Protein AF-0000000067284532 (afdb_homodimer)

Solvent-accessible surface area (backbone atoms only — not comparable to full-atom values): 20092 Å² total; per-residue (Å²): 133,85,70,76,64,64,65,84,29,33,32,39,36,42,32,35,55,21,28,23,66,76,71,58,60,70,61,64,70,35,58,37,80,70,16,49,66,47,40,47,51,48,52,52,41,38,56,75,56,64,34,56,43,36,36,36,34,51,47,27,51,83,86,54,79,48,49,70,41,53,63,52,26,73,40,56,83,64,36,32,68,83,43,77,43,32,40,61,20,76,88,73,46,84,55,93,92,47,46,78,47,71,27,60,53,59,25,62,62,54,90,41,65,48,63,63,51,40,59,72,65,56,44,51,31,39,36,36,31,24,36,31,27,54,43,26,44,38,46,27,51,50,52,39,34,72,70,51,31,46,60,34,32,27,52,63,28,36,22,13,61,38,71,68,50,26,52,46,29,53,51,51,48,30,43,47,25,61,76,14,64,40,42,56,65,50,52,48,54,34,41,54,64,78,103,132,84,70,77,63,65,65,84,30,32,32,40,36,42,31,36,55,21,29,23,66,76,71,57,60,72,62,63,69,36,58,36,80,70,17,51,66,47,42,47,51,48,52,52,42,38,57,74,56,64,35,55,43,35,37,36,34,51,46,28,52,83,84,54,78,49,48,70,39,52,61,52,27,73,40,56,82,64,36,30,68,83,41,76,43,31,41,62,21,77,88,72,46,84,55,93,92,47,46,76,47,71,27,60,54,58,25,62,60,54,90,43,63,46,62,62,51,40,59,73,64,57,44,52,32,40,36,36,33,24,36,32,26,54,43,26,44,38,45,28,51,50,54,39,35,73,70,52,31,46,59,33,33,27,53,63,28,36,22,11,61,36,69,67,49,27,51,48,28,53,52,52,48,30,42,48,25,61,76,15,65,40,41,55,66,50,51,47,54,34,40,54,65,77,103

InterPro domains:
  IPR000868 Isochorismatase-like domain [PF00857] (10-181)
  IPR036380 Isochorismatase-like superfamily [G3DSA:3.40.50.850] (3-193)
  IPR036380 Isochorismatase-like superfamily [SSF52499] (3-189)
  IPR050272 Isochorismatase-like hydrolase [PTHR43540] (6-190)

Secondary structure (DSSP, 8-state):
------GGGEEEEEE--BHHHHH--SS--BSHHHHHHHHHHHHHHHHHTT--EEEEEE-B-TT-TT-TTTTSSS--S--BTT-GGGSBPGGG---TT-EEEEESSSSTTTTSSHHHHHHHHT--EEEEEEE-IIIIIHHHHHHHHHTT-EEEEEEEEEEBSSHHHHHHHHHHHHHHSTT-EE-HHHHHHHHHTT-/------GGGEEEEEE--BHHHHH--SS--BSHHHHHHHHHHHHHHHHHTT--EEEEEE-B-TT-TT-TTTTSSS--S--BTT-GGGSBPGGG---TT-EEEEESSSSTTTTSSHHHHHHHHT--EEEEEEE-IIIIIHHHHHHHHHTT-EEEEEEEEEEBSSHHHHHHHHHHHHHHSTT-EE-HHHHHHHHHTT-

Sequence (390 aa):
MKFNLDLKRTALISIDFQTYVFTGGSLAIVGAAEVLPKAKQVLVAARQAKLPIIHTQEVHRKQMVDFGRELDGAEQIHCLETWPGTEIYKELAPIEGEFVIVKRRYSCFFSTDLEILLRGLKVDTLVFMGTMTNVCVHYTAVDAHQRDYYFHVIADCCAGSDWEAHCSALKAMEYLQAGACISHTDFLKATMFSVMKFNLDLKRTALISIDFQTYVFTGGSLAIVGAAEVLPKAKQVLVAARQAKLPIIHTQEVHRKQMVDFGRELDGAEQIHCLETWPGTEIYKELAPIEGEFVIVKRRYSCFFSTDLEILLRGLKVDTLVFMGTMTNVCVHYTAVDAHQRDYYFHVIADCCAGSDWEAHCSALKAMEYLQAGACISHTDFLKATMFSV

pLDDT: mean 96.99, std 7.27, range [40.44, 99.0]

Organism: NCBI:txid741277

Nearest PDB structures (foldseek):
  8bkd-assembly3_E  TM=8.401E-01  e=5.106E-15  Escherichia coli K-12
  8bll-assembly7_L  TM=8.777E-01  e=3.839E-14  Escherichia coli K-12
  1j2r-assembly1_A  TM=8.052E-01  e=1.243E-14  Escherichia coli
  3uao-assembly1_A  TM=8.680E-01  e=4.120E-13  Bordetella bronchiseptica
  3txy-assembly1_A-2  TM=8.298E-01  e=5.223E-13  Burkholderia thailandensis E264

Foldseek 3Di:
DADADPQLFEAEEAEAQFQCQQVNDQFAKPLSVQQVVLLLLLLVLNVVLVHAYEYEFEEAEPVNPLQVCVCVDDGDDDLYVPDNRRHNHPSNDDDPPHHYWYDSAQASPPPTCVVVVSVVSNHQEYEYAYPALLTNVLVNLVVSVVVRGHYAYQLSNHMHSDDVSSVVSVVVSCVSPPRRYDHSVSSSVNSVVVD/DADADPQLFEAEEAEAQFQCQQVNDQFAKPLSVQQVVLLLVLLVLNVVLVHAYEYEFEEAEPVNPLQVCVCVDDGDDDLYVPDNRRHNHPSNDDDPPHHYWYDHAQASPPPTCVVVVSVVSNHQEYEYAYPALLTNVLVNLVVSVVVRGHYAYQLSNHMHSDDVSSVVSVVVSCVSPPRRYDHSVSSSVNSVVVD

Radius of gyration: 21.04 Å; Cα contacts (8 Å, |Δi|>4): 827; chains: 2; bounding box: 48×59×44 Å

Structure (mmCIF, N/CA/C/O backbone):
data_AF-0000000067284532-model_v1
#
loop_
_entity.id
_entity.type
_entity.pdbx_description
1 polymer 'Isochorismatase hydrolase'
#
loop_
_atom_site.group_PDB
_atom_site.id
_atom_site.type_symbol
_atom_site.label_atom_id
_atom_site.label_alt_id
_atom_site.label_comp_id
_atom_site.label_asym_id
_atom_site.label_entity_id
_atom_site.label_seq_id
_atom_site.pdbx_PDB_ins_code
_atom_site.Cartn_x
_atom_site.Cartn_y
_atom_site.Cartn_z
_atom_site.occupancy
_atom_site.B_iso_or_equiv
_atom_site.auth_seq_id
_atom_site.auth_comp_id
_atom_site.auth_asym_id
_atom_site.auth_atom_id
_atom_site.pdbx_PDB_model_num
ATOM 1 N N . MET A 1 1 ? 19.719 -7.219 -19.359 1 51.22 1 MET A N 1
ATOM 2 C CA . MET A 1 1 ? 20.234 -8.117 -18.328 1 51.22 1 MET A CA 1
ATOM 3 C C . MET A 1 1 ? 19.281 -9.266 -18.078 1 51.22 1 MET A C 1
ATOM 5 O O . MET A 1 1 ? 18.062 -9.094 -18.141 1 51.22 1 MET A O 1
ATOM 9 N N . LYS A 1 2 ? 19.922 -10.516 -18.031 1 69.12 2 LYS A N 1
ATOM 10 C CA . LYS A 1 2 ? 19.109 -11.727 -17.938 1 69.12 2 LYS A CA 1
ATOM 11 C C . LYS A 1 2 ? 18.453 -11.852 -16.562 1 69.12 2 LYS A C 1
ATOM 13 O O . LYS A 1 2 ? 19.125 -11.711 -15.539 1 69.12 2 LYS A O 1
ATOM 18 N N . PHE A 1 3 ? 17.125 -11.914 -16.484 1 90.31 3 PHE A N 1
ATOM 19 C CA . PHE A 1 3 ? 16.406 -12.156 -15.242 1 90.31 3 PHE A CA 1
ATOM 20 C C . PHE A 1 3 ? 16.766 -13.523 -14.672 1 90.31 3 PHE A C 1
ATOM 22 O O . PHE A 1 3 ? 16.703 -14.531 -15.375 1 90.31 3 PHE A O 1
ATOM 29 N N . ASN A 1 4 ? 17.312 -13.43 -13.477 1 90.5 4 ASN A N 1
ATOM 30 C CA . ASN A 1 4 ? 17.703 -14.656 -12.789 1 90.5 4 ASN A CA 1
ATOM 31 C C . ASN A 1 4 ? 17.062 -14.75 -11.406 1 90.5 4 ASN A C 1
ATOM 33 O O . ASN A 1 4 ? 16.844 -13.734 -10.75 1 90.5 4 ASN A O 1
ATOM 37 N N . LEU A 1 5 ? 16.766 -16.031 -10.969 1 94.5 5 LEU A N 1
ATOM 38 C CA . LEU A 1 5 ? 16.172 -16.297 -9.672 1 94.5 5 LEU A CA 1
ATOM 39 C C . LEU A 1 5 ? 16.984 -17.344 -8.906 1 94.5 5 LEU A C 1
ATOM 41 O O . LEU A 1 5 ? 17.406 -18.359 -9.469 1 94.5 5 LEU A O 1
ATOM 45 N N . ASP A 1 6 ? 17.344 -17.016 -7.66 1 95.81 6 ASP A N 1
ATOM 46 C CA . ASP A 1 6 ? 17.812 -18.078 -6.77 1 95.81 6 ASP A CA 1
ATOM 47 C C . ASP A 1 6 ? 16.656 -18.969 -6.316 1 95.81 6 ASP A C 1
ATOM 49 O O . ASP A 1 6 ? 15.961 -18.641 -5.355 1 95.81 6 ASP A O 1
ATOM 53 N N . LEU A 1 7 ? 16.484 -20.062 -6.902 1 96.38 7 LEU A N 1
ATOM 54 C CA . LEU A 1 7 ? 15.32 -20.922 -6.715 1 96.38 7 LEU A CA 1
ATOM 55 C C . LEU A 1 7 ? 15.258 -21.438 -5.281 1 96.38 7 LEU A C 1
ATOM 57 O O . LEU A 1 7 ? 14.172 -21.75 -4.777 1 96.38 7 LEU A O 1
ATOM 61 N N . LYS A 1 8 ? 16.359 -21.516 -4.578 1 96.31 8 LYS A N 1
ATOM 62 C CA . LYS A 1 8 ? 16.406 -22.062 -3.223 1 96.31 8 LYS A CA 1
ATOM 63 C C . LYS A 1 8 ? 15.859 -21.047 -2.217 1 96.31 8 LYS A C 1
ATOM 65 O O . LYS A 1 8 ? 15.555 -21.406 -1.077 1 96.31 8 LYS A O 1
ATOM 70 N N . ARG A 1 9 ? 15.711 -19.797 -2.672 1 98.06 9 ARG A N 1
ATOM 71 C CA . ARG A 1 9 ? 15.305 -18.734 -1.756 1 98.06 9 ARG A CA 1
ATOM 72 C C . ARG A 1 9 ? 14.086 -17.984 -2.287 1 98.06 9 ARG A C 1
ATOM 74 O O . ARG A 1 9 ? 13.852 -16.828 -1.933 1 98.06 9 ARG A O 1
ATOM 81 N N . THR A 1 10 ? 13.367 -18.625 -3.201 1 98.62 10 THR A N 1
ATOM 82 C CA . THR A 1 10 ? 12.258 -17.953 -3.869 1 98.62 10 THR A CA 1
ATOM 83 C C . THR A 1 10 ? 10.953 -18.719 -3.643 1 98.62 10 THR A C 1
ATOM 85 O O . THR A 1 10 ? 10.93 -19.938 -3.676 1 98.62 10 THR A O 1
ATOM 88 N N . ALA A 1 11 ? 9.875 -18.016 -3.361 1 98.88 11 ALA A N 1
ATOM 89 C CA . ALA A 1 11 ? 8.523 -18.578 -3.346 1 98.88 11 ALA A CA 1
ATOM 90 C C . ALA A 1 11 ? 7.633 -17.859 -4.359 1 98.88 11 ALA A C 1
ATOM 92 O O . ALA A 1 11 ? 7.812 -16.672 -4.629 1 98.88 11 ALA A O 1
ATOM 93 N N . LEU A 1 12 ? 6.734 -18.609 -4.957 1 98.94 12 LEU A N 1
ATOM 94 C CA . LEU A 1 12 ? 5.68 -18.047 -5.793 1 98.94 12 LEU A CA 1
ATOM 95 C C . LEU A 1 12 ? 4.406 -17.828 -4.984 1 98.94 12 LEU A C 1
ATOM 97 O O . LEU A 1 12 ? 3.945 -18.734 -4.285 1 98.94 12 LEU A O 1
ATOM 101 N N . ILE A 1 13 ? 3.889 -16.672 -4.992 1 99 13 ILE A N 1
ATOM 102 C CA . ILE A 1 13 ? 2.596 -16.375 -4.379 1 99 13 ILE A CA 1
ATOM 103 C C . ILE A 1 13 ? 1.562 -16.094 -5.465 1 99 13 ILE A C 1
ATOM 105 O O . ILE A 1 13 ? 1.713 -15.156 -6.25 1 99 13 ILE A O 1
ATOM 109 N N . SER A 1 14 ? 0.597 -16.938 -5.598 1 98.94 14 SER A N 1
ATOM 110 C CA . SER A 1 14 ? -0.548 -16.812 -6.496 1 98.94 14 SER A CA 1
ATOM 111 C C . SER A 1 14 ? -1.72 -16.125 -5.801 1 98.94 14 SER A C 1
ATOM 113 O O . SER A 1 14 ? -2.449 -16.75 -5.031 1 98.94 14 SER A O 1
ATOM 115 N N . ILE A 1 15 ? -1.954 -14.875 -6.137 1 98.94 15 ILE A N 1
ATOM 116 C CA . ILE A 1 15 ? -2.803 -14.016 -5.312 1 98.94 15 ILE A CA 1
ATOM 117 C C . ILE A 1 15 ? -4.234 -14.047 -5.848 1 98.94 15 ILE A C 1
ATOM 119 O O . ILE A 1 15 ? -4.52 -13.477 -6.906 1 98.94 15 ILE A O 1
ATOM 123 N N . ASP A 1 16 ? -5.121 -14.695 -5.199 1 98.88 16 ASP A N 1
ATOM 124 C CA . ASP A 1 16 ? -6.574 -14.586 -5.301 1 98.88 16 ASP A CA 1
ATOM 125 C C . ASP A 1 16 ? -7.055 -14.93 -6.711 1 98.88 16 ASP A C 1
ATOM 127 O O . ASP A 1 16 ? -7.922 -14.242 -7.258 1 98.88 16 ASP A O 1
ATOM 131 N N . PHE A 1 17 ? -6.383 -15.844 -7.355 1 98.88 17 PHE A N 1
ATOM 132 C CA . PHE A 1 17 ? -6.973 -16.375 -8.578 1 98.88 17 PHE A CA 1
ATOM 133 C C . PHE A 1 17 ? -8.227 -17.172 -8.273 1 98.88 17 PHE A C 1
ATOM 135 O O . PHE A 1 17 ? -8.219 -18.406 -8.328 1 98.88 17 PHE A O 1
ATOM 142 N N . GLN A 1 18 ? -9.25 -16.453 -7.984 1 98.81 18 GLN A N 1
ATOM 143 C CA . GLN A 1 18 ? -10.531 -17.031 -7.598 1 98.81 18 GLN A CA 1
ATOM 144 C C . GLN A 1 18 ? -11.469 -17.156 -8.797 1 98.81 18 GLN A C 1
ATOM 146 O O . GLN A 1 18 ? -11.25 -16.5 -9.82 1 98.81 18 GLN A O 1
ATOM 151 N N . THR A 1 19 ? -12.516 -17.922 -8.672 1 98.75 19 THR A N 1
ATOM 152 C CA . THR A 1 19 ? -13.391 -18.297 -9.781 1 98.75 19 THR A CA 1
ATOM 153 C C . THR A 1 19 ? -14.008 -17.047 -10.414 1 98.75 19 THR A C 1
ATOM 155 O O . THR A 1 19 ? -14.086 -16.953 -11.641 1 98.75 19 THR A O 1
ATOM 158 N N . TYR A 1 20 ? -14.453 -16.031 -9.688 1 98.31 20 TYR A N 1
ATOM 159 C CA . TYR A 1 20 ? -15.125 -14.844 -10.219 1 98.31 20 TYR A CA 1
ATOM 160 C C . TYR A 1 20 ? -14.211 -14.086 -11.172 1 98.31 20 TYR A C 1
ATOM 162 O O . TYR A 1 20 ? -14.688 -13.359 -12.055 1 98.31 20 TYR A O 1
ATOM 170 N N . VAL A 1 21 ? -12.875 -14.227 -11.031 1 98.62 21 VAL A N 1
ATOM 171 C CA . VAL A 1 21 ? -11.898 -13.531 -11.859 1 98.62 21 VAL A CA 1
ATOM 172 C C . VAL A 1 21 ? -12.039 -13.984 -13.312 1 98.62 21 VAL A C 1
ATOM 174 O O . VAL A 1 21 ? -11.891 -13.18 -14.234 1 98.62 21 VAL A O 1
ATOM 177 N N . PHE A 1 22 ? -12.398 -15.219 -13.516 1 98.31 22 PHE A N 1
ATOM 178 C CA . PHE A 1 22 ? -12.352 -15.812 -14.852 1 98.31 22 PHE A CA 1
ATOM 179 C C . PHE A 1 22 ? -13.758 -16.078 -15.367 1 98.31 22 PHE A C 1
ATOM 181 O O . PHE A 1 22 ? -13.953 -16.328 -16.562 1 98.31 22 PHE A O 1
ATOM 188 N N . THR A 1 23 ? -14.742 -16.047 -14.461 1 97.44 23 THR A N 1
ATOM 189 C CA . THR A 1 23 ? 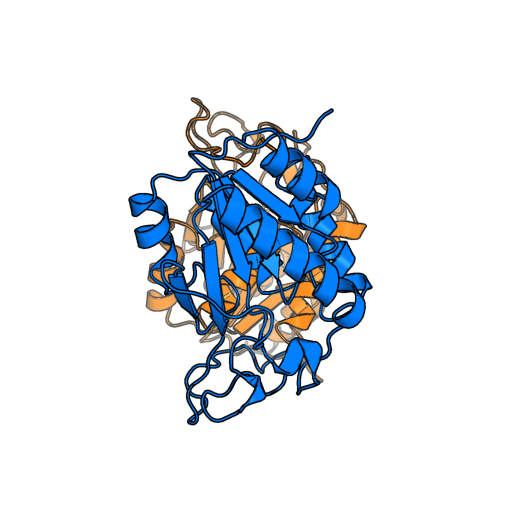-16.094 -16.406 -14.875 1 97.44 23 THR A CA 1
ATOM 190 C C . THR A 1 23 ? -17.047 -15.234 -14.695 1 97.44 23 THR A C 1
ATOM 192 O O . THR A 1 23 ? -18.203 -15.305 -15.109 1 97.44 23 THR A O 1
ATOM 195 N N . GLY A 1 24 ? -16.562 -14.172 -14.172 1 96.19 24 GLY A N 1
ATOM 196 C CA . GLY A 1 24 ? -17.406 -13.016 -13.914 1 96.19 24 GLY A CA 1
ATOM 197 C C . GLY A 1 24 ? -17.875 -12.922 -12.477 1 96.19 24 GLY A C 1
ATOM 198 O O . GLY A 1 24 ? -18.094 -13.938 -11.82 1 96.19 24 GLY A O 1
ATOM 199 N N . GLY A 1 25 ? -17.984 -11.711 -11.953 1 95.12 25 GLY A N 1
ATOM 200 C CA . GLY A 1 25 ? -18.422 -11.43 -10.602 1 95.12 25 GLY A CA 1
ATOM 201 C C . GLY A 1 25 ? -18.734 -9.961 -10.367 1 95.12 25 GLY A C 1
ATOM 202 O O . GLY A 1 25 ? -19.047 -9.234 -11.312 1 95.12 25 GLY A O 1
ATOM 203 N N . SER A 1 26 ? -18.75 -9.602 -9.141 1 94.75 26 SER A N 1
ATOM 204 C CA . SER A 1 26 ? -19.188 -8.258 -8.758 1 94.75 26 SER A CA 1
ATOM 205 C C . SER A 1 26 ? -18.094 -7.227 -9.008 1 94.75 26 SER A C 1
ATOM 207 O O . SER A 1 26 ? -18.375 -6.027 -9.086 1 94.75 26 SER A O 1
ATOM 209 N N . LEU A 1 27 ? -16.859 -7.684 -9.102 1 97.19 27 LEU A N 1
ATOM 210 C CA . LEU A 1 27 ? -15.742 -6.77 -9.312 1 97.19 27 LEU A CA 1
ATOM 211 C C . LEU A 1 27 ? -15.398 -6.668 -10.797 1 97.19 27 LEU A C 1
ATOM 213 O O . LEU A 1 27 ? -15.406 -7.668 -11.516 1 97.19 27 LEU A O 1
ATOM 217 N N . ALA A 1 28 ? -15.141 -5.469 -11.227 1 95.94 28 ALA A N 1
ATOM 218 C CA . ALA A 1 28 ? -14.633 -5.277 -12.578 1 95.94 28 ALA A CA 1
ATOM 219 C C . ALA A 1 28 ? -13.211 -5.805 -12.711 1 95.94 28 ALA A C 1
ATOM 221 O O . ALA A 1 28 ? -12.359 -5.52 -11.867 1 95.94 28 ALA A O 1
ATOM 222 N N . ILE A 1 29 ? -12.992 -6.641 -13.727 1 97.81 29 ILE A N 1
ATOM 223 C CA . ILE A 1 29 ? -11.672 -7.215 -13.953 1 97.81 29 ILE A CA 1
ATOM 224 C C . ILE A 1 29 ? -11.297 -7.086 -15.43 1 97.81 29 ILE A C 1
ATOM 226 O O . ILE A 1 29 ? -12.102 -7.406 -16.312 1 97.81 29 ILE A O 1
ATOM 230 N N . VAL A 1 30 ? -10.141 -6.652 -15.695 1 98.38 30 VAL A N 1
ATOM 231 C CA . VAL A 1 30 ? -9.617 -6.617 -17.062 1 98.38 30 VAL A CA 1
ATOM 232 C C . VAL A 1 30 ? -8.43 -7.57 -17.188 1 98.38 30 VAL A C 1
ATOM 234 O O . VAL A 1 30 ? -7.68 -7.766 -16.219 1 98.38 30 VAL A O 1
ATOM 237 N N . GLY A 1 31 ? -8.266 -8.25 -18.312 1 97.69 31 GLY A N 1
ATOM 238 C CA . GLY A 1 31 ? -7.059 -8.984 -18.656 1 97.69 31 GLY A CA 1
ATOM 239 C C . GLY A 1 31 ? -7.125 -10.445 -18.25 1 97.69 31 GLY A C 1
ATOM 240 O O . GLY A 1 31 ? -6.215 -11.219 -18.562 1 97.69 31 GLY A O 1
ATOM 241 N N . ALA A 1 32 ? -8.234 -10.891 -17.609 1 98.19 32 ALA A N 1
ATOM 242 C CA . ALA A 1 32 ? -8.312 -12.219 -17.031 1 98.19 32 ALA A CA 1
ATOM 243 C C . ALA A 1 32 ? -8.156 -13.305 -18.094 1 98.19 32 ALA A C 1
ATOM 245 O O . ALA A 1 32 ? -7.48 -14.312 -17.859 1 98.19 32 ALA A O 1
ATOM 246 N N . ALA A 1 33 ? -8.781 -13.148 -19.219 1 97.62 33 ALA A N 1
ATOM 247 C CA . ALA A 1 33 ? -8.758 -14.156 -20.281 1 97.62 33 ALA A CA 1
ATOM 248 C C . ALA A 1 33 ? -7.34 -14.391 -20.781 1 97.62 33 ALA A C 1
ATOM 250 O O . ALA A 1 33 ? -6.957 -15.531 -21.062 1 97.62 33 ALA A O 1
ATOM 251 N N . GLU A 1 34 ? -6.57 -13.359 -20.922 1 98.19 34 GLU A N 1
ATOM 252 C CA . GLU A 1 34 ? -5.203 -13.461 -21.422 1 98.19 34 GLU A CA 1
ATOM 253 C C . GLU A 1 34 ? -4.266 -13.984 -20.328 1 98.19 34 GLU A C 1
ATOM 255 O O . GLU A 1 34 ? -3.236 -14.594 -20.641 1 98.19 34 GLU A O 1
ATOM 260 N N . VAL A 1 35 ? -4.617 -13.781 -19.094 1 98.81 35 VAL A N 1
ATOM 261 C CA . VAL A 1 35 ? -3.775 -14.125 -17.953 1 98.81 35 VAL A CA 1
ATOM 262 C C . VAL A 1 35 ? -3.834 -15.625 -17.703 1 98.81 35 VAL A C 1
ATOM 264 O O . VAL A 1 35 ? -2.82 -16.25 -17.375 1 98.81 35 VAL A O 1
ATOM 267 N N . LEU A 1 36 ? -5 -16.25 -17.922 1 98.81 36 LEU A N 1
ATOM 268 C CA . LEU A 1 36 ? -5.262 -17.594 -17.469 1 98.81 36 LEU A CA 1
ATOM 269 C C . LEU A 1 36 ? -4.277 -18.594 -18.078 1 98.81 36 LEU A C 1
ATOM 271 O O . LEU A 1 36 ? -3.609 -19.328 -17.359 1 98.81 36 LEU A O 1
ATOM 275 N N . PRO A 1 37 ? -4.102 -18.562 -19.391 1 98.81 37 PRO A N 1
ATOM 276 C CA . PRO A 1 37 ? -3.172 -19.547 -19.953 1 98.81 37 PRO A CA 1
ATOM 277 C C . PRO A 1 37 ? -1.73 -19.312 -19.5 1 98.81 37 PRO A C 1
ATOM 279 O O . PRO A 1 37 ? -0.976 -20.281 -19.328 1 98.81 37 PRO A O 1
ATOM 282 N N . LYS A 1 38 ? -1.308 -18.109 -19.328 1 98.94 38 LYS A N 1
ATOM 283 C CA . LYS A 1 38 ? 0.048 -17.781 -18.891 1 98.94 38 LYS A CA 1
ATOM 284 C C . LYS A 1 38 ? 0.266 -18.188 -17.438 1 98.94 38 LYS A C 1
ATOM 286 O O . LYS A 1 38 ? 1.313 -18.75 -17.094 1 98.94 38 LYS A O 1
ATOM 291 N N . ALA A 1 39 ? -0.721 -17.953 -16.578 1 98.94 39 ALA A N 1
ATOM 292 C CA . ALA A 1 39 ? -0.65 -18.328 -15.18 1 98.94 39 ALA A CA 1
ATOM 293 C C . ALA A 1 39 ? -0.521 -19.844 -15.023 1 98.94 39 ALA A C 1
ATOM 295 O O . ALA A 1 39 ? 0.206 -20.312 -14.148 1 98.94 39 ALA A O 1
ATOM 296 N N . LYS A 1 40 ? -1.26 -20.562 -15.844 1 98.88 40 LYS A N 1
ATOM 297 C CA . LYS A 1 40 ? -1.149 -22.016 -15.828 1 98.88 40 LYS A CA 1
ATOM 298 C C . LYS A 1 40 ? 0.278 -22.453 -16.141 1 98.88 40 LYS A C 1
ATOM 300 O O . LYS A 1 40 ? 0.804 -23.359 -15.484 1 98.88 40 LYS A O 1
ATOM 305 N N . GLN A 1 41 ? 0.891 -21.812 -17.094 1 98.62 41 GLN A N 1
ATOM 306 C CA . GLN A 1 41 ? 2.271 -22.125 -17.453 1 98.62 41 GLN A CA 1
ATOM 307 C C . GLN A 1 41 ? 3.219 -21.828 -16.281 1 98.62 41 GLN A C 1
ATOM 309 O O . GLN A 1 41 ? 4.129 -22.609 -16 1 98.62 41 GLN A O 1
ATOM 314 N N . VAL A 1 42 ? 3.002 -20.734 -15.664 1 98.81 42 VAL A N 1
ATOM 315 C CA . VAL A 1 42 ? 3.848 -20.328 -14.547 1 98.81 42 VAL A CA 1
ATOM 316 C C . VAL A 1 42 ? 3.742 -21.344 -13.422 1 98.81 42 VAL A C 1
ATOM 318 O O . VAL A 1 42 ? 4.754 -21.75 -12.836 1 98.81 42 VAL A O 1
ATOM 321 N N . LEU A 1 43 ? 2.512 -21.781 -13.094 1 98.69 43 LEU A N 1
ATOM 322 C CA . LEU A 1 43 ? 2.309 -22.75 -12.023 1 98.69 43 LEU A CA 1
ATOM 323 C C . LEU A 1 43 ? 3.016 -24.062 -12.328 1 98.69 43 LEU A C 1
ATOM 325 O O . LEU A 1 43 ? 3.654 -24.656 -11.453 1 98.69 43 LEU A O 1
ATOM 329 N N . VAL A 1 44 ? 2.914 -24.5 -13.562 1 98.06 44 VAL A N 1
ATOM 330 C CA . VAL A 1 44 ? 3.568 -25.734 -13.977 1 98.06 44 VAL A CA 1
ATOM 331 C C . VAL A 1 44 ? 5.082 -25.609 -13.812 1 98.06 44 VAL A C 1
ATOM 333 O O . VAL A 1 44 ? 5.734 -26.484 -13.258 1 98.06 44 VAL A O 1
ATOM 336 N N . ALA A 1 45 ? 5.648 -24.516 -14.266 1 98.31 45 ALA A N 1
ATOM 337 C CA . ALA A 1 45 ? 7.086 -24.281 -14.18 1 98.31 45 ALA A CA 1
ATOM 338 C C . ALA A 1 45 ? 7.543 -24.219 -12.727 1 98.31 45 ALA A C 1
ATOM 340 O O . ALA A 1 45 ? 8.594 -24.766 -12.375 1 98.31 45 ALA A O 1
ATOM 341 N N . ALA A 1 46 ? 6.785 -23.547 -11.883 1 98.62 46 ALA A N 1
ATOM 342 C CA . ALA A 1 46 ? 7.125 -23.438 -10.469 1 98.62 46 ALA A CA 1
ATOM 343 C C . ALA A 1 46 ? 7.133 -24.812 -9.805 1 98.62 46 ALA A C 1
ATOM 345 O O . ALA A 1 46 ? 8.016 -25.109 -8.992 1 98.62 46 ALA A O 1
ATOM 346 N N . ARG A 1 47 ? 6.145 -25.641 -10.078 1 98 47 ARG A N 1
ATOM 347 C CA . ARG A 1 47 ? 6.059 -26.984 -9.539 1 98 47 ARG A CA 1
ATOM 348 C C . ARG A 1 47 ? 7.242 -27.844 -9.992 1 98 47 ARG A C 1
ATOM 350 O O . ARG A 1 47 ? 7.84 -28.562 -9.195 1 98 47 ARG A O 1
ATOM 357 N N . GLN A 1 48 ? 7.602 -27.688 -11.266 1 96.88 48 GLN A N 1
ATOM 358 C CA . GLN A 1 48 ? 8.734 -28.422 -11.805 1 96.88 48 GLN A CA 1
ATOM 359 C C . GLN A 1 48 ? 10.039 -28 -11.141 1 96.88 48 GLN A C 1
ATOM 361 O O . GLN A 1 48 ? 10.922 -28.812 -10.891 1 96.8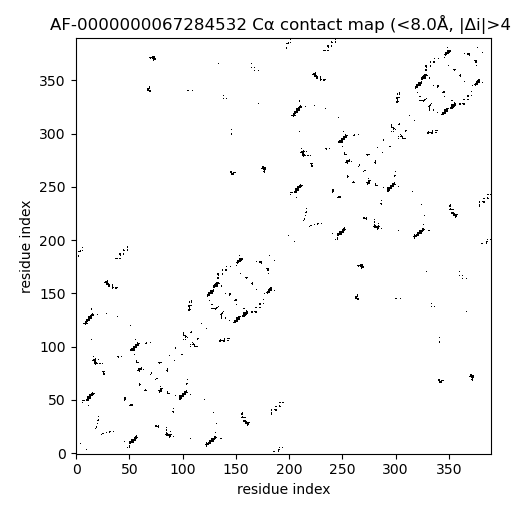8 48 GLN A O 1
ATOM 366 N N . ALA A 1 49 ? 10.141 -26.734 -10.828 1 97.31 49 ALA A N 1
ATOM 367 C CA . ALA A 1 49 ? 11.336 -26.172 -10.195 1 97.31 49 ALA A CA 1
ATOM 368 C C . ALA A 1 49 ? 11.32 -26.406 -8.688 1 97.31 49 ALA A C 1
ATOM 370 O O . ALA A 1 49 ? 12.25 -26.016 -7.984 1 97.31 49 ALA A O 1
ATOM 371 N N . LYS A 1 50 ? 10.188 -26.938 -8.164 1 97 50 LYS A N 1
ATOM 372 C CA . LYS A 1 50 ? 10.008 -27.266 -6.754 1 97 50 LYS A CA 1
ATOM 373 C C . LYS A 1 50 ? 10.039 -26.016 -5.887 1 97 50 LYS A C 1
ATOM 375 O O . LYS A 1 50 ? 10.57 -26.031 -4.773 1 97 50 LYS A O 1
ATOM 380 N N . LEU A 1 51 ? 9.594 -24.953 -6.426 1 98.38 51 LEU A N 1
ATOM 381 C CA . LEU A 1 51 ? 9.406 -23.734 -5.629 1 98.38 51 LEU A CA 1
ATOM 382 C C . LEU A 1 51 ? 8.273 -23.922 -4.629 1 98.38 51 LEU A C 1
ATOM 384 O O . LEU A 1 51 ? 7.246 -24.531 -4.953 1 98.38 51 LEU A O 1
ATOM 388 N N . PRO A 1 52 ? 8.445 -23.391 -3.395 1 98.81 52 PRO A N 1
ATOM 389 C CA . PRO A 1 52 ? 7.227 -23.25 -2.59 1 98.81 52 PRO A CA 1
ATOM 390 C C . PRO A 1 52 ? 6.164 -22.391 -3.277 1 98.81 52 PRO A C 1
ATOM 392 O O . PRO A 1 52 ? 6.48 -21.344 -3.834 1 98.81 52 PRO A O 1
ATOM 395 N N . ILE A 1 53 ? 4.969 -22.891 -3.338 1 98.94 53 ILE A N 1
ATOM 396 C CA . ILE A 1 53 ? 3.85 -22.172 -3.939 1 98.94 53 ILE A CA 1
ATOM 397 C C . ILE A 1 53 ? 2.793 -21.875 -2.875 1 98.94 53 ILE A C 1
ATOM 399 O O . ILE A 1 53 ? 2.336 -22.781 -2.178 1 98.94 53 ILE A O 1
ATOM 403 N N . ILE A 1 54 ? 2.457 -20.656 -2.717 1 99 54 ILE A N 1
ATOM 404 C CA . ILE A 1 54 ? 1.459 -20.172 -1.766 1 99 54 ILE A CA 1
ATOM 405 C C . ILE A 1 54 ? 0.3 -19.531 -2.518 1 99 54 ILE A C 1
ATOM 407 O O . ILE A 1 54 ? 0.483 -18.516 -3.197 1 99 54 ILE A O 1
ATOM 411 N N . HIS A 1 55 ? -0.842 -20.109 -2.432 1 98.94 55 HIS A N 1
ATOM 412 C CA . HIS A 1 55 ? -2.066 -19.5 -2.938 1 98.94 55 HIS A CA 1
ATOM 413 C C . HIS A 1 55 ? -2.752 -18.672 -1.86 1 98.94 55 HIS A C 1
ATOM 415 O O . HIS A 1 55 ? -2.738 -19.031 -0.683 1 98.94 55 HIS A O 1
ATOM 421 N N . THR A 1 56 ? -3.328 -17.547 -2.295 1 98.94 56 THR A N 1
ATOM 422 C CA . THR A 1 56 ? -4.156 -16.812 -1.351 1 98.94 56 THR A CA 1
ATOM 423 C C . THR A 1 56 ? -5.594 -16.719 -1.851 1 98.94 56 THR A C 1
ATOM 425 O O . THR A 1 56 ? -5.855 -16.875 -3.043 1 98.94 56 THR A O 1
ATOM 428 N N . GLN A 1 57 ? -6.43 -16.531 -0.972 1 98.5 57 GLN A N 1
ATOM 429 C CA . GLN A 1 57 ? -7.859 -16.375 -1.201 1 98.5 57 GLN A CA 1
ATOM 430 C C . GLN A 1 57 ? -8.445 -15.297 -0.298 1 98.5 57 GLN A C 1
ATOM 432 O O . GLN A 1 57 ? -8.242 -15.32 0.917 1 98.5 57 GLN A O 1
ATOM 437 N N . GLU A 1 58 ? -9.117 -14.305 -0.91 1 98.75 58 GLU A N 1
ATOM 438 C CA . GLU A 1 58 ? -9.867 -13.352 -0.098 1 98.75 58 GLU A CA 1
ATOM 439 C C . GLU A 1 58 ? -11.258 -13.891 0.225 1 98.75 58 GLU A C 1
ATOM 441 O O . GLU A 1 58 ? -11.992 -14.312 -0.672 1 98.75 58 GLU A O 1
ATOM 446 N N . VAL A 1 59 ? -11.617 -13.93 1.499 1 98.69 59 VAL A N 1
ATOM 447 C CA . VAL A 1 59 ? -12.891 -14.5 1.927 1 98.69 59 VAL A CA 1
ATOM 448 C C . VAL A 1 59 ? -13.516 -13.617 3.008 1 98.69 59 VAL A C 1
ATOM 450 O O . VAL A 1 59 ? -12.867 -13.305 4.012 1 98.69 59 VAL A O 1
ATOM 453 N N . HIS A 1 60 ? -14.711 -13.195 2.768 1 98.56 60 HIS A N 1
ATOM 454 C CA . HIS A 1 60 ? -15.477 -12.461 3.762 1 98.56 60 HIS A CA 1
ATOM 455 C C . HIS A 1 60 ? -16.609 -13.312 4.332 1 98.56 60 HIS A C 1
ATOM 457 O O . HIS A 1 60 ? -17.234 -14.086 3.602 1 98.56 60 HIS A O 1
ATOM 463 N N . ARG A 1 61 ? -16.891 -13.203 5.656 1 97.88 61 ARG A N 1
ATOM 464 C CA . ARG A 1 61 ? -17.984 -13.914 6.305 1 97.88 61 ARG A CA 1
ATOM 465 C C . ARG A 1 61 ? -19.344 -13.477 5.754 1 97.88 61 ARG A C 1
ATOM 467 O O . ARG A 1 61 ? -19.5 -12.32 5.352 1 97.88 61 ARG A O 1
ATOM 474 N N . LYS A 1 62 ? -20.219 -14.359 5.793 1 97 62 LYS A N 1
ATOM 475 C CA . LYS A 1 62 ? -21.531 -14.117 5.203 1 97 62 LYS A CA 1
ATOM 476 C C . LYS A 1 62 ? -22.234 -12.953 5.883 1 97 62 LYS A C 1
ATOM 478 O O . LYS A 1 62 ? -23.062 -12.266 5.266 1 97 62 LYS A O 1
ATOM 483 N N . GLN A 1 63 ? -21.922 -12.672 7.188 1 97.44 63 GLN A N 1
ATOM 484 C CA . GLN A 1 63 ? -22.516 -11.57 7.93 1 97.44 63 GLN A CA 1
ATOM 485 C C . GLN A 1 63 ? -21.922 -10.234 7.5 1 97.44 63 GLN A C 1
ATOM 487 O O . GLN A 1 63 ? -22.391 -9.172 7.938 1 97.44 63 GLN A O 1
ATOM 492 N N . MET A 1 64 ? -20.859 -10.227 6.715 1 96.25 64 MET A N 1
ATOM 493 C CA . MET A 1 64 ? -20.266 -9.055 6.078 1 96.25 64 MET A CA 1
ATOM 494 C C . MET A 1 64 ? -19.531 -8.195 7.102 1 96.25 64 MET A C 1
ATOM 496 O O . MET A 1 64 ? -19.188 -7.043 6.82 1 96.25 64 MET A O 1
ATOM 500 N N . VAL A 1 65 ? -19.219 -8.773 8.273 1 95.88 65 VAL A N 1
ATOM 501 C CA . VAL A 1 65 ? -18.609 -8.023 9.375 1 95.88 65 VAL A CA 1
ATOM 502 C C . VAL A 1 65 ? -17.125 -7.816 9.094 1 95.88 65 VAL A C 1
ATOM 504 O O . VAL A 1 65 ? -16.484 -6.984 9.734 1 95.88 65 VAL A O 1
ATOM 507 N N . ASP A 1 66 ? -16.578 -8.508 8.047 1 95.38 66 ASP A N 1
ATOM 508 C CA . ASP A 1 66 ? -15.141 -8.516 7.816 1 95.38 66 ASP A CA 1
ATOM 509 C C . ASP A 1 66 ? -14.758 -7.559 6.691 1 95.38 66 ASP A C 1
ATOM 511 O O . ASP A 1 66 ? -13.609 -7.547 6.242 1 95.38 66 ASP A O 1
ATOM 515 N N . PHE A 1 67 ? -15.688 -6.75 6.199 1 97.38 67 PHE A N 1
ATOM 516 C CA . PHE A 1 67 ? -15.359 -5.918 5.047 1 97.38 67 PHE A CA 1
ATOM 517 C C . PHE A 1 67 ? -14.562 -4.691 5.477 1 97.38 67 PHE A C 1
ATOM 519 O O . PHE A 1 67 ? -13.836 -4.102 4.676 1 97.38 67 PHE A O 1
ATOM 526 N N . GLY A 1 68 ? -14.844 -4.281 6.824 1 96.81 68 GLY A N 1
ATOM 527 C CA . GLY A 1 68 ? -14.25 -3.016 7.219 1 96.81 68 GLY A CA 1
ATOM 528 C C . GLY A 1 68 ? -14.641 -1.861 6.316 1 96.81 68 GLY A C 1
ATOM 529 O O . GLY A 1 68 ? -15.828 -1.575 6.145 1 96.81 68 GLY A O 1
ATOM 530 N N . ARG A 1 69 ? -13.648 -1.294 5.645 1 98 69 ARG A N 1
ATOM 531 C CA . ARG A 1 69 ? -13.891 -0.107 4.832 1 98 69 ARG A CA 1
ATOM 532 C C . ARG A 1 69 ? -13.906 -0.455 3.346 1 98 69 ARG A C 1
ATOM 534 O O . ARG A 1 69 ? -13.992 0.433 2.494 1 98 69 ARG A O 1
ATOM 541 N N . GLU A 1 70 ? -13.844 -1.689 2.975 1 98.19 70 GLU A N 1
ATOM 542 C CA . GLU A 1 70 ? -13.602 -2.098 1.594 1 98.19 70 GLU A CA 1
ATOM 543 C C . GLU A 1 70 ? -14.797 -1.761 0.707 1 98.19 70 GLU A C 1
ATOM 545 O O . GLU A 1 70 ? -14.688 -1.746 -0.521 1 98.19 70 GLU A O 1
ATOM 550 N N . LEU A 1 71 ? -15.953 -1.498 1.318 1 98.25 71 LEU A N 1
ATOM 551 C CA . LEU A 1 71 ? -17.141 -1.196 0.52 1 98.25 71 LEU A CA 1
ATOM 552 C C . LEU A 1 71 ? -17.328 0.311 0.39 1 98.25 71 LEU A C 1
ATOM 554 O O . LEU A 1 71 ? -18.328 0.764 -0.169 1 98.25 71 LEU A O 1
ATOM 558 N N . ASP A 1 72 ? -16.422 1.115 0.877 1 98.19 72 ASP A N 1
ATOM 559 C CA . ASP A 1 72 ? -16.547 2.568 0.901 1 98.19 72 ASP A CA 1
ATOM 560 C C . ASP A 1 72 ? -16.156 3.178 -0.444 1 98.19 72 ASP A C 1
ATOM 562 O O . ASP A 1 72 ? -16.391 4.363 -0.686 1 98.19 72 ASP A O 1
ATOM 566 N N . GLY A 1 73 ? -15.531 2.35 -1.289 1 98.12 73 GLY A N 1
ATOM 567 C CA . GLY A 1 73 ? -15.055 2.844 -2.568 1 98.12 73 GLY A CA 1
ATOM 568 C C . GLY A 1 73 ? -15.703 2.158 -3.756 1 98.12 73 GLY A C 1
ATOM 569 O O . GLY A 1 73 ? -16.922 2.049 -3.82 1 98.12 73 GLY A O 1
ATOM 570 N N . ALA A 1 74 ? -14.852 1.733 -4.691 1 98.12 74 ALA A N 1
ATOM 571 C CA . ALA A 1 74 ? -15.328 1.251 -5.984 1 98.12 74 ALA A CA 1
ATOM 572 C C . ALA A 1 74 ? -15.805 -0.196 -5.887 1 98.12 74 ALA A C 1
ATOM 574 O O . ALA A 1 74 ? -16.516 -0.683 -6.773 1 98.12 74 ALA A O 1
ATOM 575 N N . GLU A 1 75 ? -15.383 -0.9 -4.816 1 97.62 75 GLU A N 1
ATOM 576 C CA . GLU A 1 75 ? -15.68 -2.328 -4.742 1 97.62 75 GLU A CA 1
ATOM 577 C C . GLU A 1 75 ? -17.016 -2.578 -4.062 1 97.62 75 GLU A C 1
ATOM 579 O O . GLU A 1 75 ? -17.266 -2.074 -2.965 1 97.62 75 GLU A O 1
ATOM 584 N N . GLN A 1 76 ? -17.781 -3.377 -4.719 1 97.06 76 GLN A N 1
ATOM 585 C CA . GLN A 1 76 ? -19.031 -3.854 -4.152 1 97.06 76 GLN A CA 1
ATOM 586 C C . GLN A 1 76 ? -18.828 -5.121 -3.332 1 97.06 76 GLN A C 1
ATOM 588 O O . GLN A 1 76 ? -17.703 -5.625 -3.236 1 97.06 76 GLN A O 1
ATOM 593 N N . ILE A 1 77 ? -19.875 -5.535 -2.701 1 98 77 ILE A N 1
ATOM 594 C CA . ILE A 1 77 ? -19.797 -6.797 -1.971 1 98 77 ILE A CA 1
ATOM 595 C C . ILE A 1 77 ? -19.172 -7.867 -2.861 1 98 77 ILE A C 1
ATOM 597 O O . ILE A 1 77 ? -19.531 -8.008 -4.027 1 98 77 ILE A O 1
ATOM 601 N N . HIS A 1 78 ? -18.188 -8.555 -2.344 1 98.06 78 HIS A N 1
ATOM 602 C CA . HIS A 1 78 ? -17.438 -9.547 -3.098 1 98.06 78 HIS A CA 1
ATOM 603 C C . HIS A 1 78 ? -16.859 -10.617 -2.178 1 98.06 78 HIS A C 1
ATOM 605 O O . HIS A 1 78 ? -16.797 -10.422 -0.96 1 98.06 78 HIS A O 1
ATOM 611 N N . CYS A 1 79 ? -16.516 -11.812 -2.682 1 98.25 79 CYS A N 1
ATOM 612 C CA . CYS A 1 79 ? -15.75 -12.875 -2.033 1 98.25 79 CYS A CA 1
ATOM 613 C C . CYS A 1 79 ? -16.438 -13.344 -0.755 1 98.25 79 CYS A C 1
ATOM 615 O O . CYS A 1 79 ? -15.773 -13.633 0.242 1 98.25 79 CYS A O 1
ATOM 617 N N . LEU A 1 80 ? -17.719 -13.32 -0.747 1 98.19 80 LEU A N 1
ATOM 618 C CA . LEU A 1 80 ? -18.422 -13.93 0.381 1 98.19 80 LEU A CA 1
ATOM 619 C C . LEU A 1 80 ? -18.156 -15.43 0.442 1 98.19 80 LEU A C 1
ATOM 621 O O . LEU A 1 80 ? -18.125 -16.094 -0.591 1 98.19 80 LEU A O 1
ATOM 625 N N . GLU A 1 81 ? -17.984 -15.953 1.63 1 97.94 81 GLU A N 1
ATOM 626 C CA . GLU A 1 81 ? -17.609 -17.344 1.811 1 97.94 81 GLU A CA 1
ATOM 627 C C . GLU A 1 81 ? -18.688 -18.281 1.265 1 97.94 81 GLU A C 1
ATOM 629 O O . GLU A 1 81 ? -18.406 -19.438 0.947 1 97.94 81 GLU A O 1
ATOM 634 N N . THR A 1 82 ? -19.891 -17.812 1.013 1 97.38 82 THR A N 1
ATOM 635 C CA . THR A 1 82 ? -21 -18.625 0.545 1 97.38 82 THR A CA 1
ATOM 636 C C . THR A 1 82 ? -21.078 -18.625 -0.979 1 97.38 82 THR A C 1
ATOM 638 O O . THR A 1 82 ? -21.844 -19.375 -1.571 1 97.38 82 THR A O 1
ATOM 641 N N . TRP A 1 83 ? -20.328 -17.766 -1.68 1 97.75 83 TRP A N 1
ATOM 642 C CA . TRP A 1 83 ? -20.422 -17.609 -3.129 1 97.75 83 TRP A CA 1
ATOM 643 C C . TRP A 1 83 ? -19.484 -18.594 -3.832 1 97.75 83 TRP A C 1
ATOM 645 O O . TRP A 1 83 ? -18.312 -18.688 -3.49 1 97.75 83 TRP A O 1
ATOM 655 N N . PRO A 1 84 ? -19.953 -19.328 -4.805 1 97.19 84 PRO A N 1
ATOM 656 C CA . PRO A 1 84 ? -19.062 -20.203 -5.57 1 97.19 84 PRO A CA 1
ATOM 657 C C . PRO A 1 84 ? -17.906 -19.453 -6.207 1 97.19 84 PRO A C 1
ATOM 659 O O . PRO A 1 84 ? -16.812 -20.016 -6.355 1 97.19 84 PRO A O 1
ATOM 662 N N . GLY A 1 85 ? -18.094 -18.203 -6.547 1 98.19 85 GLY A N 1
ATOM 663 C CA . GLY A 1 85 ? -17.062 -17.375 -7.164 1 98.19 85 GLY A CA 1
ATOM 664 C C . GLY A 1 85 ? -15.875 -17.125 -6.258 1 98.19 85 GLY A C 1
ATOM 665 O O . GLY A 1 85 ? -14.82 -16.688 -6.719 1 98.19 85 GLY A O 1
ATOM 666 N N . THR A 1 86 ? -16.031 -17.406 -4.945 1 98.44 86 THR A N 1
ATOM 667 C CA . THR A 1 86 ? -15.008 -17.109 -3.945 1 98.44 86 THR A CA 1
ATOM 668 C C . THR A 1 86 ? -13.938 -18.203 -3.934 1 98.44 86 THR A C 1
ATOM 670 O O . THR A 1 86 ? -12.82 -17.984 -3.473 1 98.44 86 THR A O 1
ATOM 673 N N . GLU A 1 87 ? -14.148 -19.359 -4.457 1 98.44 87 GLU A N 1
ATOM 674 C CA . GLU A 1 87 ? -13.188 -20.453 -4.477 1 98.44 87 GLU A CA 1
ATOM 675 C C . GLU A 1 87 ? -12.039 -20.172 -5.434 1 98.44 87 GLU A C 1
ATOM 677 O O . GLU A 1 87 ? -12.219 -19.5 -6.449 1 98.44 87 GLU A O 1
ATOM 682 N N . ILE A 1 88 ? -10.883 -20.688 -5.074 1 98.81 88 ILE A N 1
ATOM 683 C CA . ILE A 1 88 ? -9.773 -20.625 -6.027 1 98.81 88 ILE A CA 1
ATOM 684 C C . ILE A 1 88 ? -10.18 -21.328 -7.324 1 98.81 88 ILE A C 1
ATOM 686 O O . ILE A 1 88 ? -10.789 -22.391 -7.297 1 98.81 88 ILE A O 1
ATOM 690 N N . TYR A 1 89 ? -9.898 -20.703 -8.438 1 98.81 89 TYR A N 1
ATOM 691 C CA . TYR A 1 89 ? -10.312 -21.219 -9.742 1 98.81 89 TYR A CA 1
ATOM 692 C C . TYR A 1 89 ? -9.742 -22.609 -9.984 1 98.81 89 TYR A C 1
ATOM 694 O O . TYR A 1 89 ? -8.547 -22.844 -9.805 1 98.81 89 TYR A O 1
ATOM 702 N N . LYS A 1 90 ? -10.508 -23.484 -10.406 1 98.56 90 LYS A N 1
ATOM 703 C CA . LYS A 1 90 ? -10.211 -24.906 -10.469 1 98.56 90 LYS A CA 1
ATOM 704 C C . LYS A 1 90 ? -8.945 -25.172 -11.281 1 98.56 90 LYS A C 1
ATOM 706 O O . LYS A 1 90 ? -8.156 -26.062 -10.945 1 98.56 90 LYS A O 1
ATOM 711 N N . GLU A 1 91 ? -8.711 -24.453 -12.344 1 98.62 91 GLU A N 1
ATOM 712 C CA . GLU A 1 91 ? -7.57 -24.703 -13.227 1 98.62 91 GLU A CA 1
ATOM 713 C C . GLU A 1 91 ? -6.273 -24.188 -12.617 1 98.62 91 GLU A C 1
ATOM 715 O O . GLU A 1 91 ? -5.184 -24.5 -13.109 1 98.62 91 GLU A O 1
ATOM 720 N N . LEU A 1 92 ? -6.367 -23.438 -11.578 1 98.88 92 LEU A N 1
ATOM 721 C CA . LEU A 1 92 ? -5.207 -22.891 -10.875 1 98.88 92 LEU A CA 1
ATOM 722 C C . LEU A 1 92 ? -5.207 -23.328 -9.414 1 98.88 92 LEU A C 1
ATOM 724 O O . LEU A 1 92 ? -4.562 -22.703 -8.578 1 98.88 92 LEU A O 1
ATOM 728 N N . ALA A 1 93 ? -5.906 -24.359 -9.117 1 98.75 93 ALA A N 1
ATOM 729 C CA . ALA A 1 93 ? -6.141 -24.812 -7.746 1 98.75 93 ALA A CA 1
ATOM 730 C C . ALA A 1 93 ? -4.859 -25.344 -7.117 1 98.75 93 ALA A C 1
ATOM 732 O O . ALA A 1 93 ? -4 -25.891 -7.812 1 98.75 93 ALA A O 1
ATOM 733 N N . PRO A 1 94 ? -4.754 -25.156 -5.812 1 98.81 94 PRO A N 1
ATOM 734 C CA . PRO A 1 94 ? -3.623 -25.781 -5.117 1 98.81 94 PRO A CA 1
ATOM 735 C C . PRO A 1 94 ? -3.615 -27.297 -5.242 1 98.81 94 PRO A C 1
ATOM 737 O O . PRO A 1 94 ? -4.68 -27.922 -5.324 1 98.81 94 PRO A O 1
ATOM 740 N N . ILE A 1 95 ? -2.473 -27.844 -5.238 1 98.5 95 ILE A N 1
ATOM 741 C CA . ILE A 1 95 ? -2.311 -29.281 -5.176 1 98.5 95 ILE A CA 1
ATOM 742 C C . ILE A 1 95 ? -1.621 -29.672 -3.867 1 98.5 95 ILE A C 1
ATOM 744 O O . ILE A 1 95 ? -1.242 -28.797 -3.078 1 98.5 95 ILE A O 1
ATOM 748 N N . GLU A 1 96 ? -1.492 -30.984 -3.6 1 97.75 96 GLU A N 1
ATOM 749 C CA . GLU A 1 96 ? -0.848 -31.469 -2.381 1 97.75 96 GLU A CA 1
ATOM 750 C C . GLU A 1 96 ? 0.544 -30.859 -2.219 1 97.75 96 GLU A C 1
ATOM 752 O O . GLU A 1 96 ? 1.31 -30.797 -3.182 1 97.75 96 GLU A O 1
ATOM 757 N N . GLY A 1 97 ? 0.824 -30.375 -1.029 1 98.06 97 GLY A N 1
ATOM 758 C CA . GLY A 1 97 ? 2.135 -29.812 -0.752 1 98.06 97 GLY A CA 1
ATOM 759 C C . GLY A 1 97 ? 2.172 -28.297 -0.882 1 98.06 97 GLY A C 1
ATOM 760 O O . GLY A 1 97 ? 3.107 -27.656 -0.405 1 98.06 97 GLY A O 1
ATOM 761 N N . GLU A 1 98 ? 1.208 -27.719 -1.534 1 98.81 98 GLU A N 1
ATOM 762 C CA . GLU A 1 98 ? 1.135 -26.281 -1.678 1 98.81 98 GLU A CA 1
ATOM 763 C C . GLU A 1 98 ? 0.345 -25.641 -0.533 1 98.81 98 GLU A C 1
ATOM 765 O O . GLU A 1 98 ? -0.406 -26.328 0.161 1 98.81 98 GLU A O 1
ATOM 770 N N . PHE A 1 99 ? 0.569 -24.406 -0.258 1 98.88 99 PHE A N 1
ATOM 771 C CA . PHE A 1 99 ? -0.026 -23.703 0.879 1 98.88 99 PHE A CA 1
ATOM 772 C C . PHE A 1 99 ? -1.179 -22.828 0.429 1 98.88 99 PHE A C 1
ATOM 774 O O . PHE A 1 99 ? -1.188 -22.328 -0.704 1 98.88 99 PHE A O 1
ATOM 781 N N . VAL A 1 100 ? -2.119 -22.641 1.29 1 98.88 100 VAL A N 1
ATOM 782 C CA . VAL A 1 100 ? -3.24 -21.734 1.057 1 98.88 100 VAL A CA 1
ATOM 783 C C . VAL A 1 100 ? -3.404 -20.797 2.25 1 98.88 100 VAL A C 1
ATOM 785 O O . VAL A 1 100 ? -3.479 -21.234 3.396 1 98.88 100 VAL A O 1
ATOM 788 N N . ILE A 1 101 ? -3.406 -19.547 2.037 1 98.81 101 ILE A N 1
ATOM 789 C CA . ILE A 1 101 ? -3.639 -18.531 3.062 1 98.81 101 ILE A CA 1
ATOM 790 C C . ILE A 1 101 ? -4.93 -17.781 2.764 1 98.81 101 ILE A C 1
ATOM 792 O O . ILE A 1 101 ? -5.098 -17.219 1.673 1 98.81 101 ILE A O 1
ATOM 796 N N . VAL A 1 102 ? -5.84 -17.75 3.689 1 98.69 102 VAL A N 1
ATOM 797 C CA . VAL A 1 102 ? -7.078 -16.969 3.584 1 98.69 102 VAL A CA 1
ATOM 798 C C . VAL A 1 102 ? -6.879 -15.594 4.203 1 98.69 102 VAL A C 1
ATOM 800 O O . VAL A 1 102 ? -6.316 -15.469 5.293 1 98.69 102 VAL A O 1
ATOM 803 N N . LYS A 1 103 ? -7.289 -14.602 3.484 1 98.56 103 LYS A N 1
ATOM 804 C CA . LYS A 1 103 ? -7.16 -13.227 3.973 1 98.56 103 LYS A CA 1
ATOM 805 C C . LYS A 1 103 ? -8.5 -12.5 3.938 1 98.56 103 LYS A C 1
ATOM 807 O O . LYS A 1 103 ? -9.422 -12.922 3.232 1 98.56 103 LYS A O 1
ATOM 812 N N . ARG A 1 104 ? -8.555 -11.328 4.668 1 97.81 104 ARG A N 1
ATOM 813 C CA . ARG A 1 104 ? -9.797 -10.57 4.789 1 97.81 104 ARG A CA 1
ATOM 814 C C . ARG A 1 104 ? -9.617 -9.141 4.297 1 97.81 104 ARG A C 1
ATOM 816 O O . ARG A 1 104 ? -10.578 -8.367 4.258 1 97.81 104 ARG A O 1
ATOM 823 N N . ARG A 1 105 ? -8.383 -8.758 3.986 1 98.19 105 ARG A N 1
ATOM 824 C CA . ARG A 1 105 ? -8.047 -7.43 3.486 1 98.19 105 ARG A CA 1
ATOM 825 C C . ARG A 1 105 ? -7.184 -7.516 2.232 1 98.19 105 ARG A C 1
ATOM 827 O O . ARG A 1 105 ? -7.031 -8.594 1.651 1 98.19 105 ARG A O 1
ATOM 834 N N . TYR A 1 106 ? -6.668 -6.402 1.744 1 98.56 106 TYR A N 1
ATOM 835 C CA . TYR A 1 106 ? -6.012 -6.305 0.446 1 98.56 106 TYR A CA 1
ATOM 836 C C . TYR A 1 106 ? -4.664 -7.016 0.46 1 98.56 106 TYR A C 1
ATOM 838 O O . TYR A 1 106 ? -4.453 -7.969 -0.292 1 98.56 106 TYR A O 1
ATOM 846 N N . SER A 1 107 ? -3.775 -6.633 1.374 1 98.88 107 SER A N 1
ATOM 847 C CA . SER A 1 107 ? -2.439 -7.215 1.439 1 98.88 107 SER A CA 1
ATOM 848 C C . SER A 1 107 ? -2.479 -8.625 2.025 1 98.88 107 SER A C 1
ATOM 850 O O . SER A 1 107 ? -3.115 -8.852 3.055 1 98.88 107 SER A O 1
ATOM 852 N N . CYS A 1 108 ? -1.742 -9.539 1.45 1 98.88 108 CYS A N 1
ATOM 853 C CA . CYS A 1 108 ? -1.675 -10.914 1.939 1 98.88 108 CYS A CA 1
ATOM 854 C C . CYS A 1 108 ? -0.946 -10.977 3.275 1 98.88 108 CYS A C 1
ATOM 856 O O . CYS A 1 108 ? -1.022 -11.984 3.979 1 98.88 108 CYS A O 1
ATOM 858 N N . PHE A 1 109 ? -0.255 -9.914 3.643 1 98.88 109 PHE A N 1
ATOM 859 C CA . PHE A 1 109 ? 0.476 -9.875 4.902 1 98.88 109 PHE A CA 1
ATOM 860 C C . PHE A 1 109 ? -0.421 -9.383 6.035 1 98.88 109 PHE A C 1
ATOM 862 O O . PHE A 1 109 ? -0.095 -9.555 7.211 1 98.88 109 PHE A O 1
ATOM 869 N N . PHE A 1 110 ? -1.526 -8.656 5.703 1 98.62 110 PHE A N 1
ATOM 870 C CA . PHE A 1 110 ? -2.324 -7.977 6.715 1 98.62 110 PHE A CA 1
ATOM 871 C C . PHE A 1 110 ? -3.152 -8.977 7.516 1 98.62 110 PHE A C 1
ATOM 873 O O . PHE A 1 110 ? -4.113 -9.547 6.996 1 98.62 110 PHE A O 1
ATOM 880 N N . SER A 1 111 ? -2.814 -9.18 8.734 1 97.62 111 SER A N 1
ATOM 881 C CA . SER A 1 111 ? -3.539 -10.016 9.68 1 97.62 111 SER A CA 1
ATOM 882 C C . SER A 1 111 ? -3.635 -11.453 9.195 1 97.62 111 SER A C 1
ATOM 884 O O . SER A 1 111 ? -4.711 -12.062 9.227 1 97.62 111 SER A O 1
ATOM 886 N N . THR A 1 112 ? -2.559 -12.078 8.594 1 98.62 112 THR A N 1
ATOM 887 C CA . THR A 1 112 ? -2.418 -13.469 8.195 1 98.62 112 THR A CA 1
ATOM 888 C C . THR A 1 112 ? -1.12 -14.062 8.734 1 98.62 112 THR A C 1
ATOM 890 O O . THR A 1 112 ? -0.318 -13.352 9.344 1 98.62 112 THR A O 1
ATOM 893 N N . ASP A 1 113 ? -0.927 -15.289 8.57 1 98.31 113 ASP A N 1
ATOM 894 C CA . ASP A 1 113 ? 0.299 -15.93 9.047 1 98.31 113 ASP A CA 1
ATOM 895 C C . ASP A 1 113 ? 1.312 -16.078 7.91 1 98.31 113 ASP A C 1
ATOM 897 O O . ASP A 1 113 ? 2.213 -16.906 7.984 1 98.31 113 ASP A O 1
ATOM 901 N N . LEU A 1 114 ? 1.199 -15.242 6.844 1 98.81 114 LEU A N 1
ATOM 902 C CA . LEU A 1 114 ? 2.084 -15.328 5.688 1 98.81 114 LEU A CA 1
ATOM 903 C C . LEU A 1 114 ? 3.543 -15.18 6.102 1 98.81 114 LEU A C 1
ATOM 905 O O . LEU A 1 114 ? 4.402 -15.938 5.656 1 98.81 114 LEU A O 1
ATOM 909 N N . GLU A 1 115 ? 3.797 -14.234 6.938 1 98 115 GLU A N 1
ATOM 910 C CA . GLU A 1 115 ? 5.184 -13.977 7.309 1 98 115 GLU A CA 1
ATOM 911 C C . GLU A 1 115 ? 5.777 -15.148 8.078 1 98 115 GLU A C 1
ATOM 913 O O . GLU A 1 115 ? 6.953 -15.477 7.914 1 98 115 GLU A O 1
ATOM 918 N N . ILE A 1 116 ? 5.008 -15.766 8.992 1 98.38 116 ILE A N 1
ATOM 919 C CA . ILE A 1 116 ? 5.457 -16.953 9.711 1 98.38 116 ILE A CA 1
ATOM 920 C C . ILE A 1 116 ? 5.832 -18.047 8.719 1 98.38 116 ILE A C 1
ATOM 922 O O . ILE A 1 116 ? 6.891 -18.672 8.836 1 98.38 116 ILE A O 1
ATOM 926 N N . LEU A 1 117 ? 4.969 -18.234 7.723 1 98.75 117 LEU A N 1
ATOM 927 C CA . LEU A 1 117 ? 5.184 -19.25 6.703 1 98.75 117 LEU A CA 1
ATOM 928 C C . LEU A 1 117 ? 6.461 -18.969 5.918 1 98.75 117 LEU A C 1
ATOM 930 O O . LEU A 1 117 ? 7.289 -19.859 5.734 1 98.75 117 LEU A O 1
ATOM 934 N N . LEU A 1 118 ? 6.68 -17.719 5.477 1 98.81 118 LEU A N 1
ATOM 935 C CA . LEU A 1 118 ? 7.82 -17.359 4.645 1 98.81 118 LEU A CA 1
ATOM 936 C C . LEU A 1 118 ? 9.125 -17.516 5.41 1 98.81 118 LEU A C 1
ATOM 938 O O . LEU A 1 118 ? 10.133 -17.953 4.848 1 98.81 118 LEU A O 1
ATOM 942 N N . ARG A 1 119 ? 9.094 -17.141 6.695 1 98.31 119 ARG A N 1
ATOM 943 C CA . ARG A 1 119 ? 10.273 -17.328 7.535 1 98.31 119 ARG A CA 1
ATOM 944 C C . ARG A 1 119 ? 10.602 -18.812 7.699 1 98.31 119 ARG A C 1
ATOM 946 O O . ARG A 1 119 ? 11.773 -19.188 7.691 1 98.31 119 ARG A O 1
ATOM 953 N N . GLY A 1 120 ? 9.562 -19.609 7.863 1 98.56 120 GLY A N 1
ATOM 954 C CA . GLY A 1 120 ? 9.758 -21.047 7.953 1 98.56 120 GLY A CA 1
ATOM 955 C C . GLY A 1 120 ? 10.344 -21.656 6.691 1 98.56 120 GLY A C 1
ATOM 956 O O . GLY A 1 120 ? 11.148 -22.578 6.754 1 98.56 120 GLY A O 1
ATOM 957 N N . LEU A 1 121 ? 9.961 -21.094 5.543 1 98.56 121 LEU A N 1
ATOM 958 C CA . LEU A 1 121 ? 10.422 -21.562 4.246 1 98.56 121 LEU A CA 1
ATOM 959 C C . LEU A 1 121 ? 11.82 -21.047 3.939 1 98.56 121 LEU A C 1
ATOM 961 O O . LEU A 1 121 ? 12.469 -21.484 2.988 1 98.56 121 LEU A O 1
ATOM 965 N N . LYS A 1 122 ? 12.273 -20.031 4.727 1 98.38 122 LYS A N 1
ATOM 966 C CA . LYS A 1 122 ? 13.609 -19.438 4.621 1 98.38 122 LYS A CA 1
ATOM 967 C C . LYS A 1 122 ? 13.828 -18.828 3.236 1 98.38 122 LYS A C 1
ATOM 969 O O . LYS A 1 122 ? 14.883 -19.031 2.627 1 98.38 122 LYS A O 1
ATOM 974 N N . VAL A 1 123 ? 12.828 -18.141 2.746 1 98.56 123 VAL A N 1
ATOM 975 C CA . VAL A 1 123 ? 12.961 -17.453 1.464 1 98.56 123 VAL A CA 1
ATOM 976 C C . VAL A 1 123 ? 13.164 -15.953 1.694 1 98.56 123 VAL A C 1
ATOM 978 O O . VAL A 1 123 ? 12.758 -15.422 2.73 1 98.56 123 VAL A O 1
ATOM 981 N N . ASP A 1 124 ? 13.773 -15.312 0.748 1 98.56 124 ASP A N 1
ATOM 982 C CA . ASP A 1 124 ? 13.969 -13.867 0.834 1 98.56 124 ASP A CA 1
ATOM 983 C C . ASP A 1 124 ? 13.5 -13.172 -0.445 1 98.56 124 ASP A C 1
ATOM 985 O O . ASP A 1 124 ? 13.586 -11.953 -0.558 1 98.56 124 ASP A O 1
ATOM 989 N N . THR A 1 125 ? 13.008 -13.922 -1.472 1 98.81 125 THR A N 1
ATOM 990 C CA . THR A 1 125 ? 12.508 -13.422 -2.746 1 98.81 125 THR A CA 1
ATOM 991 C C . THR A 1 125 ? 11.102 -13.945 -3.018 1 98.81 125 THR A C 1
ATOM 993 O O . THR A 1 125 ? 10.852 -15.148 -2.893 1 98.81 125 THR A O 1
ATOM 996 N N . LEU A 1 126 ? 10.219 -13.078 -3.311 1 98.94 126 LEU A N 1
ATOM 997 C CA . LEU A 1 126 ? 8.836 -13.438 -3.611 1 98.94 126 LEU A CA 1
ATOM 998 C C . LEU A 1 126 ? 8.477 -13.07 -5.047 1 98.94 126 LEU A C 1
ATOM 1000 O O . LEU A 1 126 ? 8.797 -11.977 -5.512 1 98.94 126 LEU A O 1
ATOM 1004 N N . VAL A 1 127 ? 7.875 -13.977 -5.77 1 98.94 127 VAL A N 1
ATOM 1005 C CA . VAL A 1 127 ? 7.324 -13.719 -7.098 1 98.94 127 VAL A CA 1
ATOM 1006 C C . VAL A 1 127 ? 5.797 -13.75 -7.035 1 98.94 127 VAL A C 1
ATOM 1008 O O . VAL A 1 127 ? 5.211 -14.695 -6.5 1 98.94 127 VAL A O 1
ATOM 1011 N N . PHE A 1 128 ? 5.223 -12.719 -7.566 1 98.94 128 PHE A N 1
ATOM 1012 C CA . PHE A 1 128 ? 3.777 -12.562 -7.461 1 98.94 128 PHE A CA 1
ATOM 1013 C C . PHE A 1 128 ? 3.117 -12.719 -8.828 1 98.94 128 PHE A C 1
ATOM 1015 O O . PHE A 1 128 ? 3.645 -12.242 -9.836 1 98.94 128 PHE A O 1
ATOM 1022 N N . MET A 1 129 ? 2.023 -13.281 -8.891 1 98.94 129 MET A N 1
ATOM 1023 C CA . MET A 1 129 ? 0.988 -13.195 -9.922 1 98.94 129 MET A CA 1
ATOM 1024 C C . MET A 1 129 ? -0.402 -13.203 -9.289 1 98.94 129 MET A C 1
ATOM 1026 O O . MET A 1 129 ? -0.573 -13.641 -8.156 1 98.94 129 MET A O 1
ATOM 1030 N N . GLY A 1 130 ? -1.367 -12.609 -10 1 98.88 130 GLY A N 1
ATOM 1031 C CA . GLY A 1 130 ? -2.686 -12.719 -9.398 1 98.88 130 GLY A CA 1
ATOM 1032 C C . GLY A 1 130 ? -3.555 -11.5 -9.625 1 98.88 130 GLY A C 1
ATOM 1033 O O . GLY A 1 130 ? -3.35 -10.758 -10.594 1 98.88 130 GLY A O 1
ATOM 1034 N N . THR A 1 131 ? -4.613 -11.422 -8.867 1 98.62 131 THR A N 1
ATOM 1035 C CA . THR A 1 131 ? -5.613 -10.367 -8.914 1 98.62 131 THR A CA 1
ATOM 1036 C C . THR A 1 131 ? -5.793 -9.727 -7.543 1 98.62 131 THR A C 1
ATOM 1038 O O . THR A 1 131 ? -5.652 -10.398 -6.52 1 98.62 131 THR A O 1
ATOM 1041 N N . MET A 1 132 ? -6.086 -8.477 -7.562 1 98.19 132 MET A N 1
ATOM 1042 C CA . MET A 1 132 ? -6.16 -7.328 -8.461 1 98.19 132 MET A CA 1
ATOM 1043 C C . MET A 1 132 ? -4.84 -6.562 -8.469 1 98.19 132 MET A C 1
ATOM 1045 O O . MET A 1 132 ? -4.438 -6 -7.453 1 98.19 132 MET A O 1
ATOM 1049 N N . THR A 1 133 ? -4.238 -6.332 -9.633 1 98.94 133 THR A N 1
ATOM 1050 C CA . THR A 1 133 ? -2.912 -5.742 -9.766 1 98.94 133 THR A CA 1
ATOM 1051 C C . THR A 1 133 ? -2.803 -4.473 -8.922 1 98.94 133 THR A C 1
ATOM 1053 O O . THR A 1 133 ? -1.829 -4.289 -8.188 1 98.94 133 THR A O 1
ATOM 1056 N N . ASN A 1 134 ? -3.826 -3.574 -9.008 1 98.88 134 ASN A N 1
ATOM 1057 C CA . ASN A 1 134 ? -3.781 -2.238 -8.422 1 98.88 134 ASN A CA 1
ATOM 1058 C C . ASN A 1 134 ? -4.223 -2.248 -6.961 1 98.88 134 ASN A C 1
ATOM 1060 O O . ASN A 1 134 ? -4.285 -1.197 -6.32 1 98.88 134 ASN A O 1
ATOM 1064 N N . VAL A 1 135 ? -4.578 -3.432 -6.391 1 98.75 135 VAL A N 1
ATOM 1065 C CA . VAL A 1 135 ? -5.031 -3.547 -5.008 1 98.75 135 VAL A CA 1
ATOM 1066 C C . VAL A 1 135 ? -4.254 -4.652 -4.301 1 98.75 135 VAL A C 1
ATOM 1068 O O . VAL A 1 135 ? -3.154 -4.422 -3.789 1 98.75 135 VAL A O 1
ATOM 1071 N N . CYS A 1 136 ? -4.746 -5.871 -4.363 1 98.88 136 CYS A N 1
ATOM 1072 C CA . CYS A 1 136 ? -4.188 -6.961 -3.568 1 98.88 136 CYS A CA 1
ATOM 1073 C C . CYS A 1 136 ? -2.746 -7.242 -3.971 1 98.88 136 CYS A C 1
ATOM 1075 O O . CYS A 1 136 ? -1.888 -7.457 -3.111 1 98.88 136 CYS A O 1
ATOM 1077 N N . VAL A 1 137 ? -2.426 -7.293 -5.277 1 98.94 137 VAL A N 1
ATOM 1078 C CA . VAL A 1 137 ? -1.062 -7.559 -5.727 1 98.94 137 VAL A CA 1
ATOM 1079 C C . VAL A 1 137 ? -0.146 -6.414 -5.305 1 98.94 137 VAL A C 1
ATOM 1081 O O . VAL A 1 137 ? 0.902 -6.641 -4.699 1 98.94 137 VAL A O 1
ATOM 1084 N N . HIS A 1 138 ? -0.587 -5.23 -5.605 1 98.94 138 HIS A N 1
ATOM 1085 C CA . HIS A 1 138 ? 0.198 -4.035 -5.32 1 98.94 138 HIS A CA 1
ATOM 1086 C C . HIS A 1 138 ? 0.494 -3.912 -3.828 1 98.94 138 HIS A C 1
ATOM 1088 O O . HIS A 1 138 ? 1.65 -3.756 -3.432 1 98.94 138 HIS A O 1
ATOM 1094 N N . TYR A 1 139 ? -0.519 -3.994 -2.992 1 98.94 139 TYR A N 1
ATOM 1095 C CA . TYR A 1 139 ? -0.343 -3.729 -1.569 1 98.94 139 TYR A CA 1
ATOM 1096 C C . TYR A 1 139 ? 0.372 -4.887 -0.883 1 98.94 139 TYR A C 1
ATOM 1098 O O . TYR A 1 139 ? 1.087 -4.688 0.102 1 98.94 139 TYR A O 1
ATOM 1106 N N . THR A 1 140 ? 0.261 -6.109 -1.426 1 98.94 140 THR A N 1
ATOM 1107 C CA . THR A 1 140 ? 1.078 -7.219 -0.948 1 98.94 140 THR A CA 1
ATOM 1108 C C . THR A 1 140 ? 2.551 -6.984 -1.274 1 98.94 140 THR A C 1
ATOM 1110 O O . THR A 1 140 ? 3.424 -7.215 -0.435 1 98.94 140 THR A O 1
ATOM 1113 N N . ALA A 1 141 ? 2.83 -6.504 -2.52 1 98.94 141 ALA A N 1
ATOM 1114 C CA . ALA A 1 141 ? 4.199 -6.234 -2.943 1 98.94 141 ALA A CA 1
ATOM 1115 C C . ALA A 1 141 ? 4.84 -5.152 -2.076 1 98.94 141 ALA A C 1
ATOM 1117 O O . ALA A 1 141 ? 6.004 -5.27 -1.685 1 98.94 141 ALA A O 1
ATOM 1118 N N . VAL A 1 142 ? 4.082 -4.172 -1.753 1 98.81 142 VAL A N 1
ATOM 1119 C CA . VAL A 1 142 ? 4.582 -3.076 -0.928 1 98.81 142 VAL A CA 1
ATOM 1120 C C . VAL A 1 142 ? 4.906 -3.59 0.473 1 98.81 142 VAL A C 1
ATOM 1122 O O . VAL A 1 142 ? 5.961 -3.27 1.03 1 98.81 142 VAL A O 1
ATOM 1125 N N . ASP A 1 143 ? 4 -4.367 1.027 1 98.88 143 ASP A N 1
ATOM 1126 C CA . ASP A 1 143 ? 4.238 -4.926 2.354 1 98.88 143 ASP A CA 1
ATOM 1127 C C . ASP A 1 143 ? 5.453 -5.852 2.346 1 98.88 143 ASP A C 1
ATOM 1129 O O . ASP A 1 143 ? 6.234 -5.871 3.301 1 98.88 143 ASP A O 1
ATOM 1133 N N . ALA A 1 144 ? 5.594 -6.645 1.293 1 98.88 144 ALA A N 1
ATOM 1134 C CA . ALA A 1 144 ? 6.777 -7.488 1.162 1 98.88 144 ALA A CA 1
ATOM 1135 C C . ALA A 1 144 ? 8.055 -6.645 1.153 1 98.88 144 ALA A C 1
ATOM 1137 O O . ALA A 1 144 ? 9.008 -6.953 1.865 1 98.88 144 ALA A O 1
ATOM 1138 N N . HIS A 1 145 ? 7.996 -5.578 0.348 1 98.88 145 HIS A N 1
ATOM 1139 C CA . HIS A 1 145 ? 9.133 -4.68 0.201 1 98.88 145 HIS A CA 1
ATOM 1140 C C . HIS A 1 145 ? 9.523 -4.051 1.536 1 98.88 145 HIS A C 1
ATOM 1142 O O . HIS A 1 145 ? 10.695 -4.023 1.898 1 98.88 145 HIS A O 1
ATOM 1148 N N . GLN A 1 146 ? 8.516 -3.625 2.307 1 98.69 146 GLN A N 1
ATOM 1149 C CA . GLN A 1 146 ? 8.766 -2.984 3.596 1 98.69 146 GLN A CA 1
ATOM 1150 C C . GLN A 1 146 ? 9.258 -3.996 4.625 1 98.69 146 GLN A C 1
ATOM 1152 O O . GLN A 1 146 ? 9.828 -3.617 5.652 1 98.69 146 GLN A O 1
ATOM 1157 N N . ARG A 1 147 ? 9.086 -5.277 4.375 1 98.5 147 ARG A N 1
ATOM 1158 C CA . ARG A 1 147 ? 9.539 -6.348 5.258 1 98.5 147 ARG A CA 1
ATOM 1159 C C . ARG A 1 147 ? 10.867 -6.918 4.785 1 98.5 147 ARG A C 1
ATOM 1161 O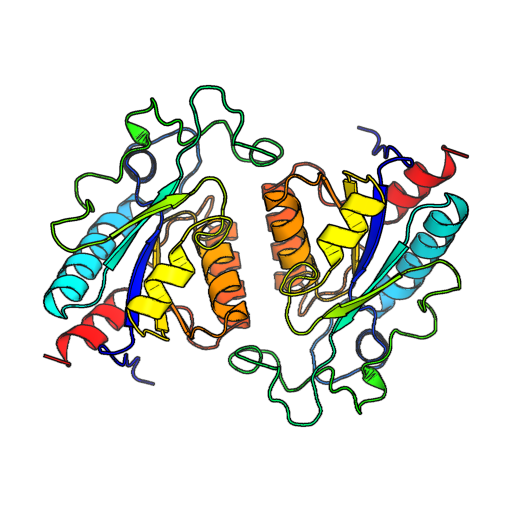 O . ARG A 1 147 ? 11.305 -7.973 5.262 1 98.5 147 ARG A O 1
ATOM 1168 N N . ASP A 1 148 ? 11.469 -6.324 3.746 1 98.19 148 ASP A N 1
ATOM 1169 C CA . ASP A 1 148 ? 12.828 -6.543 3.275 1 98.19 148 ASP A CA 1
ATOM 1170 C C . ASP A 1 148 ? 12.914 -7.773 2.375 1 98.19 148 ASP A C 1
ATOM 1172 O O . ASP A 1 148 ? 13.977 -8.375 2.223 1 98.19 148 ASP A O 1
ATOM 1176 N N . TYR A 1 149 ? 11.812 -8.211 1.807 1 98.75 149 TYR A N 1
ATOM 1177 C CA . TYR A 1 149 ? 11.852 -9.203 0.738 1 98.75 149 TYR A CA 1
ATOM 1178 C C . TYR A 1 149 ? 12.172 -8.555 -0.601 1 98.75 149 TYR A C 1
ATOM 1180 O O . TYR A 1 149 ? 11.703 -7.449 -0.891 1 98.75 149 TYR A O 1
ATOM 1188 N N . TYR A 1 150 ? 12.953 -9.234 -1.398 1 98.5 150 TYR A N 1
ATOM 1189 C CA . TYR A 1 150 ? 12.93 -8.945 -2.828 1 98.5 150 TYR A CA 1
ATOM 1190 C C . TYR A 1 150 ? 11.617 -9.406 -3.455 1 98.5 150 TYR A C 1
ATOM 1192 O O . TYR A 1 150 ? 11 -10.367 -2.992 1 98.5 150 TYR A O 1
ATOM 1200 N N . PHE A 1 151 ? 11.227 -8.656 -4.48 1 98.81 151 PHE A N 1
ATOM 1201 C CA . PHE A 1 151 ? 10 -9.164 -5.086 1 98.81 151 PHE A CA 1
ATOM 1202 C C . PHE A 1 151 ? 10.008 -8.938 -6.594 1 98.81 151 PHE A C 1
ATOM 1204 O O . PHE A 1 151 ? 10.711 -8.055 -7.09 1 98.81 151 PHE A O 1
ATOM 1211 N N . HIS A 1 152 ? 9.289 -9.781 -7.273 1 98.88 152 HIS A N 1
ATOM 1212 C CA . HIS A 1 152 ? 8.93 -9.625 -8.68 1 98.88 152 HIS A CA 1
ATOM 1213 C C . HIS A 1 152 ? 7.441 -9.859 -8.898 1 98.88 152 HIS A C 1
ATOM 1215 O O . HIS A 1 152 ? 6.82 -10.656 -8.188 1 98.88 152 HIS A O 1
ATOM 1221 N N . VAL A 1 153 ? 6.934 -9.164 -9.844 1 98.94 153 VAL A N 1
ATOM 1222 C CA . VAL A 1 153 ? 5.559 -9.367 -10.281 1 98.94 153 VAL A CA 1
ATOM 1223 C C . VAL A 1 153 ? 5.543 -9.805 -11.75 1 98.94 153 VAL A C 1
ATOM 1225 O O . VAL A 1 153 ? 6.152 -9.156 -12.602 1 98.94 153 VAL A O 1
ATOM 1228 N N . ILE A 1 154 ? 4.957 -10.938 -11.969 1 98.94 154 ILE A N 1
ATOM 1229 C CA . ILE A 1 154 ? 4.766 -11.336 -13.359 1 98.94 154 ILE A CA 1
ATOM 1230 C C . ILE A 1 154 ? 3.621 -10.523 -13.969 1 98.94 154 ILE A C 1
ATOM 1232 O O . ILE A 1 154 ? 2.463 -10.945 -13.922 1 98.94 154 ILE A O 1
ATOM 1236 N N . ALA A 1 155 ? 3.959 -9.484 -14.594 1 98.94 155 ALA A N 1
ATOM 1237 C CA . ALA A 1 155 ? 3.018 -8.438 -14.992 1 98.94 155 ALA A CA 1
ATOM 1238 C C . ALA A 1 155 ? 1.918 -9 -15.891 1 98.94 155 ALA A C 1
ATOM 1240 O O . ALA A 1 155 ? 0.747 -8.648 -15.742 1 98.94 155 ALA A O 1
ATOM 1241 N N . ASP A 1 156 ? 2.279 -9.844 -16.812 1 98.88 156 ASP A N 1
ATOM 1242 C CA . ASP A 1 156 ? 1.309 -10.359 -17.781 1 98.88 156 ASP A CA 1
ATOM 1243 C C . ASP A 1 156 ? 0.578 -11.578 -17.203 1 98.88 156 ASP A C 1
ATOM 1245 O O . ASP A 1 156 ? -0.126 -12.281 -17.938 1 98.88 156 ASP A O 1
ATOM 1249 N N . CYS A 1 157 ? 0.727 -11.859 -15.891 1 98.94 157 CYS A N 1
ATOM 1250 C CA . CYS A 1 157 ? -0.08 -12.82 -15.148 1 98.94 157 CYS A CA 1
ATOM 1251 C C . CYS A 1 157 ? -0.84 -12.133 -14.023 1 98.94 157 CYS A C 1
ATOM 1253 O O . CYS A 1 157 ? -1.111 -12.75 -12.984 1 98.94 157 CYS A O 1
ATOM 1255 N N . CYS A 1 158 ? -1.044 -10.836 -14.188 1 98.94 158 CYS A N 1
ATOM 1256 C CA . CYS A 1 158 ? -1.855 -10.07 -13.25 1 98.94 158 CYS A CA 1
ATOM 1257 C C . CYS A 1 158 ? -3.041 -9.422 -13.953 1 98.94 158 CYS A C 1
ATOM 1259 O O . CYS A 1 158 ? -2.912 -8.945 -15.086 1 98.94 158 CYS A O 1
ATOM 1261 N N . ALA A 1 159 ? -4.152 -9.484 -13.289 1 98.81 159 ALA A N 1
ATOM 1262 C CA . ALA A 1 159 ? -5.371 -8.828 -13.766 1 98.81 159 ALA A CA 1
ATOM 1263 C C . ALA A 1 159 ? -5.781 -7.691 -12.828 1 98.81 159 ALA A C 1
ATOM 1265 O O . ALA A 1 159 ? -5.66 -7.812 -11.609 1 98.81 159 ALA A O 1
ATOM 1266 N N . GLY A 1 160 ? -6.172 -6.57 -13.414 1 98.5 160 GLY A N 1
ATOM 1267 C CA . GLY A 1 160 ? -6.473 -5.387 -12.617 1 98.5 160 GLY A CA 1
ATOM 1268 C C . GLY A 1 160 ? -7.93 -4.969 -12.695 1 98.5 160 GLY A C 1
ATOM 1269 O O . GLY A 1 160 ? -8.734 -5.621 -13.367 1 98.5 160 GLY A O 1
ATOM 1270 N N . SER A 1 161 ? -8.32 -3.914 -11.977 1 98.62 161 SER A N 1
ATOM 1271 C CA . SER A 1 161 ? -9.688 -3.404 -11.977 1 98.62 161 SER A CA 1
ATOM 1272 C C . SER A 1 161 ? -10.016 -2.691 -13.281 1 98.62 161 SER A C 1
ATOM 1274 O O . SER A 1 161 ? -11.156 -2.709 -13.734 1 98.62 161 SER A O 1
ATOM 1276 N N . ASP A 1 162 ? -9.086 -2.039 -13.875 1 98.5 162 ASP A N 1
ATOM 1277 C CA . ASP A 1 162 ? -9.062 -1.444 -15.211 1 98.5 162 ASP A CA 1
ATOM 1278 C C . ASP A 1 162 ? -7.629 -1.274 -15.711 1 98.5 162 ASP A C 1
ATOM 1280 O O . ASP A 1 162 ? -6.676 -1.431 -14.945 1 98.5 162 ASP A O 1
ATOM 1284 N N . TRP A 1 163 ? -7.5 -0.98 -16.953 1 98.62 163 TRP A N 1
ATOM 1285 C CA . TRP A 1 163 ? -6.176 -1.014 -17.562 1 98.62 163 TRP A CA 1
ATOM 1286 C C . TRP A 1 163 ? -5.309 0.132 -17.047 1 98.62 163 TRP A C 1
ATOM 1288 O O . TRP A 1 163 ? -4.105 -0.035 -16.828 1 98.62 163 TRP A O 1
ATOM 1298 N N . GLU A 1 164 ? -5.84 1.305 -16.797 1 98.62 164 GLU A N 1
ATOM 1299 C CA . GLU A 1 164 ? -5.07 2.426 -16.266 1 98.62 164 GLU A CA 1
ATOM 1300 C C . GLU A 1 164 ? -4.535 2.121 -14.875 1 98.62 164 GLU A C 1
ATOM 1302 O O . GLU A 1 164 ? -3.355 2.338 -14.594 1 98.62 164 GLU A O 1
ATOM 1307 N N . ALA A 1 165 ? -5.398 1.618 -13.992 1 98.75 165 ALA A N 1
ATOM 1308 C CA . ALA A 1 165 ? -5.008 1.26 -12.625 1 98.75 165 ALA A CA 1
ATOM 1309 C C . ALA A 1 165 ? -3.971 0.14 -12.633 1 98.75 165 ALA A C 1
ATOM 1311 O O . ALA A 1 165 ? -3.016 0.167 -11.852 1 98.75 165 ALA A O 1
ATOM 1312 N N . HIS A 1 166 ? -4.199 -0.861 -13.531 1 98.81 166 HIS A N 1
ATOM 1313 C CA . HIS A 1 166 ? -3.256 -1.958 -13.703 1 98.81 166 HIS A CA 1
ATOM 1314 C C . HIS A 1 166 ? -1.862 -1.435 -14.039 1 98.81 166 HIS A C 1
ATOM 1316 O O . HIS A 1 166 ? -0.891 -1.757 -13.352 1 98.81 166 HIS A O 1
ATOM 1322 N N . CYS A 1 167 ? -1.77 -0.603 -14.992 1 98.81 167 CYS A N 1
ATOM 1323 C CA . CYS A 1 167 ? -0.49 -0.095 -15.469 1 98.81 167 CYS A CA 1
ATOM 1324 C C . CYS A 1 167 ? 0.15 0.832 -14.445 1 98.81 167 CYS A C 1
ATOM 1326 O O . CYS A 1 167 ? 1.365 0.796 -14.242 1 98.81 167 CYS A O 1
ATOM 1328 N N . SER A 1 168 ? -0.654 1.639 -13.789 1 98.88 168 SER A N 1
ATOM 1329 C CA . SER A 1 168 ? -0.153 2.549 -12.766 1 98.88 168 SER A CA 1
ATOM 1330 C C . SER A 1 168 ? 0.444 1.784 -11.586 1 98.88 168 SER A C 1
ATOM 1332 O O . SER A 1 168 ? 1.467 2.189 -11.031 1 98.88 168 SER A O 1
ATOM 1334 N N . ALA A 1 169 ? -0.215 0.697 -11.227 1 98.88 169 ALA A N 1
ATOM 1335 C CA . ALA A 1 169 ? 0.277 -0.125 -10.125 1 98.88 169 ALA A CA 1
ATOM 1336 C C . ALA A 1 169 ? 1.615 -0.769 -10.477 1 98.88 169 ALA A C 1
ATOM 1338 O O . ALA A 1 169 ? 2.52 -0.828 -9.641 1 98.88 169 ALA A O 1
ATOM 1339 N N . LEU A 1 170 ? 1.734 -1.252 -11.695 1 98.94 170 LEU A N 1
ATOM 1340 C CA . LEU A 1 170 ? 2.99 -1.846 -12.141 1 98.94 170 LEU A CA 1
ATOM 1341 C C . LEU A 1 170 ? 4.113 -0.815 -12.117 1 98.94 170 LEU A C 1
ATOM 1343 O O . LEU A 1 170 ? 5.23 -1.113 -11.688 1 98.94 170 LEU A O 1
ATOM 1347 N N . LYS A 1 171 ? 3.797 0.359 -12.555 1 98.88 171 LYS A N 1
ATOM 1348 C CA . LYS A 1 171 ? 4.785 1.433 -12.531 1 98.88 171 LYS A CA 1
ATOM 1349 C C . LYS A 1 171 ? 5.191 1.77 -11.094 1 98.88 171 LYS A C 1
ATOM 1351 O O . LYS A 1 171 ? 6.367 2.021 -10.82 1 98.88 171 LYS A O 1
ATOM 1356 N N . ALA A 1 172 ? 4.223 1.788 -10.203 1 98.88 172 ALA A N 1
ATOM 1357 C CA . ALA A 1 172 ? 4.504 2.066 -8.797 1 98.88 172 ALA A CA 1
ATOM 1358 C C . ALA A 1 172 ? 5.434 1.012 -8.211 1 98.88 172 ALA A C 1
ATOM 1360 O O . ALA A 1 172 ? 6.348 1.339 -7.449 1 98.88 172 ALA A O 1
ATOM 1361 N N . MET A 1 173 ? 5.172 -0.239 -8.555 1 98.94 173 MET A N 1
ATOM 1362 C CA . MET A 1 173 ? 6.004 -1.32 -8.031 1 98.94 173 MET A CA 1
ATOM 1363 C C . MET A 1 173 ? 7.41 -1.26 -8.617 1 98.94 173 MET A C 1
ATOM 1365 O O . MET A 1 173 ? 8.391 -1.545 -7.926 1 98.94 173 MET A O 1
ATOM 1369 N N . GLU A 1 174 ? 7.523 -0.87 -9.898 1 98.81 174 GLU A N 1
ATOM 1370 C CA . GLU A 1 174 ? 8.828 -0.649 -10.508 1 98.81 174 GLU A CA 1
ATOM 1371 C C . GLU A 1 174 ? 9.578 0.486 -9.812 1 98.81 174 GLU A C 1
ATOM 1373 O O . GLU A 1 174 ? 10.805 0.444 -9.688 1 98.81 174 GLU A O 1
ATOM 1378 N N . TYR A 1 175 ? 8.867 1.484 -9.367 1 98.75 175 TYR A N 1
ATOM 1379 C CA . TYR A 1 175 ? 9.445 2.594 -8.617 1 98.75 175 TYR A CA 1
ATOM 1380 C C . TYR A 1 175 ? 10.102 2.102 -7.336 1 98.75 175 TYR A C 1
ATOM 1382 O O . TYR A 1 175 ? 11.172 2.58 -6.949 1 98.75 175 TYR A O 1
ATOM 1390 N N . LEU A 1 176 ? 9.523 1.14 -6.711 1 98.69 176 LEU A N 1
ATOM 1391 C CA . LEU A 1 176 ? 10.016 0.637 -5.434 1 98.69 176 LEU A CA 1
ATOM 1392 C C . LEU A 1 176 ? 11.25 -0.231 -5.629 1 98.69 176 LEU A C 1
ATOM 1394 O O . LEU A 1 176 ? 12.18 -0.185 -4.82 1 98.69 176 LEU A O 1
ATOM 1398 N N . GLN A 1 177 ? 11.234 -0.988 -6.691 1 98.56 177 GLN A N 1
ATOM 1399 C CA . GLN A 1 177 ? 12.305 -1.937 -6.988 1 98.56 177 GLN A CA 1
ATOM 1400 C C . GLN A 1 177 ? 12.516 -2.074 -8.492 1 98.56 177 GLN A C 1
ATOM 1402 O O . GLN A 1 177 ? 11.648 -2.584 -9.203 1 98.56 177 GLN A O 1
ATOM 1407 N N . ALA A 1 178 ? 13.68 -1.633 -8.945 1 98.31 178 ALA A N 1
ATOM 1408 C CA . ALA A 1 178 ? 14.008 -1.775 -10.359 1 98.31 178 ALA A CA 1
ATOM 1409 C C . ALA A 1 178 ? 13.984 -3.242 -10.781 1 98.31 178 ALA A C 1
ATOM 1411 O O . ALA A 1 178 ? 14.562 -4.098 -10.109 1 98.31 178 ALA A O 1
ATOM 1412 N N . GLY A 1 179 ? 13.273 -3.543 -11.828 1 98 179 GLY A N 1
ATOM 1413 C CA . GLY A 1 179 ? 13.18 -4.918 -12.297 1 98 179 GLY A CA 1
ATOM 1414 C C . GLY A 1 179 ? 12.086 -5.711 -11.602 1 98 179 GLY A C 1
ATOM 1415 O O . GLY A 1 179 ? 12.055 -6.941 -11.703 1 98 179 GLY A O 1
ATOM 1416 N N . ALA A 1 180 ? 11.219 -4.996 -10.875 1 98.56 180 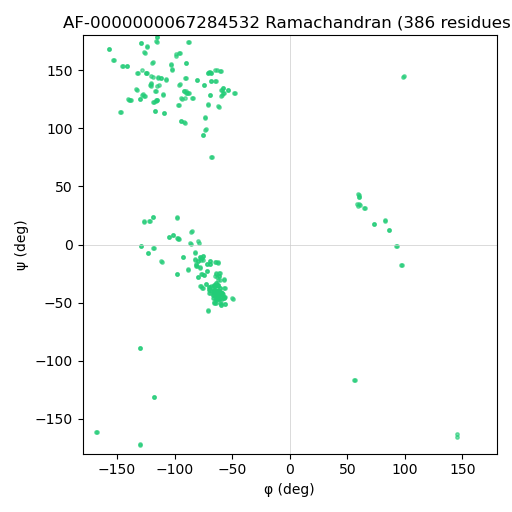ALA A N 1
ATOM 1417 C CA . ALA A 1 180 ? 10.133 -5.656 -10.156 1 98.56 180 ALA A CA 1
ATOM 1418 C C . ALA A 1 180 ? 9.18 -6.359 -11.109 1 98.56 180 ALA A C 1
ATOM 1420 O O . ALA A 1 180 ? 8.664 -7.434 -10.805 1 98.56 180 ALA A O 1
ATOM 1421 N N . CYS A 1 181 ? 8.961 -5.77 -12.281 1 98.81 181 CYS A N 1
ATOM 1422 C CA . CYS A 1 181 ? 7.98 -6.305 -13.227 1 98.81 181 CYS A CA 1
ATOM 1423 C C . CYS A 1 181 ? 8.656 -7.18 -14.273 1 98.81 181 CYS A C 1
ATOM 1425 O O . CYS A 1 181 ? 9.539 -6.715 -15 1 98.81 181 CYS A O 1
ATOM 1427 N N . ILE A 1 182 ? 8.258 -8.398 -14.312 1 98.75 182 ILE A N 1
ATOM 1428 C CA . ILE A 1 182 ? 8.781 -9.344 -15.297 1 98.75 182 ILE A CA 1
ATOM 1429 C C . ILE A 1 182 ? 7.633 -9.953 -16.094 1 98.75 182 ILE A C 1
ATOM 1431 O O . ILE A 1 182 ? 6.465 -9.734 -15.773 1 98.75 182 ILE A O 1
ATOM 1435 N N . SER A 1 183 ? 7.953 -10.672 -17.141 1 98.62 183 SER A N 1
ATOM 1436 C CA . SER A 1 183 ? 6.961 -11.398 -17.938 1 98.62 183 SER A CA 1
ATOM 1437 C C . SER A 1 183 ? 6.918 -12.875 -17.547 1 98.62 183 SER A C 1
ATOM 1439 O O . SER A 1 183 ? 7.836 -13.375 -16.891 1 98.62 183 SER A O 1
ATOM 1441 N N . HIS A 1 184 ? 5.828 -13.523 -17.938 1 98.44 184 HIS A N 1
ATOM 1442 C CA . HIS A 1 184 ? 5.77 -14.961 -17.688 1 98.44 184 HIS A CA 1
ATOM 1443 C C . HIS A 1 184 ? 6.898 -15.688 -18.406 1 98.44 184 HIS A C 1
ATOM 1445 O O . HIS A 1 184 ? 7.426 -16.688 -17.891 1 98.44 184 HIS A O 1
ATOM 1451 N N . THR A 1 185 ? 7.344 -15.164 -19.562 1 98 185 THR A N 1
ATOM 1452 C CA . THR A 1 185 ? 8.43 -15.805 -20.297 1 98 185 THR A CA 1
ATOM 1453 C C . THR A 1 185 ? 9.75 -15.664 -19.547 1 98 185 THR A C 1
ATOM 1455 O O . THR A 1 185 ? 10.57 -16.578 -19.547 1 98 185 THR A O 1
ATOM 1458 N N . ASP A 1 186 ? 9.969 -14.492 -18.938 1 97.81 186 ASP A N 1
ATOM 1459 C CA . ASP A 1 186 ? 11.141 -14.312 -18.078 1 97.81 186 ASP A CA 1
ATOM 1460 C C . ASP A 1 186 ? 11.164 -15.344 -16.953 1 97.81 186 ASP A C 1
ATOM 1462 O O . ASP A 1 186 ? 12.211 -15.945 -16.672 1 97.81 186 ASP A O 1
ATOM 1466 N N . PHE A 1 187 ? 10.062 -15.547 -16.312 1 98.44 187 PHE A N 1
ATOM 1467 C CA . PHE A 1 187 ? 9.953 -16.484 -15.211 1 98.44 187 PHE A CA 1
ATOM 1468 C C . PHE A 1 187 ? 10.219 -17.922 -15.68 1 98.44 187 PHE A C 1
ATOM 1470 O O . PHE A 1 187 ? 10.953 -18.672 -15.031 1 98.44 187 PHE A O 1
ATOM 1477 N N . LEU A 1 188 ? 9.586 -18.297 -16.828 1 97.81 188 LEU A N 1
ATOM 1478 C CA . LEU A 1 188 ? 9.758 -19.641 -17.375 1 97.81 188 LEU A CA 1
ATOM 1479 C C . LEU A 1 188 ? 11.227 -19.906 -17.688 1 97.81 188 LEU A C 1
ATOM 1481 O O . LEU A 1 188 ? 11.75 -20.984 -17.359 1 97.81 188 LEU A O 1
ATOM 1485 N N . LYS A 1 189 ? 11.883 -18.953 -18.25 1 96.38 189 LYS A N 1
ATOM 1486 C CA . LYS A 1 189 ? 13.297 -19.094 -18.562 1 96.38 189 LYS A CA 1
ATOM 1487 C C . LYS A 1 189 ? 14.148 -19.234 -17.312 1 96.38 189 LYS A C 1
ATOM 1489 O O . LYS A 1 189 ? 15.086 -20.031 -17.266 1 96.38 189 LYS A O 1
ATOM 1494 N N . ALA A 1 190 ? 13.781 -18.484 -16.312 1 96.25 190 ALA A N 1
ATOM 1495 C CA . ALA A 1 190 ? 14.555 -18.484 -15.078 1 96.25 190 ALA A CA 1
ATOM 1496 C C . ALA A 1 190 ? 14.375 -19.781 -14.305 1 96.25 190 ALA A C 1
ATOM 1498 O O . ALA A 1 190 ? 15.219 -20.141 -13.484 1 96.25 190 ALA A O 1
ATOM 1499 N N . THR A 1 191 ? 13.281 -20.484 -14.539 1 95 191 THR A N 1
ATOM 1500 C CA . THR A 1 191 ? 12.992 -21.688 -13.766 1 95 191 THR A CA 1
ATOM 1501 C C . THR A 1 191 ? 13.422 -22.938 -14.531 1 95 191 THR A C 1
ATOM 1503 O O . THR A 1 191 ? 13.453 -24.031 -13.969 1 95 191 THR A O 1
ATOM 1506 N N . MET A 1 192 ? 13.477 -22.875 -15.867 1 84.19 192 MET A N 1
ATOM 1507 C CA . MET A 1 192 ? 13.93 -24 -16.672 1 84.19 192 MET A CA 1
ATOM 1508 C C . MET A 1 192 ? 15.398 -24.328 -16.391 1 84.19 192 MET A C 1
ATOM 1510 O O . MET A 1 192 ? 15.797 -25.484 -16.391 1 84.19 192 MET A O 1
ATOM 1514 N N . PHE A 1 193 ? 16.188 -23.203 -16.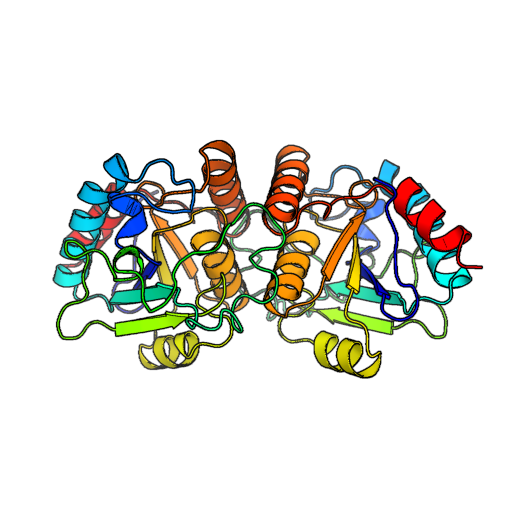469 1 61.72 193 PHE A N 1
ATOM 1515 C CA . PHE A 1 193 ? 17.609 -23.484 -16.469 1 61.72 193 PHE A CA 1
ATOM 1516 C C . PHE A 1 193 ? 18.062 -24.109 -15.156 1 61.72 193 PHE A C 1
ATOM 1518 O O . PHE A 1 193 ? 19.062 -24.812 -15.094 1 61.72 193 PHE A O 1
ATOM 1525 N N . SER A 1 194 ? 17.391 -23.844 -14.117 1 49.28 194 SER A N 1
ATOM 1526 C CA . SER A 1 194 ? 17.984 -24.344 -12.883 1 49.28 194 SER A CA 1
ATOM 1527 C C . SER A 1 194 ? 17.719 -25.844 -12.711 1 49.28 194 SER A C 1
ATOM 1529 O O . SER A 1 194 ? 18.078 -26.422 -11.695 1 49.28 194 SER A O 1
ATOM 1531 N N . VAL A 1 195 ? 17.031 -26.469 -13.703 1 40.75 195 VAL A N 1
ATOM 1532 C CA . VAL A 1 195 ? 17.016 -27.922 -13.602 1 40.75 195 VAL A CA 1
ATOM 1533 C C . VAL A 1 195 ? 18.25 -28.516 -14.281 1 40.75 195 VAL A C 1
ATOM 1535 O O . VAL A 1 195 ? 18.688 -28.016 -15.32 1 40.75 195 VAL A O 1
ATOM 1538 N N . MET B 1 1 ? -21.828 17.359 -2.959 1 51.16 1 MET B N 1
ATOM 1539 C CA . MET B 1 1 ? -22.094 17.094 -1.546 1 51.16 1 MET B CA 1
ATOM 1540 C C . MET B 1 1 ? -21.016 17.734 -0.665 1 51.16 1 MET B C 1
ATOM 1542 O O . MET B 1 1 ? -19.844 17.797 -1.046 1 51.16 1 MET B O 1
ATOM 1546 N N . LYS B 1 2 ? -21.562 18.406 0.414 1 69.56 2 LYS B N 1
ATOM 1547 C CA . LYS B 1 2 ? -20.656 19.203 1.257 1 69.56 2 LYS B CA 1
ATOM 1548 C C . LYS B 1 2 ? -19.75 18.297 2.086 1 69.56 2 LYS B C 1
ATOM 1550 O O . LYS B 1 2 ? -20.219 17.359 2.738 1 69.56 2 LYS B O 1
ATOM 1555 N N . PHE B 1 3 ? -18.391 18.391 1.925 1 90 3 PHE B N 1
ATOM 1556 C CA . PHE B 1 3 ? -17.422 17.672 2.75 1 90 3 PHE B CA 1
ATOM 1557 C C . PHE B 1 3 ? -17.547 18.094 4.211 1 90 3 PHE B C 1
ATOM 1559 O O . PHE B 1 3 ? -17.531 19.281 4.523 1 90 3 PHE B O 1
ATOM 1566 N N . ASN B 1 4 ? -17.875 17.078 5.004 1 90.62 4 ASN B N 1
ATOM 1567 C CA . ASN B 1 4 ? -18 17.312 6.438 1 90.62 4 ASN B CA 1
ATOM 1568 C C . ASN B 1 4 ? -17.109 16.391 7.246 1 90.62 4 ASN B C 1
ATOM 1570 O O . ASN B 1 4 ? -16.844 15.25 6.836 1 90.62 4 ASN B O 1
ATOM 1574 N N . LEU B 1 5 ? -16.625 16.906 8.406 1 94.5 5 LEU B N 1
ATOM 1575 C CA . LEU B 1 5 ? -15.758 16.156 9.305 1 94.5 5 LEU B CA 1
ATOM 1576 C C . LEU B 1 5 ? -16.312 16.172 10.727 1 94.5 5 LEU B C 1
ATOM 1578 O O . LEU B 1 5 ? -16.734 17.219 11.227 1 94.5 5 LEU B O 1
ATOM 1582 N N . ASP B 1 6 ? -16.422 15.008 11.336 1 95.81 6 ASP B N 1
ATOM 1583 C CA . ASP B 1 6 ? -16.609 14.969 12.789 1 95.81 6 ASP B CA 1
ATOM 1584 C C . ASP B 1 6 ? -15.32 15.312 13.523 1 95.81 6 ASP B C 1
ATOM 1586 O O . ASP B 1 6 ? -14.477 14.438 13.734 1 95.81 6 ASP B O 1
ATOM 1590 N N . LEU B 1 7 ? -15.172 16.484 13.953 1 96.5 7 LEU B N 1
ATOM 1591 C CA . LEU B 1 7 ? -13.914 17 14.492 1 96.5 7 LEU B CA 1
ATOM 1592 C C . LEU B 1 7 ? -13.523 16.25 15.766 1 96.5 7 LEU B C 1
ATOM 1594 O O . LEU B 1 7 ? -12.336 16.172 16.094 1 96.5 7 LEU B O 1
ATOM 1598 N N . LYS B 1 8 ? -14.461 15.672 16.484 1 96.38 8 LYS B N 1
ATOM 1599 C CA . LYS B 1 8 ? -14.188 14.984 17.734 1 96.38 8 LYS B CA 1
ATOM 1600 C C . LYS B 1 8 ? -13.547 13.625 17.5 1 96.38 8 LYS B C 1
ATOM 1602 O O . LYS B 1 8 ? -12.977 13.023 18.406 1 96.38 8 LYS B O 1
ATOM 1607 N N . ARG B 1 9 ? -13.602 13.172 16.234 1 98.06 9 ARG B N 1
ATOM 1608 C CA . ARG B 1 9 ? -13.117 11.828 15.922 1 98.06 9 ARG B CA 1
ATOM 1609 C C . ARG B 1 9 ? -12.102 11.859 14.789 1 98.06 9 ARG B C 1
ATOM 1611 O O . ARG B 1 9 ? -11.922 10.867 14.086 1 98.06 9 ARG B O 1
ATOM 1618 N N . THR B 1 10 ? -11.523 13.031 14.547 1 98.62 10 THR B N 1
ATOM 1619 C CA . THR B 1 10 ? -10.633 13.203 13.406 1 98.62 10 THR B CA 1
ATOM 1620 C C . THR B 1 10 ? -9.242 13.641 13.859 1 98.62 10 THR B C 1
ATOM 1622 O O . THR B 1 10 ? -9.117 14.469 14.773 1 98.62 10 THR B O 1
ATOM 1625 N N . ALA B 1 11 ? -8.203 13.078 13.312 1 98.88 11 ALA B N 1
ATOM 1626 C CA . ALA B 1 11 ? -6.828 13.547 13.477 1 98.88 11 ALA B CA 1
ATOM 1627 C C . ALA B 1 11 ? -6.219 13.938 12.1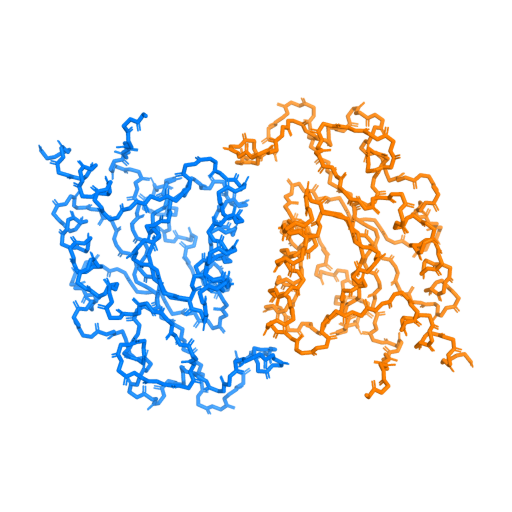33 1 98.88 11 ALA B C 1
ATOM 1629 O O . ALA B 1 11 ? -6.555 13.352 11.102 1 98.88 11 ALA B O 1
ATOM 1630 N N . LEU B 1 12 ? -5.398 14.961 12.141 1 98.94 12 LEU B N 1
ATOM 1631 C CA . LEU B 1 12 ? -4.578 15.32 10.992 1 98.94 12 LEU B CA 1
ATOM 1632 C C . LEU B 1 12 ? -3.197 14.688 11.086 1 98.94 12 LEU B C 1
ATOM 1634 O O . LEU B 1 12 ? -2.529 14.789 12.117 1 98.94 12 LEU B O 1
ATOM 1638 N N . ILE B 1 13 ? -2.801 13.977 10.102 1 99 13 ILE B N 1
ATOM 1639 C CA . ILE B 1 13 ? -1.445 13.445 10.008 1 99 13 ILE B CA 1
ATOM 1640 C C . ILE B 1 13 ? -0.675 14.18 8.914 1 99 13 ILE B C 1
ATOM 1642 O O . ILE B 1 13 ? -1.063 14.148 7.742 1 99 13 ILE B O 1
ATOM 1646 N N . SER B 1 14 ? 0.314 14.922 9.281 1 98.94 14 SER B N 1
ATOM 1647 C CA . SER B 1 14 ? 1.244 15.617 8.398 1 98.94 14 SER B CA 1
ATOM 1648 C C . SER B 1 14 ? 2.461 14.758 8.086 1 98.94 14 SER B C 1
ATOM 1650 O O . SER B 1 14 ? 3.383 14.656 8.898 1 98.94 14 SER B O 1
ATOM 1652 N N . ILE B 1 15 ? 2.504 14.219 6.887 1 98.94 15 ILE B N 1
ATOM 1653 C CA . ILE B 1 15 ? 3.42 13.125 6.586 1 98.94 15 ILE B CA 1
ATOM 1654 C C . ILE B 1 15 ? 4.711 13.68 5.992 1 98.94 15 ILE B C 1
ATOM 1656 O O . ILE B 1 15 ? 4.73 14.141 4.852 1 98.94 15 ILE B O 1
ATOM 1660 N N . ASP B 1 16 ? 5.766 13.688 6.715 1 98.88 16 ASP B N 1
ATOM 1661 C CA . ASP B 1 16 ? 7.152 13.828 6.285 1 98.88 16 ASP B CA 1
ATOM 1662 C C . ASP B 1 16 ? 7.371 15.156 5.566 1 98.88 16 ASP B C 1
ATOM 1664 O O . ASP B 1 16 ? 8.039 15.211 4.531 1 98.88 16 ASP B O 1
ATOM 1668 N N . PHE B 1 17 ? 6.68 16.188 5.996 1 98.88 17 PHE B N 1
ATOM 1669 C CA . PHE B 1 17 ? 7.059 17.5 5.516 1 98.88 17 PHE B CA 1
ATOM 1670 C C . PHE B 1 17 ? 8.422 17.906 6.066 1 98.88 17 PHE B C 1
ATOM 1672 O O . PHE B 1 17 ? 8.516 18.766 6.953 1 98.88 17 PHE B O 1
ATOM 1679 N N . GLN B 1 18 ? 9.406 17.312 5.496 1 98.81 18 GLN B N 1
ATOM 1680 C CA . GLN B 1 18 ? 10.789 17.516 5.926 1 98.81 18 GLN B CA 1
ATOM 1681 C C . GLN B 1 18 ? 11.477 18.578 5.074 1 98.81 18 GLN B C 1
ATOM 1683 O O . GLN B 1 18 ? 11 18.922 3.99 1 98.81 18 GLN B O 1
ATOM 1688 N N . THR B 1 19 ? 12.586 19.078 5.523 1 98.75 19 THR B N 1
ATOM 1689 C CA . THR B 1 19 ? 13.25 20.234 4.941 1 98.75 19 THR B CA 1
ATOM 1690 C C . THR B 1 19 ? 13.617 19.969 3.482 1 98.75 19 THR B C 1
ATOM 1692 O O . THR B 1 19 ? 13.445 20.844 2.625 1 98.75 19 THR B O 1
ATOM 1695 N N . TYR B 1 20 ? 14.102 18.797 3.084 1 98.31 20 TYR B N 1
ATOM 1696 C CA . TYR B 1 20 ? 14.539 18.5 1.726 1 98.31 20 TYR B CA 1
ATOM 1697 C C . TYR B 1 20 ? 13.391 18.656 0.736 1 98.31 20 TYR B C 1
ATOM 1699 O O . TYR B 1 20 ? 13.609 18.891 -0.453 1 98.31 20 TYR B O 1
ATOM 1707 N N . VAL B 1 21 ? 12.125 18.516 1.204 1 98.62 21 VAL B N 1
ATOM 1708 C CA . VAL B 1 21 ? 10.945 18.594 0.351 1 98.62 21 VAL B CA 1
ATOM 1709 C C . VAL B 1 21 ? 10.836 20 -0.244 1 98.62 21 VAL B C 1
ATOM 1711 O O . VAL B 1 21 ? 10.43 20.172 -1.396 1 98.62 21 VAL B O 1
ATOM 1714 N N . PHE B 1 22 ? 11.266 21 0.5 1 98.31 22 PHE B N 1
ATOM 1715 C CA . PHE B 1 22 ? 11.016 22.375 0.118 1 98.31 22 PHE B CA 1
ATOM 1716 C C . PHE B 1 22 ? 12.312 23.078 -0.279 1 98.31 22 PHE B C 1
ATOM 1718 O O . PHE B 1 22 ? 12.289 24.156 -0.878 1 98.31 22 PHE B O 1
ATOM 1725 N N . THR B 1 23 ? 13.445 22.453 0.066 1 97.44 23 THR B N 1
ATOM 1726 C CA . THR B 1 23 ? 14.719 23.125 -0.185 1 97.44 23 THR B CA 1
ATOM 1727 C C . THR B 1 23 ? 15.578 22.312 -1.15 1 97.44 23 THR B C 1
ATOM 1729 O O . THR B 1 23 ? 16.625 22.766 -1.592 1 97.44 23 THR B O 1
ATOM 1732 N N . GLY B 1 24 ? 15.109 21.172 -1.537 1 96.19 24 GLY B N 1
ATOM 1733 C CA . GLY B 1 24 ? 15.875 20.312 -2.418 1 96.19 24 GLY B CA 1
ATOM 1734 C C . GLY B 1 24 ? 16.609 19.203 -1.681 1 96.19 24 GLY B C 1
ATOM 1735 O O . GLY B 1 24 ? 17.047 19.391 -0.545 1 96.19 24 GLY B O 1
ATOM 1736 N N . GLY B 1 25 ? 16.719 18.031 -2.293 1 95.19 25 GLY B N 1
ATOM 1737 C CA . GLY B 1 25 ? 17.391 16.875 -1.751 1 95.19 25 GLY B CA 1
ATOM 1738 C C . GLY B 1 25 ? 17.609 15.773 -2.775 1 95.19 25 GLY B C 1
ATOM 1739 O O . GLY B 1 25 ? 17.672 16.047 -3.977 1 95.19 25 GLY B O 1
ATOM 1740 N N . SER B 1 26 ? 17.844 14.617 -2.281 1 94.69 26 SER B N 1
ATOM 1741 C CA . SER B 1 26 ? 18.219 13.508 -3.143 1 94.69 26 SER B CA 1
ATOM 1742 C C . SER B 1 26 ? 17 12.922 -3.863 1 94.69 26 SER B C 1
ATOM 1744 O O . SER B 1 26 ? 17.156 12.227 -4.871 1 94.69 26 SER B O 1
ATOM 1746 N N . LEU B 1 27 ? 15.82 13.188 -3.334 1 97.19 27 LEU B N 1
ATOM 1747 C CA . LEU B 1 27 ? 14.602 12.656 -3.939 1 97.19 27 LEU B CA 1
ATOM 1748 C C . LEU B 1 27 ? 13.961 13.688 -4.867 1 97.19 27 LEU B C 1
ATOM 1750 O O . LEU B 1 27 ? 13.922 14.883 -4.547 1 97.19 27 LEU B O 1
ATOM 1754 N N . ALA B 1 28 ? 13.531 13.211 -5.996 1 95.88 28 ALA B N 1
ATOM 1755 C CA . ALA B 1 28 ? 12.75 14.07 -6.875 1 95.88 28 ALA B CA 1
ATOM 1756 C C . ALA B 1 28 ? 11.375 14.375 -6.277 1 95.88 28 ALA B C 1
ATOM 1758 O O . ALA B 1 28 ? 10.688 13.469 -5.797 1 95.88 28 ALA B O 1
ATOM 1759 N N . ILE B 1 29 ? 11.039 15.656 -6.234 1 97.81 29 ILE B N 1
ATOM 1760 C CA . ILE B 1 29 ? 9.75 16.062 -5.688 1 97.81 29 ILE B CA 1
ATOM 1761 C C . ILE B 1 29 ? 9.086 17.078 -6.633 1 97.81 29 ILE B C 1
ATOM 1763 O O . ILE B 1 29 ? 9.727 18.016 -7.086 1 97.81 29 ILE B O 1
ATOM 1767 N N . VAL B 1 30 ? 7.855 16.875 -6.898 1 98.38 30 VAL B N 1
ATOM 1768 C CA . VAL B 1 30 ? 7.078 17.844 -7.676 1 98.38 30 VAL B CA 1
ATOM 1769 C C . VAL B 1 30 ? 5.984 18.453 -6.805 1 98.38 30 VAL B C 1
ATOM 1771 O O . VAL B 1 30 ? 5.457 17.781 -5.906 1 98.38 30 VAL B O 1
ATOM 1774 N N . GLY B 1 31 ? 5.672 19.734 -6.977 1 97.56 31 GLY B N 1
ATOM 1775 C CA . GLY B 1 31 ? 4.496 20.359 -6.395 1 97.56 31 GLY B CA 1
ATOM 1776 C C . GLY B 1 31 ? 4.77 21 -5.051 1 97.56 31 GLY B C 1
ATOM 1777 O O . GLY B 1 31 ? 3.893 21.656 -4.484 1 97.56 31 GLY B O 1
ATOM 1778 N N . ALA B 1 32 ? 6.02 20.906 -4.52 1 98.19 32 ALA B N 1
ATOM 1779 C CA . ALA B 1 32 ? 6.332 21.328 -3.158 1 98.19 32 ALA B CA 1
ATOM 1780 C C . ALA B 1 32 ? 6.07 22.828 -2.973 1 98.19 32 ALA B C 1
ATOM 1782 O O . ALA B 1 32 ? 5.551 23.25 -1.938 1 98.19 32 ALA B O 1
ATOM 1783 N N . ALA B 1 33 ? 6.434 23.625 -3.92 1 97.56 33 ALA B N 1
ATOM 1784 C CA . ALA B 1 33 ? 6.305 25.078 -3.818 1 97.56 33 ALA B CA 1
ATOM 1785 C C . ALA B 1 33 ? 4.844 25.484 -3.67 1 97.56 33 ALA B C 1
ATOM 1787 O O . ALA B 1 33 ? 4.523 26.406 -2.914 1 97.56 33 ALA B O 1
ATOM 1788 N N . GLU B 1 34 ? 3.977 24.844 -4.391 1 98.19 34 GLU B N 1
ATOM 1789 C CA . GLU B 1 34 ? 2.551 25.156 -4.348 1 98.19 34 GLU B CA 1
ATOM 1790 C C . GLU B 1 34 ? 1.898 24.594 -3.09 1 98.19 34 GLU B C 1
ATOM 1792 O O . GLU B 1 34 ? 0.888 25.125 -2.617 1 98.19 34 GLU B O 1
ATOM 1797 N N . VAL B 1 35 ? 2.467 23.578 -2.543 1 98.81 35 VAL B N 1
ATOM 1798 C CA . VAL B 1 35 ? 1.9 22.844 -1.41 1 98.81 35 VAL B CA 1
ATOM 1799 C C . VAL B 1 35 ? 2.145 23.641 -0.122 1 98.81 35 VAL B C 1
ATOM 1801 O O . VAL B 1 35 ? 1.277 23.688 0.751 1 98.81 35 VAL B O 1
ATOM 1804 N N . LEU B 1 36 ? 3.297 24.312 -0.028 1 98.81 36 LEU B N 1
ATOM 1805 C CA . LEU B 1 36 ? 3.768 24.875 1.236 1 98.81 36 LEU B CA 1
ATOM 1806 C C . LEU B 1 36 ? 2.773 25.891 1.792 1 98.81 36 LEU B C 1
ATOM 1808 O O . LEU B 1 36 ? 2.332 25.766 2.938 1 98.81 36 LEU B O 1
ATOM 1812 N N . PRO B 1 37 ? 2.34 26.844 0.981 1 98.81 37 PRO B N 1
ATOM 1813 C CA . PRO B 1 37 ? 1.413 27.812 1.561 1 98.81 37 PRO B CA 1
ATOM 1814 C C . PRO B 1 37 ? 0.074 27.188 1.953 1 98.81 37 PRO B C 1
ATOM 1816 O O . PRO B 1 37 ? -0.54 27.609 2.939 1 98.81 37 PRO B O 1
ATOM 1819 N N . LYS B 1 38 ? -0.418 26.234 1.233 1 98.94 38 LYS B N 1
ATOM 1820 C CA . LYS B 1 38 ? -1.684 25.578 1.53 1 98.94 38 LYS B CA 1
ATOM 1821 C C . LYS B 1 38 ? -1.572 24.719 2.787 1 98.94 38 LYS B C 1
ATOM 1823 O O . LYS B 1 38 ? -2.477 24.719 3.625 1 98.94 38 LYS B O 1
ATOM 1828 N N . ALA B 1 39 ? -0.46 24 2.932 1 98.94 39 ALA B N 1
ATOM 1829 C CA . ALA B 1 39 ? -0.216 23.188 4.109 1 98.94 39 ALA B CA 1
ATOM 1830 C C . ALA B 1 39 ? -0.177 24.031 5.379 1 98.94 39 ALA B C 1
ATOM 1832 O O . ALA B 1 39 ? -0.673 23.609 6.426 1 98.94 39 ALA B O 1
ATOM 1833 N N . LYS B 1 40 ? 0.446 25.188 5.262 1 98.88 40 LYS B N 1
ATOM 1834 C CA . LYS B 1 40 ? 0.471 26.109 6.395 1 98.88 40 LYS B CA 1
ATOM 1835 C C . LYS B 1 40 ? -0.942 26.5 6.82 1 98.88 40 LYS B C 1
ATOM 1837 O O . LYS B 1 40 ? -1.246 26.547 8.016 1 98.88 40 LYS B O 1
ATOM 1842 N N . GLN B 1 41 ? -1.786 26.75 5.859 1 98.69 41 GLN B N 1
ATOM 1843 C CA . GLN B 1 41 ? -3.174 27.094 6.152 1 98.69 41 GLN B CA 1
ATOM 1844 C C . GLN B 1 41 ? -3.898 25.938 6.832 1 98.69 41 GLN B C 1
ATOM 1846 O O . GLN B 1 41 ? -4.664 26.141 7.777 1 98.69 41 GLN B O 1
ATOM 1851 N N . VAL B 1 42 ? -3.66 24.766 6.348 1 98.81 42 VAL B N 1
ATOM 1852 C CA . VAL B 1 42 ? -4.301 23.578 6.898 1 98.81 42 VAL B CA 1
ATOM 1853 C C . VAL B 1 42 ? -3.885 23.406 8.359 1 98.81 42 VAL B C 1
ATOM 1855 O O . VAL B 1 42 ? -4.719 23.125 9.219 1 98.81 42 VAL B O 1
ATOM 1858 N N . LEU B 1 43 ? -2.576 23.562 8.648 1 98.69 43 LEU B N 1
ATOM 1859 C CA . LEU B 1 43 ? -2.078 23.391 10.008 1 98.69 43 LEU B CA 1
ATOM 1860 C C . LEU B 1 43 ? -2.709 24.406 10.953 1 98.69 43 LEU B C 1
ATOM 1862 O O . LEU B 1 43 ? -3.109 24.062 12.062 1 98.69 43 LEU B O 1
ATOM 1866 N N . VAL B 1 44 ? -2.814 25.625 10.5 1 98.06 44 VAL B N 1
ATOM 1867 C CA . VAL B 1 44 ? -3.422 26.688 11.297 1 98.06 44 VAL B CA 1
ATOM 1868 C C . VAL B 1 44 ? -4.879 26.344 11.594 1 98.06 44 VAL B C 1
ATOM 1870 O O . VAL B 1 44 ? -5.324 26.422 12.742 1 98.06 44 VAL B O 1
ATOM 1873 N N . ALA B 1 45 ? -5.617 25.922 10.602 1 98.31 45 ALA B N 1
ATOM 1874 C CA . ALA B 1 45 ? -7.027 25.562 10.75 1 98.31 45 ALA B CA 1
ATOM 1875 C C . ALA B 1 45 ? -7.195 24.391 11.703 1 98.31 45 ALA B C 1
ATOM 1877 O O . ALA B 1 45 ? -8.102 24.375 12.539 1 98.31 45 ALA B O 1
ATOM 1878 N N . ALA B 1 46 ? -6.348 23.391 11.57 1 98.56 46 ALA B N 1
ATOM 1879 C CA . ALA B 1 46 ? -6.41 22.219 12.445 1 98.56 46 ALA B CA 1
ATOM 1880 C C . ALA B 1 46 ? -6.164 22.594 13.898 1 98.56 46 ALA B C 1
ATOM 1882 O O . ALA B 1 46 ? -6.836 22.094 14.805 1 98.56 46 ALA B O 1
ATOM 1883 N N . ARG B 1 47 ? -5.168 23.438 14.156 1 98 47 ARG B N 1
ATOM 1884 C CA . ARG B 1 47 ? -4.859 23.906 15.5 1 98 47 ARG B CA 1
ATOM 1885 C C . 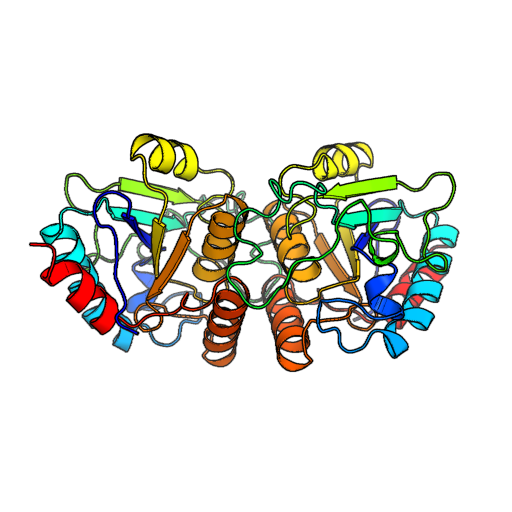ARG B 1 47 ? -6.023 24.703 16.094 1 98 47 ARG B C 1
ATOM 1887 O O . ARG B 1 47 ? -6.387 24.5 17.25 1 98 47 ARG B O 1
ATOM 1894 N N . GLN B 1 48 ? -6.648 25.531 15.25 1 96.88 48 GLN B N 1
ATOM 1895 C CA . GLN B 1 48 ? -7.793 26.312 15.703 1 96.88 48 GLN B CA 1
ATOM 1896 C C . GLN B 1 48 ? -8.977 25.406 16.047 1 96.88 48 GLN B C 1
ATOM 1898 O O . GLN B 1 48 ? -9.711 25.672 17 1 96.88 48 GLN B O 1
ATOM 1903 N N . ALA B 1 49 ? -9.125 24.344 15.305 1 97.31 49 ALA B N 1
ATOM 1904 C CA . ALA B 1 49 ? -10.219 23.391 15.508 1 97.31 49 ALA B CA 1
ATOM 1905 C C . ALA B 1 49 ? -9.883 22.406 16.625 1 97.31 49 ALA B C 1
ATOM 1907 O O . ALA B 1 49 ? -10.695 21.531 16.938 1 97.31 49 ALA B O 1
ATOM 1908 N N . LYS B 1 50 ? -8.633 22.453 17.141 1 97 50 LYS B N 1
ATOM 1909 C CA . LYS B 1 50 ? -8.141 21.625 18.234 1 97 50 LYS B CA 1
ATOM 1910 C C . LYS B 1 50 ? -8.117 20.156 17.828 1 97 50 LYS B C 1
ATOM 1912 O O . LYS B 1 50 ? -8.414 19.266 18.641 1 97 50 LYS B O 1
ATOM 1917 N N . LEU B 1 51 ? -7.898 19.906 16.594 1 98.38 51 LEU B N 1
ATOM 1918 C CA . LEU B 1 51 ? -7.668 18.531 16.141 1 98.38 51 LEU B CA 1
ATOM 1919 C C . LEU B 1 51 ? -6.34 18 16.672 1 98.38 51 LEU B C 1
ATOM 1921 O O . LEU B 1 51 ? -5.348 18.734 16.734 1 98.38 51 LEU B O 1
ATOM 1925 N N . PRO B 1 52 ? -6.312 16.719 17.078 1 98.81 52 PRO B N 1
ATOM 1926 C CA . PRO B 1 52 ? -4.98 16.125 17.234 1 98.81 52 PRO B CA 1
ATOM 1927 C C . PRO B 1 52 ? -4.156 16.188 15.945 1 98.81 52 PRO B C 1
ATOM 1929 O O . PRO B 1 52 ? -4.672 15.906 14.859 1 98.81 52 PRO B O 1
ATOM 1932 N N . ILE B 1 53 ? -2.963 16.656 16.031 1 98.94 53 ILE B N 1
ATOM 1933 C CA . ILE B 1 53 ? -2.051 16.75 14.898 1 98.94 53 ILE B CA 1
ATOM 1934 C C . ILE B 1 53 ? -0.839 15.852 15.141 1 98.94 53 ILE B C 1
ATOM 1936 O O . ILE B 1 53 ? -0.174 15.961 16.172 1 98.94 53 ILE B O 1
ATOM 1940 N N . ILE B 1 54 ? -0.593 14.969 14.242 1 99 54 ILE B N 1
ATOM 1941 C CA . ILE B 1 54 ? 0.526 14.031 14.281 1 99 54 ILE B CA 1
ATOM 1942 C C . ILE B 1 54 ? 1.452 14.289 13.094 1 99 54 ILE B C 1
ATOM 1944 O O . ILE B 1 54 ? 1.05 14.125 11.945 1 99 54 ILE B O 1
ATOM 1948 N N . HIS B 1 55 ? 2.637 14.711 13.375 1 98.94 55 HIS B N 1
ATOM 1949 C CA . HIS B 1 55 ? 3.68 14.812 12.359 1 98.94 55 HIS B CA 1
ATOM 1950 C C . HIS B 1 55 ? 4.48 13.516 12.266 1 98.94 55 HIS B C 1
ATOM 1952 O O . HIS B 1 55 ? 4.73 12.859 13.273 1 98.94 55 HIS B O 1
ATOM 1958 N N . THR B 1 56 ? 4.855 13.18 11.031 1 98.94 56 THR B N 1
ATOM 1959 C CA . THR B 1 56 ? 5.777 12.055 10.898 1 98.94 56 THR B CA 1
ATOM 1960 C C . THR B 1 56 ? 7.078 12.508 10.234 1 98.94 56 THR B C 1
ATOM 1962 O O . THR B 1 56 ? 7.117 13.539 9.57 1 98.94 56 THR B O 1
ATOM 1965 N N . GLN B 1 57 ? 8.047 11.797 10.492 1 98.56 57 GLN B N 1
ATOM 1966 C CA . GLN B 1 57 ? 9.383 12 9.953 1 98.56 57 GLN B CA 1
ATOM 1967 C C . GLN B 1 57 ? 10.039 10.672 9.586 1 98.56 57 GLN B C 1
ATOM 1969 O O . GLN B 1 57 ? 10.086 9.75 10.398 1 98.56 57 GLN B O 1
ATOM 1974 N N . GLU B 1 58 ? 10.469 10.555 8.32 1 98.75 58 GLU B N 1
ATOM 1975 C CA . GLU B 1 58 ? 11.281 9.398 7.953 1 98.75 58 GLU B CA 1
ATOM 1976 C C . GLU B 1 58 ? 12.75 9.625 8.289 1 98.75 58 GLU B C 1
ATOM 1978 O O . GLU B 1 58 ? 13.328 10.648 7.922 1 98.75 58 GLU B O 1
ATOM 1983 N N . VAL B 1 59 ? 13.352 8.711 9.039 1 98.69 59 VAL B N 1
ATOM 1984 C CA . VAL B 1 59 ? 14.727 8.867 9.492 1 98.69 59 VAL B CA 1
ATOM 1985 C C . VAL B 1 59 ? 15.469 7.539 9.375 1 98.69 59 VAL B C 1
ATOM 1987 O O . VAL B 1 59 ? 15.008 6.52 9.891 1 98.69 59 VAL B O 1
ATOM 1990 N N . HIS B 1 60 ? 16.547 7.555 8.672 1 98.56 60 HIS B N 1
ATOM 1991 C CA . HIS B 1 60 ? 17.422 6.398 8.578 1 98.56 60 HIS B CA 1
ATOM 1992 C C . HIS B 1 60 ? 18.719 6.621 9.359 1 98.56 60 HIS B C 1
ATOM 1994 O O . HIS B 1 60 ? 19.266 7.73 9.367 1 98.56 60 HIS B O 1
ATOM 2000 N N . ARG B 1 61 ? 19.25 5.578 10.031 1 97.88 61 ARG B N 1
ATOM 2001 C CA . ARG B 1 61 ? 20.516 5.645 10.773 1 97.88 61 ARG B CA 1
ATOM 2002 C C . ARG B 1 61 ? 21.688 5.902 9.828 1 97.88 61 ARG B C 1
ATOM 2004 O O . ARG B 1 61 ? 21.656 5.473 8.68 1 97.88 61 ARG B O 1
ATOM 2011 N N . LYS B 1 62 ? 22.625 6.523 10.359 1 96.94 62 LYS B N 1
ATOM 2012 C CA . LYS B 1 62 ? 23.766 6.934 9.555 1 96.94 62 LYS B CA 1
ATOM 2013 C C . LYS B 1 62 ? 24.484 5.727 8.961 1 96.94 62 LYS B C 1
ATOM 2015 O O . LYS B 1 62 ? 25.109 5.824 7.902 1 96.94 62 LYS B O 1
ATOM 2020 N N . GLN B 1 63 ? 24.406 4.535 9.633 1 97.38 63 GLN B N 1
ATOM 2021 C CA . GLN B 1 63 ? 25.047 3.312 9.141 1 97.38 63 GLN B CA 1
ATOM 2022 C C . GLN B 1 63 ? 24.266 2.721 7.973 1 97.38 63 GLN B C 1
ATOM 2024 O O . GLN B 1 63 ? 24.703 1.75 7.352 1 97.38 63 GLN B O 1
ATOM 2029 N N . MET B 1 64 ? 23.062 3.215 7.684 1 96.12 64 MET B N 1
ATOM 2030 C CA . MET B 1 64 ? 22.266 2.883 6.512 1 96.12 64 MET B CA 1
ATOM 2031 C C . MET B 1 64 ? 21.672 1.481 6.637 1 96.12 64 MET B C 1
ATOM 2033 O O . MET B 1 64 ? 21.188 0.917 5.652 1 96.12 64 MET B O 1
ATOM 2037 N N . VAL B 1 65 ? 21.641 0.938 7.875 1 95.62 65 VAL B N 1
ATOM 2038 C CA . VAL B 1 65 ? 21.203 -0.432 8.109 1 95.62 65 VAL B CA 1
ATOM 2039 C C . VAL B 1 65 ? 19.672 -0.497 8.062 1 95.62 65 VAL B C 1
ATOM 2041 O O . VAL B 1 65 ? 19.094 -1.58 7.953 1 95.62 65 VAL B O 1
ATOM 2044 N N . ASP B 1 66 ? 19 0.69 8.047 1 95.25 66 ASP B N 1
ATOM 2045 C CA . ASP B 1 66 ? 17.547 0.727 8.188 1 95.25 66 ASP B CA 1
ATOM 2046 C C . ASP B 1 66 ? 16.859 0.932 6.84 1 95.25 66 ASP B C 1
ATOM 2048 O O . ASP B 1 66 ? 15.648 1.162 6.777 1 95.25 66 ASP B O 1
ATOM 2052 N N . PHE B 1 67 ? 17.594 0.875 5.73 1 97.25 67 PHE B N 1
ATOM 2053 C CA . PHE B 1 67 ? 16.969 1.177 4.449 1 97.25 67 PHE B CA 1
ATOM 2054 C C . PHE B 1 67 ? 16.172 -0.016 3.943 1 97.25 67 PHE B C 1
ATOM 2056 O O . PHE B 1 67 ? 15.242 0.145 3.143 1 97.25 67 PHE B O 1
ATOM 2063 N N . GLY B 1 68 ? 16.672 -1.268 4.414 1 96.69 68 GLY B N 1
ATOM 2064 C CA . GLY B 1 68 ? 16.062 -2.439 3.818 1 96.69 68 GLY B CA 1
ATOM 2065 C C . GLY B 1 68 ? 16.156 -2.461 2.305 1 96.69 68 GLY B C 1
ATOM 2066 O O . GLY B 1 68 ? 17.25 -2.398 1.747 1 96.69 68 GLY B O 1
ATOM 2067 N N . ARG B 1 69 ? 15 -2.418 1.654 1 97.88 69 ARG B N 1
ATOM 2068 C CA . ARG B 1 69 ? 14.961 -2.543 0.201 1 97.88 69 ARG B CA 1
ATOM 2069 C C . ARG B 1 69 ? 14.711 -1.189 -0.458 1 97.88 69 ARG B C 1
ATOM 2071 O O . ARG B 1 69 ? 14.547 -1.107 -1.677 1 97.88 69 ARG B O 1
ATOM 2078 N N . GLU B 1 70 ? 14.695 -0.117 0.256 1 98.19 70 GLU B N 1
ATOM 2079 C CA . GLU B 1 70 ? 14.227 1.173 -0.245 1 98.19 70 GLU B CA 1
ATOM 2080 C C . GLU B 1 70 ? 15.188 1.742 -1.284 1 98.19 70 GLU B C 1
ATOM 2082 O O . GLU B 1 70 ? 14.828 2.656 -2.031 1 98.19 70 GLU B O 1
ATOM 2087 N N . LEU B 1 71 ? 16.406 1.214 -1.334 1 98.25 71 LEU B N 1
ATOM 2088 C CA . LEU B 1 71 ? 17.375 1.736 -2.291 1 98.25 71 LEU B CA 1
ATOM 2089 C C . LEU B 1 71 ? 17.406 0.882 -3.553 1 98.25 71 LEU B C 1
ATOM 2091 O O . LEU B 1 71 ? 18.234 1.109 -4.441 1 98.25 71 LEU B O 1
ATOM 2095 N N . ASP B 1 72 ? 16.547 -0.092 -3.688 1 98.19 72 ASP B N 1
ATOM 2096 C CA . ASP B 1 72 ? 16.547 -1.043 -4.793 1 98.19 72 ASP B CA 1
ATOM 2097 C C . ASP B 1 72 ? 15.852 -0.457 -6.023 1 98.19 72 ASP B C 1
ATOM 2099 O O . ASP B 1 72 ? 15.93 -1.022 -7.113 1 98.19 72 ASP B O 1
ATOM 2103 N N . GLY B 1 73 ? 15.141 0.661 -5.809 1 98.12 73 GLY B N 1
ATOM 2104 C CA . GLY B 1 73 ? 14.375 1.265 -6.887 1 98.12 73 GLY B CA 1
ATOM 2105 C C . GLY B 1 73 ? 14.844 2.666 -7.234 1 98.12 73 GLY B C 1
ATOM 2106 O O . GLY B 1 73 ? 16.047 2.896 -7.434 1 98.12 73 GLY B O 1
ATOM 2107 N N . ALA B 1 74 ? 13.867 3.576 -7.324 1 98.06 74 ALA B N 1
ATOM 2108 C CA . ALA B 1 74 ? 14.125 4.91 -7.859 1 98.06 74 ALA B CA 1
ATOM 2109 C C . ALA B 1 74 ? 14.734 5.82 -6.793 1 98.06 74 ALA B C 1
ATOM 2111 O O . ALA B 1 74 ? 15.297 6.871 -7.113 1 98.06 74 ALA B O 1
ATOM 2112 N N . GLU B 1 75 ? 14.609 5.414 -5.512 1 97.56 75 GLU B N 1
ATOM 2113 C CA . GLU B 1 75 ? 15.039 6.309 -4.441 1 97.56 75 GLU B CA 1
ATOM 2114 C C . GLU B 1 75 ? 16.5 6.082 -4.086 1 97.56 75 GLU B C 1
ATOM 2116 O O . GLU B 1 75 ? 16.922 4.949 -3.83 1 97.56 75 GLU B O 1
ATOM 2121 N N . GLN B 1 76 ? 17.188 7.164 -4.043 1 97.06 76 GLN B N 1
ATOM 2122 C CA . GLN B 1 76 ? 18.578 7.16 -3.572 1 97.06 76 GLN B CA 1
ATOM 2123 C C . GLN B 1 76 ? 18.641 7.336 -2.059 1 97.06 76 GLN B C 1
ATOM 2125 O O . GLN B 1 76 ? 17.609 7.48 -1.399 1 97.06 76 GLN B O 1
ATOM 2130 N N . ILE B 1 77 ? 19.828 7.223 -1.551 1 98 77 ILE B N 1
ATOM 2131 C CA . ILE B 1 77 ? 20 7.473 -0.124 1 98 77 ILE B CA 1
ATOM 2132 C C . ILE B 1 77 ? 19.312 8.781 0.259 1 98 77 ILE B C 1
ATOM 2134 O O . ILE B 1 77 ? 19.469 9.789 -0.431 1 98 77 ILE B O 1
ATOM 2138 N N . HIS B 1 78 ? 18.531 8.734 1.285 1 98.06 78 HIS B N 1
ATOM 2139 C CA . HIS B 1 78 ? 17.734 9.883 1.716 1 98.06 78 HIS B CA 1
ATOM 2140 C C . HIS B 1 78 ? 17.438 9.82 3.211 1 98.06 78 HIS B C 1
ATOM 2142 O O . HIS B 1 78 ? 17.594 8.766 3.834 1 98.06 78 HIS B O 1
ATOM 2148 N N . CYS B 1 79 ? 17.109 10.953 3.875 1 98.25 79 CYS B N 1
ATOM 2149 C CA . CYS B 1 79 ? 16.594 11.078 5.23 1 98.25 79 CYS B CA 1
ATOM 2150 C C . CYS B 1 79 ? 17.562 10.469 6.242 1 98.25 79 CYS B C 1
ATOM 2152 O O . CYS B 1 79 ? 17.141 9.844 7.215 1 98.25 79 CYS B O 1
ATOM 2154 N N . LEU B 1 80 ? 18.812 10.586 5.98 1 98.19 80 LEU B N 1
ATOM 2155 C CA . LEU B 1 80 ? 19.766 10.188 7.004 1 98.19 80 LEU B CA 1
ATOM 2156 C C . LEU B 1 80 ? 19.656 11.094 8.227 1 98.19 80 LEU B C 1
ATOM 2158 O O . LEU B 1 80 ? 19.5 12.305 8.102 1 98.19 80 LEU B O 1
ATOM 2162 N N . GLU B 1 81 ? 19.766 10.508 9.406 1 97.88 81 GLU B N 1
ATOM 2163 C CA . GLU B 1 81 ? 19.562 11.242 10.648 1 97.88 81 GLU B CA 1
ATOM 2164 C C . GLU B 1 81 ? 20.594 12.359 10.805 1 97.88 81 GLU B C 1
ATOM 2166 O O . GLU B 1 81 ? 20.375 13.32 11.539 1 97.88 81 GLU B O 1
ATOM 2171 N N . THR B 1 82 ? 21.672 12.352 10.047 1 97.25 82 THR B N 1
ATOM 2172 C CA . THR B 1 82 ? 22.75 13.336 10.156 1 97.25 82 THR B CA 1
ATOM 2173 C C . THR B 1 82 ? 22.516 14.492 9.188 1 97.25 82 THR B C 1
ATOM 2175 O O . THR B 1 82 ? 23.219 15.5 9.234 1 97.25 82 THR B O 1
ATOM 2178 N N . TRP B 1 83 ? 21.578 14.406 8.25 1 97.75 83 TRP B N 1
ATOM 2179 C CA . TRP B 1 83 ? 21.359 15.414 7.219 1 97.75 83 TRP B CA 1
ATOM 2180 C C . TRP B 1 83 ? 20.406 16.484 7.707 1 97.75 83 TRP B C 1
ATOM 2182 O O . TRP B 1 83 ? 19.312 16.188 8.219 1 97.75 83 TRP B O 1
ATOM 2192 N N . PRO B 1 84 ? 20.734 17.75 7.566 1 97.19 84 PRO B N 1
ATOM 2193 C CA . PRO B 1 84 ? 19.797 18.812 7.926 1 97.19 84 PRO B CA 1
ATOM 2194 C C . PRO B 1 84 ? 18.469 18.703 7.184 1 97.19 84 PRO B C 1
ATOM 2196 O O . PRO B 1 84 ? 17.422 19.078 7.723 1 97.19 84 PRO B O 1
ATOM 2199 N N . GLY B 1 85 ? 18.484 18.172 5.988 1 98.19 85 GLY B N 1
ATOM 2200 C CA . GLY B 1 85 ? 17.281 18 5.176 1 98.19 85 GLY B CA 1
ATOM 2201 C C . GLY B 1 85 ? 16.281 17.047 5.781 1 98.19 85 GLY B C 1
ATOM 2202 O O . GLY B 1 85 ? 15.117 17 5.363 1 98.19 85 GLY B O 1
ATOM 2203 N N . THR B 1 86 ? 16.719 16.25 6.773 1 98.44 86 THR B N 1
ATOM 2204 C CA . THR B 1 86 ? 15.883 15.211 7.375 1 98.44 86 THR B CA 1
ATOM 2205 C C . THR B 1 86 ? 14.945 15.812 8.414 1 98.44 86 THR B C 1
ATOM 2207 O O . THR B 1 86 ? 13.922 15.211 8.75 1 98.44 86 THR B O 1
ATOM 2210 N N . GLU B 1 87 ? 15.164 16.969 8.922 1 98.5 87 GLU B N 1
ATOM 2211 C CA . GLU B 1 87 ? 14.328 17.609 9.93 1 98.5 87 GLU B CA 1
ATOM 2212 C C . GLU B 1 87 ? 12.992 18.047 9.344 1 98.5 87 GLU B C 1
ATOM 2214 O O . GLU B 1 87 ? 12.906 18.391 8.164 1 98.5 87 GLU B O 1
ATOM 2219 N N . ILE B 1 88 ? 11.977 18 10.18 1 98.81 88 ILE B N 1
ATOM 2220 C CA . ILE B 1 88 ? 10.703 18.578 9.758 1 98.81 88 ILE B CA 1
ATOM 2221 C C . ILE B 1 88 ? 10.906 20.047 9.398 1 98.81 88 ILE B C 1
ATOM 2223 O O . ILE B 1 88 ? 11.609 20.781 10.109 1 98.81 88 ILE B O 1
ATOM 2227 N N . TYR B 1 89 ? 10.352 20.469 8.297 1 98.81 89 TYR B N 1
ATOM 2228 C CA . TYR B 1 89 ? 10.547 21.828 7.785 1 98.81 89 TYR B CA 1
ATOM 2229 C C . TYR B 1 89 ? 10.07 22.859 8.805 1 98.81 89 TYR B C 1
ATOM 2231 O O . TYR B 1 89 ? 8.961 22.766 9.328 1 98.81 89 TYR B O 1
ATOM 2239 N N . LYS B 1 90 ? 10.812 23.828 9.055 1 98.56 90 LYS B N 1
ATOM 2240 C CA . LYS B 1 90 ? 10.641 24.766 10.156 1 98.56 90 LYS B CA 1
ATOM 2241 C C . LYS B 1 90 ? 9.273 25.438 10.102 1 98.56 90 LYS B C 1
ATOM 2243 O O . LYS B 1 90 ? 8.656 25.688 11.133 1 98.56 90 LYS B O 1
ATOM 2248 N N . GLU B 1 91 ? 8.766 25.75 8.938 1 98.62 91 GLU B N 1
ATOM 2249 C CA . GLU B 1 91 ? 7.508 26.469 8.805 1 98.62 91 GLU B CA 1
ATOM 2250 C C . GLU B 1 91 ? 6.309 25.562 9.047 1 98.62 91 GLU B C 1
ATOM 2252 O O . GLU B 1 91 ? 5.18 26.031 9.18 1 98.62 91 GLU B O 1
ATOM 2257 N N . LEU B 1 92 ? 6.543 24.281 9.102 1 98.88 92 LEU B N 1
ATOM 2258 C CA . LEU B 1 92 ? 5.496 23.297 9.359 1 98.88 92 LEU B CA 1
ATOM 2259 C C . LEU B 1 92 ? 5.824 22.484 10.602 1 98.88 92 LEU B C 1
ATOM 2261 O O . LEU B 1 92 ? 5.305 21.375 10.766 1 98.88 92 LEU B O 1
ATOM 2265 N N . ALA B 1 93 ? 6.66 22.984 11.43 1 98.75 93 ALA B N 1
ATOM 2266 C CA . ALA B 1 93 ? 7.203 22.266 12.578 1 98.75 93 ALA B CA 1
ATOM 2267 C C . ALA B 1 93 ? 6.121 22.016 13.625 1 98.75 93 ALA B C 1
ATOM 2269 O O . ALA B 1 93 ? 5.195 22.812 13.781 1 98.75 93 ALA B O 1
ATOM 2270 N N . PRO B 1 94 ? 6.258 20.891 14.312 1 98.81 94 PRO B N 1
ATOM 2271 C CA . PRO B 1 94 ? 5.348 20.656 15.438 1 98.81 94 PRO B CA 1
ATOM 2272 C C . PRO B 1 94 ? 5.453 21.734 16.516 1 98.81 94 PRO B C 1
ATOM 2274 O O . PRO B 1 94 ? 6.531 22.297 16.734 1 98.81 94 PRO B O 1
ATOM 2277 N N . ILE B 1 95 ? 4.387 21.969 17.156 1 98.5 95 ILE B N 1
ATOM 2278 C CA . ILE B 1 95 ? 4.371 22.844 18.328 1 98.5 95 ILE B CA 1
ATOM 2279 C C . ILE B 1 95 ? 3.986 22.047 19.562 1 98.5 95 ILE B C 1
ATOM 2281 O O . ILE B 1 95 ? 3.695 20.844 19.469 1 98.5 95 ILE B O 1
ATOM 2285 N N . GLU B 1 96 ? 4.031 22.688 20.75 1 97.75 96 GLU B N 1
ATOM 2286 C CA . GLU B 1 96 ? 3.686 22.016 21.984 1 97.75 96 GLU B CA 1
ATOM 2287 C C . GLU B 1 96 ? 2.303 21.375 21.906 1 97.75 96 GLU B C 1
ATOM 2289 O O . GLU B 1 96 ? 1.361 21.984 21.391 1 97.75 96 GLU B O 1
ATOM 2294 N N . GLY B 1 97 ? 2.215 20.141 22.328 1 98.06 97 GLY B N 1
ATOM 2295 C CA . GLY B 1 97 ? 0.939 19.438 22.328 1 98.06 97 GLY B CA 1
ATOM 2296 C C . GLY B 1 97 ? 0.742 18.547 21.109 1 98.06 97 GLY B C 1
ATOM 2297 O O . GLY B 1 97 ? -0.135 17.688 21.109 1 98.06 97 GLY B O 1
ATOM 2298 N N . GLU B 1 98 ? 1.501 18.766 20.094 1 98.81 98 GLU B N 1
ATOM 2299 C CA . GLU B 1 98 ? 1.415 17.938 18.891 1 98.81 98 GLU B CA 1
ATOM 2300 C C . GLU B 1 98 ? 2.35 16.734 18.969 1 98.81 98 GLU B C 1
ATOM 2302 O O . GLU B 1 98 ? 3.279 16.719 19.781 1 98.81 98 GLU B O 1
ATOM 2307 N N . PHE B 1 99 ? 2.072 15.711 18.25 1 98.88 99 PHE B N 1
ATOM 2308 C CA . PHE B 1 99 ? 2.812 14.461 18.312 1 98.88 99 PHE B CA 1
ATOM 2309 C C . PHE B 1 99 ? 3.77 14.328 17.141 1 98.88 99 PHE B C 1
ATOM 2311 O O . PHE B 1 99 ? 3.512 14.875 16.062 1 98.88 99 PHE B O 1
ATOM 2318 N N . VAL B 1 100 ? 4.836 13.641 17.344 1 98.88 100 VAL B N 1
ATOM 2319 C CA . VAL B 1 100 ? 5.797 13.336 16.297 1 98.88 100 VAL B CA 1
ATOM 2320 C C . VAL B 1 100 ? 6.105 11.836 16.297 1 98.88 100 VAL B C 1
ATOM 2322 O O . VAL B 1 100 ? 6.445 11.273 17.344 1 98.88 100 VAL B O 1
ATOM 2325 N N . ILE B 1 101 ? 5.953 11.188 15.227 1 98.81 101 ILE B N 1
ATOM 2326 C CA . ILE B 1 101 ? 6.285 9.781 15.055 1 98.81 101 ILE B CA 1
ATOM 2327 C C . ILE B 1 101 ? 7.422 9.641 14.047 1 98.81 101 ILE B C 1
ATOM 2329 O O . ILE B 1 101 ? 7.316 10.117 12.914 1 98.81 101 ILE B O 1
ATOM 2333 N N . VAL B 1 102 ? 8.492 9 14.422 1 98.69 102 VAL B N 1
ATOM 2334 C CA . VAL B 1 102 ? 9.609 8.688 13.539 1 98.69 102 VAL B CA 1
ATOM 2335 C C . VAL B 1 102 ? 9.414 7.309 12.914 1 98.69 102 VAL B C 1
ATOM 2337 O O . VAL B 1 102 ? 9.055 6.355 13.609 1 98.69 102 VAL B O 1
ATOM 2340 N N . LYS B 1 103 ? 9.586 7.246 11.633 1 98.56 103 LYS B N 1
ATOM 2341 C CA . LYS B 1 103 ? 9.43 5.977 10.93 1 98.56 103 LYS B CA 1
ATOM 2342 C C . LYS B 1 103 ? 10.672 5.656 10.094 1 98.56 103 LYS B C 1
ATOM 2344 O O . LYS B 1 103 ? 11.469 6.547 9.797 1 98.56 103 LYS B O 1
ATOM 2349 N N . ARG B 1 104 ? 10.75 4.348 9.656 1 97.75 104 ARG B N 1
ATOM 2350 C CA . ARG B 1 104 ? 11.922 3.885 8.914 1 97.75 104 ARG B CA 1
ATOM 2351 C C . ARG B 1 104 ? 11.523 3.324 7.555 1 97.75 104 ARG B C 1
ATOM 2353 O O . ARG B 1 104 ? 12.383 2.959 6.75 1 97.75 104 ARG B O 1
ATOM 2360 N N . ARG B 1 105 ? 10.227 3.191 7.312 1 98.12 105 ARG B N 1
ATOM 2361 C CA . ARG B 1 105 ? 9.688 2.684 6.055 1 98.12 105 ARG B CA 1
ATOM 2362 C C . ARG B 1 105 ? 8.602 3.605 5.512 1 98.12 105 ARG B C 1
ATOM 2364 O O . ARG B 1 105 ? 8.43 4.727 6 1 98.12 105 ARG B O 1
ATOM 2371 N N . TYR B 1 106 ? 7.895 3.207 4.469 1 98.56 106 TYR B N 1
ATOM 2372 C CA . TYR B 1 106 ? 6.984 4.062 3.717 1 98.56 106 TYR B CA 1
ATOM 2373 C C . TYR B 1 106 ? 5.738 4.387 4.531 1 98.56 106 TYR B C 1
ATOM 2375 O O . TYR B 1 106 ? 5.473 5.555 4.832 1 98.56 106 TYR B O 1
ATOM 2383 N N . SER B 1 107 ? 5.016 3.363 4.98 1 98.88 107 SER B N 1
ATOM 2384 C CA . SER B 1 107 ? 3.777 3.566 5.723 1 98.88 107 SER B CA 1
ATOM 2385 C C . SER B 1 107 ? 4.059 4.035 7.148 1 98.88 107 SER B C 1
ATOM 2387 O O . SER B 1 107 ? 4.902 3.465 7.84 1 98.88 107 SER B O 1
ATOM 2389 N N . CYS B 1 108 ? 3.312 4.996 7.625 1 98.88 108 CYS B N 1
ATOM 2390 C CA . CYS B 1 108 ? 3.467 5.508 8.984 1 98.88 108 CYS B CA 1
ATOM 2391 C C . CYS B 1 108 ? 3.02 4.473 10.008 1 98.88 108 CYS B C 1
ATOM 2393 O O . CYS B 1 108 ? 3.32 4.602 11.195 1 98.88 108 CYS B O 1
ATOM 2395 N N . PHE B 1 109 ? 2.324 3.443 9.562 1 98.88 109 PHE B N 1
ATOM 2396 C CA . PHE B 1 109 ? 1.854 2.398 10.469 1 98.88 109 PHE B CA 1
ATOM 2397 C C . PHE B 1 109 ? 2.904 1.306 10.625 1 98.88 109 PHE B C 1
ATOM 2399 O O . PHE B 1 109 ? 2.83 0.495 11.547 1 98.88 109 PHE B O 1
ATOM 2406 N N . PHE B 1 110 ? 3.857 1.185 9.656 1 98.69 110 PHE B N 1
ATOM 2407 C CA . PHE B 1 110 ? 4.773 0.051 9.617 1 98.69 110 PHE B CA 1
ATOM 2408 C C . PHE B 1 110 ? 5.828 0.171 10.711 1 98.69 110 PHE B C 1
ATOM 2410 O O . PHE B 1 110 ? 6.719 1.02 10.633 1 98.69 110 PHE B O 1
ATOM 2417 N N . SER B 1 111 ? 5.754 -0.636 11.703 1 97.62 111 SER B N 1
ATOM 2418 C CA . SER B 1 111 ? 6.723 -0.746 12.789 1 97.62 111 SER B CA 1
ATOM 2419 C C . SER B 1 111 ? 6.852 0.568 13.555 1 97.62 111 SER B C 1
ATOM 2421 O O . SER B 1 111 ? 7.961 1.033 13.82 1 97.62 111 SER B O 1
ATOM 2423 N N . THR B 1 112 ? 5.742 1.318 13.852 1 98.62 112 THR B N 1
ATOM 2424 C CA . THR B 1 112 ? 5.652 2.518 14.672 1 98.62 112 THR B CA 1
ATOM 2425 C C . THR B 1 112 ? 4.547 2.373 15.719 1 98.62 112 THR B C 1
ATOM 2427 O O . THR B 1 112 ? 3.82 1.377 15.727 1 98.62 112 THR B O 1
ATOM 2430 N N . ASP B 1 113 ? 4.434 3.283 16.578 1 98.31 113 ASP B N 1
ATOM 2431 C CA . ASP B 1 113 ? 3.389 3.23 17.594 1 98.31 113 ASP B CA 1
ATOM 2432 C C . ASP B 1 113 ? 2.188 4.086 17.203 1 98.31 113 ASP B C 1
ATOM 2434 O O . ASP B 1 113 ? 1.396 4.488 18.047 1 98.31 113 ASP B O 1
ATOM 2438 N N . LEU B 1 114 ? 2.01 4.344 15.875 1 98.81 114 LEU B N 1
ATOM 2439 C CA . LEU B 1 114 ? 0.928 5.195 15.398 1 98.81 114 LEU B CA 1
ATOM 2440 C C . LEU B 1 114 ? -0.428 4.648 15.828 1 98.81 114 LEU B C 1
ATOM 2442 O O . LEU B 1 114 ? -1.286 5.402 16.297 1 98.81 114 LEU B O 1
ATOM 2446 N N . GLU B 1 115 ? -0.595 3.398 15.68 1 98 115 GLU B N 1
ATOM 2447 C CA . GLU B 1 115 ? -1.9 2.822 15.992 1 98 115 GLU B CA 1
ATOM 2448 C C . GLU B 1 115 ? -2.219 2.941 17.484 1 98 115 GLU B C 1
ATOM 2450 O O . GLU B 1 115 ? -3.369 3.176 17.859 1 98 115 GLU B O 1
ATOM 2455 N N . ILE B 1 116 ? -1.235 2.713 18.359 1 98.38 116 ILE B N 1
ATOM 2456 C CA . ILE B 1 116 ? -1.421 2.896 19.797 1 98.38 116 ILE B CA 1
ATOM 2457 C C . ILE B 1 116 ? -1.881 4.324 20.078 1 98.38 116 ILE B C 1
ATOM 2459 O O . ILE B 1 116 ? -2.832 4.539 20.828 1 98.38 116 ILE B O 1
ATOM 2463 N N . LEU B 1 117 ? -1.218 5.277 19.422 1 98.75 117 LEU B N 1
ATOM 2464 C CA . LEU B 1 117 ? -1.534 6.688 19.609 1 98.75 117 LEU B CA 1
ATOM 2465 C C . LEU B 1 117 ? -2.959 6.988 19.156 1 98.75 117 LEU B C 1
ATOM 2467 O O . LEU B 1 117 ? -3.723 7.633 19.875 1 98.75 117 LEU B O 1
ATOM 2471 N N . LEU B 1 118 ? -3.375 6.496 17.984 1 98.81 118 LEU B N 1
ATOM 2472 C CA . LEU B 1 118 ? -4.684 6.781 17.406 1 98.81 118 LEU B CA 1
ATOM 2473 C C . LEU B 1 118 ? -5.797 6.188 18.266 1 98.81 118 LEU B C 1
ATOM 2475 O O . LEU B 1 118 ? -6.848 6.809 18.438 1 98.81 118 LEU B O 1
ATOM 2479 N N . ARG B 1 119 ? -5.551 4.984 18.781 1 98.31 119 ARG B N 1
ATOM 2480 C CA . ARG B 1 119 ? -6.52 4.367 19.672 1 98.31 119 ARG B CA 1
ATOM 2481 C C . ARG B 1 119 ? -6.668 5.176 20.969 1 98.31 119 ARG B C 1
ATOM 2483 O O . ARG B 1 119 ? -7.777 5.328 21.484 1 98.31 119 ARG B O 1
ATOM 2490 N N . GLY B 1 120 ? -5.551 5.66 21.469 1 98.56 120 GLY B N 1
ATOM 2491 C CA . GLY B 1 120 ? -5.586 6.508 22.641 1 98.56 120 GLY B CA 1
ATOM 2492 C C . GLY B 1 120 ? -6.348 7.801 22.422 1 98.56 120 GLY B C 1
ATOM 2493 O O . GLY B 1 120 ? -7.039 8.281 23.328 1 98.56 120 GLY B O 1
ATOM 2494 N N . LEU B 1 121 ? -6.25 8.328 21.219 1 98.56 121 LEU B N 1
ATOM 2495 C CA . LEU B 1 121 ? -6.914 9.578 20.844 1 98.56 121 LEU B CA 1
ATOM 2496 C C . LEU B 1 121 ? -8.391 9.344 20.531 1 98.56 121 LEU B C 1
ATOM 2498 O O . LEU B 1 121 ? -9.164 10.289 20.406 1 98.56 121 LEU B O 1
ATOM 2502 N N . LYS B 1 122 ? -8.766 8.047 20.359 1 98.38 122 LYS B N 1
ATOM 2503 C CA . LYS B 1 122 ? -10.141 7.621 20.109 1 98.38 122 LYS B CA 1
ATOM 2504 C C . LYS B 1 122 ? -10.68 8.258 18.828 1 98.38 122 LYS B C 1
ATOM 2506 O O . LYS B 1 122 ? -11.812 8.758 18.797 1 98.38 122 LYS B O 1
ATOM 2511 N N . VAL B 1 123 ? -9.875 8.273 17.797 1 98.5 123 VAL B N 1
ATOM 2512 C CA . VAL B 1 123 ? -10.312 8.781 16.5 1 98.5 123 VAL B CA 1
ATOM 2513 C C . VAL B 1 123 ? -10.602 7.625 15.547 1 98.5 123 VAL B C 1
ATOM 2515 O O . VAL B 1 123 ? -10.055 6.531 15.711 1 98.5 123 VAL B O 1
ATOM 2518 N N . ASP B 1 124 ? -11.445 7.863 14.586 1 98.56 124 ASP B N 1
ATOM 2519 C CA . ASP B 1 124 ? -11.75 6.848 13.586 1 98.56 124 ASP B CA 1
ATOM 2520 C C . ASP B 1 124 ? -11.609 7.406 12.172 1 98.56 124 ASP B C 1
ATOM 2522 O O . ASP B 1 124 ? -11.828 6.691 11.188 1 98.56 124 ASP B O 1
ATOM 2526 N N . THR B 1 125 ? -11.273 8.711 12.008 1 98.81 125 THR B N 1
ATOM 2527 C CA . THR B 1 125 ? -11.078 9.398 10.734 1 98.81 125 THR B CA 1
ATOM 2528 C C . THR B 1 125 ? -9.711 10.07 10.688 1 98.81 125 THR B C 1
ATOM 2530 O O . THR B 1 125 ? -9.328 10.773 11.625 1 98.81 125 THR B O 1
ATOM 2533 N N . LEU B 1 126 ? -8.977 9.812 9.672 1 98.94 126 LEU B N 1
ATOM 2534 C CA . LEU B 1 126 ? -7.656 10.398 9.484 1 98.94 126 LEU B CA 1
ATOM 2535 C C . LEU B 1 126 ? -7.625 11.281 8.242 1 98.94 126 LEU B C 1
ATOM 2537 O O . LEU B 1 126 ? -8.141 10.898 7.188 1 98.94 126 LEU B O 1
ATOM 2541 N N . VAL B 1 127 ? -7.09 12.469 8.359 1 98.94 127 VAL B N 1
ATOM 2542 C CA . VAL B 1 127 ? -6.832 13.359 7.234 1 98.94 127 VAL B CA 1
ATOM 2543 C C . VAL B 1 127 ? -5.328 13.469 6.996 1 98.94 127 VAL B C 1
ATOM 2545 O O . VAL B 1 127 ? -4.562 13.719 7.926 1 98.94 127 VAL B O 1
ATOM 2548 N N . PHE B 1 128 ? -4.961 13.25 5.766 1 98.94 128 PHE B N 1
ATOM 2549 C CA . PHE B 1 128 ? -3.543 13.211 5.43 1 98.94 128 PHE B CA 1
ATOM 2550 C C . PHE B 1 128 ? -3.152 14.398 4.562 1 98.94 128 PHE B C 1
ATOM 2552 O O . PHE B 1 128 ? -3.91 14.805 3.678 1 98.94 128 PHE B O 1
ATOM 2559 N N . MET B 1 129 ? -2.043 14.914 4.734 1 98.94 129 MET B N 1
ATOM 2560 C CA . MET B 1 129 ? -1.249 15.727 3.82 1 98.94 129 MET B CA 1
ATOM 2561 C C . MET B 1 129 ? 0.234 15.391 3.938 1 98.94 129 MET B C 1
ATOM 2563 O O . MET B 1 129 ? 0.67 14.836 4.949 1 98.94 129 MET B O 1
ATOM 2567 N N . GLY B 1 130 ? 0.979 15.609 2.861 1 98.88 130 GLY B N 1
ATOM 2568 C CA . GLY B 1 130 ? 2.398 15.359 3.055 1 98.88 130 GLY B CA 1
ATOM 2569 C C . GLY B 1 130 ? 3.078 14.797 1.819 1 98.88 130 GLY B C 1
ATOM 2570 O O . GLY B 1 130 ? 2.635 15.047 0.695 1 98.88 130 GLY B O 1
ATOM 2571 N N . THR B 1 131 ? 4.25 14.234 2.023 1 98.69 131 THR B N 1
ATOM 2572 C CA . THR B 1 131 ? 5.102 13.656 0.989 1 98.69 131 THR B CA 1
ATOM 2573 C C . THR B 1 131 ? 5.516 12.234 1.354 1 98.69 131 THR B C 1
ATOM 2575 O O . THR B 1 131 ? 5.641 11.906 2.533 1 98.69 131 THR B O 1
ATOM 2578 N N . MET B 1 132 ? 5.723 11.445 0.331 1 98.25 132 MET B N 1
ATOM 2579 C CA . MET B 1 132 ? 5.453 11.492 -1.104 1 98.25 132 MET B CA 1
ATOM 2580 C C . MET B 1 132 ? 4.09 10.891 -1.424 1 98.25 132 MET B C 1
ATOM 2582 O O . MET B 1 132 ? 3.822 9.742 -1.084 1 98.25 132 MET B O 1
ATOM 2586 N N . THR B 1 133 ? 3.279 11.57 -2.217 1 98.94 133 THR B N 1
ATOM 2587 C CA . THR B 1 133 ? 1.904 11.164 -2.488 1 98.94 133 THR B CA 1
ATOM 2588 C C . THR B 1 133 ? 1.846 9.695 -2.9 1 98.94 133 THR B C 1
ATOM 2590 O O . THR B 1 133 ? 1.024 8.93 -2.387 1 98.94 133 THR B O 1
ATOM 2593 N N . ASN B 1 134 ? 2.75 9.266 -3.828 1 98.88 134 ASN B N 1
ATOM 2594 C CA . ASN B 1 134 ? 2.691 7.953 -4.465 1 98.88 134 ASN B CA 1
ATOM 2595 C C . ASN B 1 134 ? 3.414 6.898 -3.637 1 98.88 134 ASN B C 1
ATOM 2597 O O . ASN B 1 134 ? 3.504 5.738 -4.043 1 98.88 134 ASN B O 1
ATOM 2601 N N . VAL B 1 135 ? 3.982 7.258 -2.447 1 98.75 135 VAL B N 1
ATOM 2602 C CA . VAL B 1 135 ? 4.707 6.324 -1.591 1 98.75 135 VAL B CA 1
ATOM 2603 C C . VAL B 1 135 ? 4.184 6.426 -0.16 1 98.75 135 VAL B C 1
ATOM 2605 O O . VAL B 1 135 ? 3.186 5.785 0.189 1 98.75 135 VAL B O 1
ATOM 2608 N N . CYS B 1 136 ? 4.766 7.312 0.635 1 98.88 136 CYS B N 1
ATOM 2609 C CA . CYS B 1 136 ? 4.469 7.352 2.062 1 98.88 136 CYS B CA 1
ATOM 2610 C C . CYS B 1 136 ? 3.006 7.715 2.307 1 98.88 136 CYS B C 1
ATOM 2612 O O . CYS B 1 136 ? 2.352 7.121 3.166 1 98.88 136 CYS B O 1
ATOM 2614 N N . VAL B 1 137 ? 2.455 8.711 1.592 1 98.94 137 VAL B N 1
ATOM 2615 C CA . VAL B 1 137 ? 1.062 9.102 1.775 1 98.94 137 VAL B CA 1
ATOM 2616 C C . VAL B 1 137 ? 0.142 7.957 1.35 1 98.94 137 VAL B C 1
ATOM 2618 O O . VAL B 1 137 ? -0.742 7.551 2.107 1 98.94 137 VAL B O 1
ATOM 2621 N N . HIS B 1 138 ? 0.398 7.457 0.187 1 98.94 138 HIS B N 1
ATOM 2622 C CA . HIS B 1 138 ? -0.425 6.398 -0.383 1 98.94 138 HIS B CA 1
ATOM 2623 C C . HIS B 1 138 ? -0.431 5.164 0.513 1 98.94 138 HIS B C 1
ATOM 2625 O O . HIS B 1 138 ? -1.497 4.656 0.87 1 98.94 138 HIS B O 1
ATOM 2631 N N . TYR B 1 139 ? 0.732 4.676 0.895 1 98.94 139 TYR B N 1
ATOM 2632 C CA . TYR B 1 139 ? 0.815 3.41 1.615 1 98.94 139 TYR B CA 1
ATOM 2633 C C . TYR B 1 139 ? 0.356 3.572 3.059 1 98.94 139 TYR B C 1
ATOM 2635 O O . TYR B 1 139 ? -0.164 2.631 3.662 1 98.94 139 TYR B O 1
ATOM 2643 N N . THR B 1 140 ? 0.476 4.789 3.625 1 98.94 140 THR B N 1
ATOM 2644 C CA . THR B 1 140 ? -0.129 5.066 4.922 1 98.94 140 THR B CA 1
ATOM 2645 C C . THR B 1 140 ? -1.651 5.031 4.828 1 98.94 140 THR B C 1
ATOM 2647 O O . THR B 1 140 ? -2.318 4.465 5.695 1 98.94 140 THR B O 1
ATOM 2650 N N . ALA B 1 141 ? -2.215 5.641 3.748 1 98.94 141 ALA B N 1
ATOM 2651 C CA . ALA B 1 141 ? -3.66 5.66 3.543 1 98.94 141 ALA B CA 1
ATOM 2652 C C . ALA B 1 141 ? -4.211 4.246 3.391 1 98.94 141 ALA B C 1
ATOM 2654 O O . ALA B 1 141 ? -5.262 3.918 3.955 1 98.94 141 ALA B O 1
ATOM 2655 N N . VAL B 1 142 ? -3.498 3.436 2.709 1 98.81 142 VAL B N 1
ATOM 2656 C CA . VAL B 1 142 ? -3.926 2.059 2.49 1 98.81 142 VAL B CA 1
ATOM 2657 C C . VAL B 1 142 ? -3.922 1.3 3.816 1 98.81 142 VAL B C 1
ATOM 2659 O O . VAL B 1 142 ? -4.871 0.575 4.125 1 98.81 142 VAL B O 1
ATOM 2662 N N . ASP B 1 143 ? -2.855 1.459 4.57 1 98.88 143 ASP B N 1
ATOM 2663 C CA . ASP B 1 143 ? -2.779 0.794 5.867 1 98.88 143 ASP B CA 1
ATOM 2664 C C . ASP B 1 143 ? -3.881 1.288 6.801 1 98.88 143 ASP B C 1
ATOM 2666 O O . ASP B 1 143 ? -4.453 0.506 7.562 1 98.88 143 ASP B O 1
ATOM 2670 N N . ALA B 1 144 ? -4.148 2.586 6.77 1 98.94 144 ALA B N 1
ATOM 2671 C CA . ALA B 1 144 ? -5.254 3.123 7.559 1 98.94 144 ALA B CA 1
ATOM 2672 C C . ALA B 1 144 ? -6.574 2.471 7.168 1 98.94 144 ALA B C 1
ATOM 2674 O O . ALA B 1 144 ? -7.344 2.041 8.031 1 98.94 144 ALA B O 1
ATOM 2675 N N . HIS B 1 145 ? -6.781 2.395 5.852 1 98.88 145 HIS B N 1
ATOM 2676 C CA . HIS B 1 145 ? -8.008 1.823 5.305 1 98.88 145 HIS B CA 1
ATOM 2677 C C . HIS B 1 145 ? -8.18 0.371 5.738 1 98.88 145 HIS B C 1
ATOM 2679 O O . HIS B 1 145 ? -9.258 -0.029 6.172 1 98.88 145 HIS B O 1
ATOM 2685 N N . GLN B 1 146 ? -7.09 -0.4 5.699 1 98.69 146 GLN B N 1
ATOM 2686 C CA . GLN B 1 146 ? -7.137 -1.811 6.066 1 98.69 146 GLN B CA 1
ATOM 2687 C C . GLN B 1 146 ? -7.32 -1.979 7.574 1 98.69 146 GLN B C 1
ATOM 2689 O O . GLN B 1 146 ? -7.707 -3.053 8.039 1 98.69 146 GLN B O 1
ATOM 2694 N N . ARG B 1 147 ? -7.07 -0.95 8.352 1 98.5 147 ARG B N 1
ATOM 2695 C CA . ARG B 1 147 ? -7.242 -0.965 9.797 1 98.5 147 ARG B CA 1
ATOM 2696 C C . ARG B 1 147 ? -8.586 -0.362 10.195 1 98.5 147 ARG B C 1
ATOM 2698 O O . ARG B 1 147 ? -8.82 -0.087 11.375 1 98.5 147 ARG B O 1
ATOM 2705 N N . ASP B 1 148 ? -9.43 -0.008 9.219 1 98.25 148 ASP B N 1
ATOM 2706 C CA . ASP B 1 148 ? -10.828 0.364 9.352 1 98.25 148 ASP B CA 1
ATOM 2707 C C . ASP B 1 148 ? -10.977 1.833 9.742 1 98.25 148 ASP B C 1
ATOM 2709 O O . ASP B 1 148 ? -11.992 2.234 10.312 1 98.25 148 ASP B O 1
ATOM 2713 N N . TYR B 1 149 ? -9.977 2.652 9.508 1 98.75 149 TYR B N 1
ATOM 2714 C CA . TYR B 1 149 ? -10.133 4.102 9.594 1 98.75 149 TYR B CA 1
ATOM 2715 C C . TYR B 1 149 ? -10.766 4.66 8.328 1 98.75 149 TYR B C 1
ATOM 2717 O O . TYR B 1 149 ? -10.469 4.211 7.223 1 98.75 149 TYR B O 1
ATOM 2725 N N . TYR B 1 150 ? -11.625 5.629 8.5 1 98.56 150 TYR B N 1
ATOM 2726 C CA . TYR B 1 150 ? -11.906 6.527 7.383 1 98.56 150 TYR B CA 1
ATOM 2727 C C . TYR B 1 150 ? -10.711 7.414 7.078 1 98.56 150 TYR B C 1
ATOM 2729 O O . TYR B 1 150 ? -9.93 7.742 7.977 1 98.56 150 TYR B O 1
ATOM 2737 N N . PHE B 1 151 ? -10.594 7.746 5.801 1 98.81 151 PHE B N 1
ATOM 2738 C CA . PHE B 1 151 ? -9.477 8.648 5.566 1 98.81 151 PHE B CA 1
ATOM 2739 C C . PHE B 1 151 ? -9.797 9.641 4.457 1 98.81 151 PHE B C 1
ATOM 2741 O O . PHE B 1 151 ? -10.664 9.383 3.621 1 98.81 151 PHE B O 1
ATOM 2748 N N . HIS B 1 152 ? -9.148 10.758 4.523 1 98.88 152 HIS B N 1
ATOM 2749 C CA . HIS B 1 152 ? -9.094 11.75 3.461 1 98.88 152 HIS B CA 1
ATOM 2750 C C . HIS B 1 152 ? -7.664 12.211 3.209 1 98.88 152 HIS B C 1
ATOM 2752 O O . HIS B 1 152 ? -6.848 12.25 4.133 1 98.88 152 HIS B O 1
ATOM 2758 N N . VAL B 1 153 ? -7.414 12.516 1.992 1 98.94 153 VAL B N 1
ATOM 2759 C CA . VAL B 1 153 ? -6.137 13.109 1.603 1 98.94 153 VAL B CA 1
ATOM 2760 C C . VAL B 1 153 ? -6.371 14.508 1.022 1 98.94 153 VAL B C 1
ATOM 2762 O O . VAL B 1 153 ? -7.195 14.68 0.122 1 98.94 153 VAL B O 1
ATOM 2765 N N . ILE B 1 154 ? -5.738 15.461 1.632 1 98.94 154 ILE B N 1
ATOM 2766 C CA . ILE B 1 154 ? -5.785 16.797 1.028 1 98.94 154 ILE B CA 1
ATOM 2767 C C . ILE B 1 154 ? -4.867 16.828 -0.191 1 98.94 154 ILE B C 1
ATOM 2769 O O . ILE B 1 154 ? -3.686 17.172 -0.073 1 98.94 154 ILE B O 1
ATOM 2773 N N . ALA B 1 155 ? -5.426 16.594 -1.311 1 98.94 155 ALA B N 1
ATOM 2774 C CA . ALA B 1 155 ? -4.684 16.312 -2.535 1 98.94 155 ALA B CA 1
ATOM 2775 C C . ALA B 1 155 ? -3.736 17.453 -2.889 1 98.94 155 ALA B C 1
ATOM 2777 O O . ALA B 1 155 ? -2.598 17.219 -3.301 1 98.94 155 ALA B O 1
ATOM 2778 N N . ASP B 1 156 ? -4.191 18.672 -2.76 1 98.88 156 ASP B N 1
ATOM 2779 C CA . ASP B 1 156 ? -3.383 19.812 -3.152 1 98.88 156 ASP B CA 1
ATOM 2780 C C . ASP B 1 156 ? -2.443 20.234 -2.023 1 98.88 156 ASP B C 1
ATOM 2782 O O . ASP B 1 156 ? -1.831 21.312 -2.086 1 98.88 156 ASP B O 1
ATOM 2786 N N . CYS B 1 157 ? -2.301 19.406 -0.956 1 98.94 157 CYS B N 1
ATOM 2787 C CA . CYS B 1 157 ? -1.279 19.547 0.076 1 98.94 157 CYS B CA 1
ATOM 2788 C C . CYS B 1 157 ? -0.38 18.312 0.111 1 98.94 157 CYS B C 1
ATOM 2790 O O . CYS B 1 157 ? 0.145 17.953 1.166 1 98.94 157 CYS B O 1
ATOM 2792 N N . CYS B 1 158 ? -0.332 17.609 -1.011 1 98.94 158 CYS B N 1
ATOM 2793 C CA . CYS B 1 158 ? 0.571 16.484 -1.169 1 98.94 158 CYS B CA 1
ATOM 2794 C C . CYS B 1 158 ? 1.527 16.703 -2.334 1 98.94 158 CYS B C 1
ATOM 2796 O O . CYS B 1 158 ? 1.133 17.234 -3.373 1 98.94 158 CYS B O 1
ATOM 2798 N N . ALA B 1 159 ? 2.744 16.328 -2.102 1 98.81 159 ALA B N 1
ATOM 2799 C CA . ALA B 1 159 ? 3.775 16.375 -3.137 1 98.81 159 ALA B CA 1
ATOM 2800 C C . ALA B 1 159 ? 4.266 14.977 -3.484 1 98.81 159 ALA B C 1
ATOM 2802 O O . ALA B 1 159 ? 4.402 14.125 -2.602 1 98.81 159 ALA B O 1
ATOM 2803 N N . GLY B 1 160 ? 4.43 14.711 -4.773 1 98.5 160 GLY B N 1
ATOM 2804 C CA . GLY B 1 160 ? 4.781 13.375 -5.227 1 98.5 160 GLY B CA 1
ATOM 2805 C C . GLY B 1 160 ? 6.145 13.305 -5.887 1 98.5 160 GLY B C 1
ATOM 2806 O O . GLY B 1 160 ? 6.844 14.32 -5.98 1 98.5 160 GLY B O 1
ATOM 2807 N N . SER B 1 161 ? 6.574 12.125 -6.309 1 98.62 161 SER B N 1
ATOM 2808 C CA . SER B 1 161 ? 7.863 11.922 -6.965 1 98.62 161 SER B CA 1
ATOM 2809 C C . SER B 1 161 ? 7.855 12.484 -8.383 1 98.62 161 SER B C 1
ATOM 2811 O O . SER B 1 161 ? 8.883 12.938 -8.883 1 98.62 161 SER B O 1
ATOM 2813 N N . ASP B 1 162 ? 6.777 12.43 -9.062 1 98.5 162 ASP B N 1
ATOM 2814 C CA . ASP B 1 162 ? 6.438 13.047 -10.336 1 98.5 162 ASP B CA 1
ATOM 2815 C C . ASP B 1 162 ? 4.926 13.188 -10.5 1 98.5 162 ASP B C 1
ATOM 2817 O O . ASP B 1 162 ? 4.16 12.617 -9.719 1 98.5 162 ASP B O 1
ATOM 2821 N N . TRP B 1 163 ? 4.527 13.922 -11.469 1 98.62 163 TRP B N 1
ATOM 2822 C CA . TRP B 1 163 ? 3.117 14.281 -11.562 1 98.62 163 TRP B CA 1
ATOM 2823 C C . TRP B 1 163 ? 2.271 13.07 -11.938 1 98.62 163 TRP B C 1
ATOM 2825 O O . TRP B 1 163 ? 1.152 12.914 -11.445 1 98.62 163 TRP B O 1
ATOM 2835 N N . GLU B 1 164 ? 2.734 12.18 -12.773 1 98.62 164 GLU B N 1
ATOM 2836 C CA . GLU B 1 164 ? 1.981 10.984 -13.141 1 98.62 164 GLU B CA 1
ATOM 2837 C C . GLU B 1 164 ? 1.764 10.07 -11.938 1 98.62 164 GLU B C 1
ATOM 2839 O O . GLU B 1 164 ? 0.646 9.609 -11.695 1 98.62 164 GLU B O 1
ATOM 2844 N N . ALA B 1 165 ? 2.828 9.812 -11.172 1 98.75 165 ALA B N 1
ATOM 2845 C CA . ALA B 1 165 ? 2.746 8.977 -9.977 1 98.75 165 ALA B CA 1
ATOM 2846 C C . ALA B 1 165 ? 1.836 9.609 -8.93 1 98.75 165 ALA B C 1
ATOM 2848 O O . ALA B 1 165 ? 1.054 8.914 -8.273 1 98.75 165 ALA B O 1
ATOM 2849 N N . HIS B 1 166 ? 1.972 10.961 -8.781 1 98.81 166 HIS B N 1
ATOM 2850 C CA . HIS B 1 166 ? 1.111 11.711 -7.879 1 98.81 166 HIS B CA 1
ATOM 2851 C C . HIS B 1 166 ? -0.361 11.5 -8.211 1 98.81 166 HIS B C 1
ATOM 2853 O O . HIS B 1 166 ? -1.146 11.102 -7.348 1 98.81 166 HIS B O 1
ATOM 2859 N N . CYS B 1 167 ? -0.708 11.672 -9.414 1 98.81 167 CYS B N 1
ATOM 2860 C CA . CYS B 1 167 ? -2.098 11.586 -9.844 1 98.81 167 CYS B CA 1
ATOM 2861 C C . CYS B 1 167 ? -2.604 10.148 -9.781 1 98.81 167 CYS B C 1
ATOM 2863 O O . CYS B 1 167 ? -3.744 9.906 -9.383 1 98.81 167 CYS B O 1
ATOM 2865 N N . SER B 1 168 ? -1.769 9.211 -10.141 1 98.88 168 SER B N 1
ATOM 2866 C CA . SER B 1 168 ? -2.139 7.801 -10.086 1 98.88 168 SER B CA 1
ATOM 2867 C C . SER B 1 168 ? -2.42 7.355 -8.656 1 98.88 168 SER B C 1
ATOM 2869 O O . SER B 1 168 ? -3.344 6.574 -8.414 1 98.88 168 SER B O 1
ATOM 2871 N N . ALA B 1 169 ? -1.613 7.844 -7.738 1 98.94 169 ALA B N 1
ATOM 2872 C CA . ALA B 1 169 ? -1.802 7.5 -6.332 1 98.94 169 ALA B CA 1
ATOM 2873 C C . ALA B 1 169 ? -3.119 8.055 -5.801 1 98.94 169 ALA B C 1
ATOM 2875 O O . ALA B 1 169 ? -3.832 7.379 -5.059 1 98.94 169 ALA B O 1
ATOM 2876 N N . LEU B 1 170 ? -3.426 9.281 -6.168 1 98.94 170 LEU B N 1
ATOM 2877 C CA . LEU B 1 170 ? -4.684 9.891 -5.75 1 98.94 170 LEU B CA 1
ATOM 2878 C C . LEU B 1 170 ? -5.871 9.102 -6.297 1 98.94 170 LEU B C 1
ATOM 2880 O O . LEU B 1 170 ? -6.844 8.859 -5.578 1 98.94 170 LEU B O 1
ATOM 2884 N N . LYS B 1 171 ? -5.746 8.703 -7.523 1 98.88 171 LYS B N 1
ATOM 2885 C CA . LYS B 1 171 ? -6.805 7.891 -8.125 1 98.88 171 LYS B CA 1
ATOM 2886 C C . LYS B 1 171 ? -6.949 6.555 -7.398 1 98.88 171 LYS B C 1
ATOM 2888 O O . LYS B 1 171 ? -8.062 6.074 -7.188 1 98.88 171 LYS B O 1
ATOM 2893 N N . ALA B 1 172 ? -5.832 5.957 -7.051 1 98.88 172 ALA B N 1
ATOM 2894 C CA . ALA B 1 172 ? -5.855 4.691 -6.328 1 98.88 172 ALA B CA 1
ATOM 2895 C C . ALA B 1 172 ? -6.547 4.844 -4.977 1 98.88 172 ALA B C 1
ATOM 2897 O O . ALA B 1 172 ? -7.32 3.975 -4.566 1 98.88 172 ALA B O 1
ATOM 2898 N N . MET B 1 173 ? -6.25 5.938 -4.297 1 98.94 173 MET B N 1
ATOM 2899 C CA . MET B 1 173 ? -6.855 6.168 -2.99 1 98.94 173 MET B CA 1
ATOM 2900 C C . MET B 1 173 ? -8.352 6.441 -3.127 1 98.94 173 MET B C 1
ATOM 2902 O O . MET B 1 173 ? -9.148 6.012 -2.287 1 98.94 173 MET B O 1
ATOM 2906 N N . GLU B 1 174 ? -8.734 7.152 -4.195 1 98.81 174 GLU B N 1
ATOM 2907 C CA . GLU B 1 174 ? -10.156 7.352 -4.488 1 98.81 174 GLU B CA 1
ATOM 2908 C C . GLU B 1 174 ? -10.852 6.023 -4.766 1 98.81 174 GLU B C 1
ATOM 2910 O O . GLU B 1 174 ? -12.023 5.848 -4.41 1 98.81 174 GLU B O 1
ATOM 2915 N N . TYR B 1 175 ? -10.172 5.105 -5.383 1 98.75 175 TYR B N 1
ATOM 2916 C CA . TYR B 1 175 ? -10.695 3.768 -5.641 1 98.75 175 TYR B CA 1
ATOM 2917 C C . TYR B 1 175 ? -11.039 3.055 -4.336 1 98.75 175 TYR B C 1
ATOM 2919 O O . TYR B 1 175 ? -12.047 2.357 -4.25 1 98.75 175 TYR B O 1
ATOM 2927 N N . LEU B 1 176 ? -10.258 3.252 -3.33 1 98.69 176 LEU B N 1
ATOM 2928 C CA . LEU B 1 176 ? -10.438 2.564 -2.055 1 98.69 176 LEU B CA 1
ATOM 2929 C C . LEU B 1 176 ? -11.609 3.16 -1.278 1 98.69 176 LEU B C 1
ATOM 2931 O O . LEU B 1 176 ? -12.359 2.434 -0.622 1 98.69 176 LEU B O 1
ATOM 2935 N N . GLN B 1 177 ? -11.734 4.453 -1.377 1 98.56 177 GLN B N 1
ATOM 2936 C CA . GLN B 1 177 ? -12.75 5.195 -0.638 1 98.56 177 GLN B CA 1
ATOM 2937 C C . GLN B 1 177 ? -13.242 6.402 -1.436 1 98.56 177 GLN B C 1
ATOM 2939 O O . GLN B 1 177 ? -12.484 7.348 -1.668 1 98.56 177 GLN B O 1
ATOM 2944 N N . ALA B 1 178 ? -14.508 6.355 -1.815 1 98.31 178 ALA B N 1
ATOM 2945 C CA . ALA B 1 178 ? -15.094 7.488 -2.529 1 98.31 178 ALA B CA 1
ATOM 2946 C C . ALA B 1 178 ? -15.031 8.758 -1.69 1 98.31 178 ALA B C 1
ATOM 2948 O O . ALA B 1 178 ? -15.383 8.75 -0.508 1 98.31 178 ALA B O 1
ATOM 2949 N N . GLY B 1 179 ? -14.508 9.812 -2.258 1 98 179 GLY B N 1
ATOM 2950 C CA . GLY B 1 179 ? -14.383 11.062 -1.53 1 98 179 GLY B CA 1
ATOM 2951 C C . GLY B 1 179 ? -13.117 11.156 -0.708 1 98 179 GLY B C 1
ATOM 2952 O O . GLY B 1 179 ? -12.984 12.023 0.155 1 98 179 GLY B O 1
ATOM 2953 N N . ALA B 1 180 ? -12.18 10.219 -0.972 1 98.56 180 ALA B N 1
ATOM 2954 C CA . ALA B 1 180 ? -10.922 10.203 -0.231 1 98.56 180 ALA B CA 1
ATOM 2955 C C . ALA B 1 180 ? -10.117 11.469 -0.488 1 98.56 180 ALA B C 1
ATOM 2957 O O . ALA B 1 180 ? -9.453 11.984 0.416 1 98.56 180 ALA B O 1
ATOM 2958 N N . CYS B 1 181 ? -10.188 11.992 -1.712 1 98.81 181 CYS B N 1
ATOM 2959 C CA . CYS B 1 181 ? -9.375 13.148 -2.084 1 98.81 181 CYS B CA 1
ATOM 2960 C C . CYS B 1 181 ? -10.164 14.445 -1.939 1 98.81 181 CYS B C 1
ATOM 2962 O O . CYS B 1 181 ? -11.203 14.609 -2.572 1 98.81 181 CYS B O 1
ATOM 2964 N N . ILE B 1 182 ? -9.664 15.297 -1.105 1 98.75 182 ILE B N 1
ATOM 2965 C CA . ILE B 1 182 ? -10.289 16.594 -0.896 1 98.75 182 ILE B CA 1
ATOM 2966 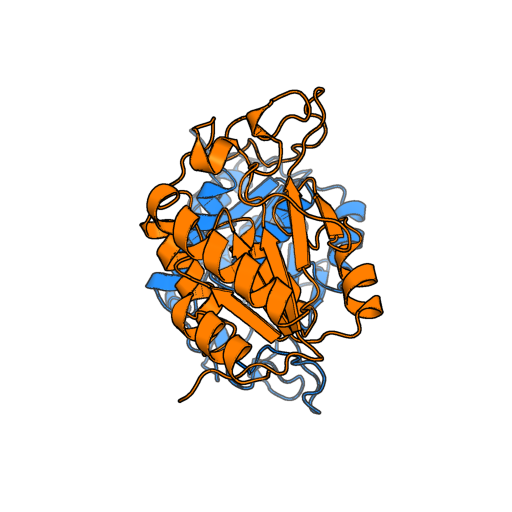C C . ILE B 1 182 ? -9.266 17.703 -1.157 1 98.75 182 ILE B C 1
ATOM 2968 O O . ILE B 1 182 ? -8.078 17.438 -1.351 1 98.75 182 ILE B O 1
ATOM 2972 N N . SER B 1 183 ? -9.719 18.938 -1.211 1 98.62 183 SER B N 1
ATOM 2973 C CA . SER B 1 183 ? -8.836 20.094 -1.348 1 98.62 183 SER B CA 1
ATOM 2974 C C . SER B 1 183 ? -8.578 20.75 0.003 1 98.62 183 SER B C 1
ATOM 2976 O O . SER B 1 183 ? -9.305 20.5 0.971 1 98.62 183 SER B O 1
ATOM 2978 N N . HIS B 1 184 ? -7.539 21.578 0.031 1 98.44 184 HIS B N 1
ATOM 2979 C CA . HIS B 1 184 ? -7.297 22.312 1.264 1 98.44 184 HIS B CA 1
ATOM 2980 C C . HIS B 1 184 ? -8.477 23.234 1.595 1 98.44 184 HIS B C 1
ATOM 2982 O O . HIS B 1 184 ? -8.797 23.438 2.768 1 98.44 184 HIS B O 1
ATOM 2988 N N . THR B 1 185 ? -9.172 23.734 0.558 1 98 185 THR B N 1
ATOM 2989 C CA . THR B 1 185 ? -10.32 24.609 0.794 1 98 185 THR B CA 1
ATOM 2990 C C . THR B 1 185 ? -11.469 23.828 1.417 1 98 185 THR B C 1
ATOM 2992 O O . THR B 1 185 ? -12.188 24.344 2.271 1 98 185 THR B O 1
ATOM 2995 N N . ASP B 1 186 ? -11.688 22.578 0.952 1 97.81 186 ASP B N 1
ATOM 2996 C CA . ASP B 1 186 ? -12.68 21.719 1.578 1 97.81 186 ASP B CA 1
ATOM 2997 C C . ASP B 1 186 ? -12.391 21.531 3.064 1 97.81 186 ASP B C 1
ATOM 2999 O O . ASP B 1 186 ? -13.297 21.609 3.896 1 97.81 186 ASP B O 1
ATOM 3003 N N . PHE B 1 187 ? -11.156 21.266 3.396 1 98.44 187 PHE B N 1
ATOM 3004 C CA . PHE B 1 187 ? -10.742 21.047 4.781 1 98.44 187 PHE B CA 1
ATOM 3005 C C . PHE B 1 187 ? -10.961 22.312 5.617 1 98.44 187 PHE B C 1
ATOM 3007 O O . PHE B 1 187 ? -11.477 22.234 6.73 1 98.44 187 PHE B O 1
ATOM 3014 N N . LEU B 1 188 ? -10.531 23.484 5.062 1 97.88 188 LEU B N 1
ATOM 3015 C CA . LEU B 1 188 ? -10.688 24.734 5.777 1 97.88 188 LEU B CA 1
ATOM 3016 C C . LEU B 1 188 ? -12.156 25.016 6.078 1 97.88 188 LEU B C 1
ATOM 3018 O O . LEU B 1 188 ? -12.5 25.422 7.191 1 97.88 188 LEU B O 1
ATOM 3022 N N . LYS B 1 189 ? -13 24.766 5.137 1 96.38 189 LYS B N 1
ATOM 3023 C CA . LYS B 1 189 ? -14.43 24.984 5.328 1 96.38 189 LYS B CA 1
ATOM 3024 C C . LYS B 1 189 ? -14.992 24.031 6.383 1 96.38 189 LYS B C 1
ATOM 3026 O O . LYS B 1 189 ? -15.82 24.422 7.203 1 96.38 189 LYS B O 1
ATOM 3031 N N . ALA B 1 190 ? -14.523 22.828 6.359 1 96.25 190 ALA B N 1
ATOM 3032 C CA . ALA B 1 190 ? -15.039 21.812 7.266 1 96.25 190 ALA B CA 1
ATOM 3033 C C . ALA B 1 190 ? -14.586 22.062 8.703 1 96.25 190 ALA B C 1
ATOM 3035 O O . ALA B 1 190 ? -15.219 21.594 9.648 1 96.25 190 ALA B O 1
ATOM 3036 N N . THR B 1 191 ? -13.5 22.797 8.875 1 95.06 191 THR B N 1
ATOM 3037 C CA . THR B 1 191 ? -12.953 23.016 10.219 1 95.06 191 THR B CA 1
ATOM 3038 C C . THR B 1 191 ? -13.414 24.359 10.773 1 95.06 191 THR B C 1
ATOM 3040 O O . THR B 1 191 ? -13.234 24.641 11.961 1 95.06 191 THR B O 1
ATOM 3043 N N . MET B 1 192 ? -13.75 25.328 9.914 1 84.5 192 MET B N 1
ATOM 3044 C CA . MET B 1 192 ? -14.266 26.625 10.375 1 84.5 192 MET B CA 1
ATOM 3045 C C . MET B 1 192 ? -15.617 26.453 11.055 1 84.5 192 MET B C 1
ATOM 3047 O O . MET B 1 192 ? -15.93 27.172 12.008 1 84.5 192 MET B O 1
ATOM 3051 N N . PHE B 1 193 ? -16.5 25.719 10.305 1 61.28 193 PHE B N 1
ATOM 3052 C CA . PHE B 1 193 ? -17.875 25.75 10.773 1 61.28 193 PHE B CA 1
ATOM 3053 C C . PHE B 1 193 ? -17.984 25.125 12.156 1 61.28 193 PHE B C 1
ATOM 3055 O O . PHE B 1 193 ? -18.891 25.453 12.922 1 61.28 193 PHE B O 1
ATOM 3062 N N . SER B 1 194 ? -17.156 24.25 12.484 1 48.97 194 SER B N 1
ATOM 3063 C CA . SER B 1 194 ? -17.453 23.594 13.758 1 48.97 194 SER B CA 1
ATOM 3064 C C . SER B 1 194 ? -17.031 24.453 14.938 1 48.97 194 SER B C 1
ATOM 3066 O O . SER B 1 194 ? -17.156 24.047 16.094 1 48.97 194 SER B O 1
ATOM 3068 N N . VAL B 1 195 ? -16.516 25.688 14.68 1 40.44 195 VAL B N 1
ATOM 3069 C CA . VAL B 1 195 ? -16.344 26.531 15.852 1 40.44 195 VAL B CA 1
ATOM 3070 C C . VAL B 1 195 ? -17.609 27.344 16.109 1 40.44 195 VAL B C 1
ATOM 3072 O O . VAL B 1 195 ? -18.281 27.766 15.156 1 40.44 195 VAL B O 1
#